Protein 4RXM (pdb70)

Nearest PDB structures (foldseek):
  4rxm-assembly2_B  TM=9.999E-01  e=2.065E-54  Mannheimia haemolytica PHL213
  4zjp-assembly1_A  TM=9.428E-01  e=3.359E-24  Actinobacillus succinogenes 130Z
  1drj-assembly1_A  TM=9.336E-01  e=5.977E-24  Escherichia coli
  2x7x-assembly1_B  TM=9.183E-01  e=2.147E-19  Bacteroides thetaiotaomicron VPI-5482
  5hqj-assembly1_A  TM=9.217E-01  e=4.048E-19  Paraburkholderia graminis C4D1M

CATH classification: 3.40.50.2300 (+1 more: 3.40.50.2300)

Sequence (579 aa):
SMKDELVVFSLPNLSSPFEVQLQKVAVETSKKLEIKLQVLDGQSSSTKQASDLENAITRGAKGIIISPNDVNAISGAVEEIIKEKIPAATLDRKVESSKPVPHFGANNYTGGQEVAKAVKAKYPNGAKIILLTGQPGSTSNIERTKGIRDELAAGGDKYKIVVDQTGNWLRSEGLRIIESVVLPTLKEKPEVIISANDDMALGAIEALRSQGLKAGDILVTGFDSTPEALARVKDGWLYLTADQRPSFAVSTALEQVVGNIRESKEVSGADYPPKIILKDNLQEAERFAEISKDELVVFSLPNLSSPFEVQLQKVAVETSSKKLEIKLQVLDGQSSSTKQASDLENAITRGAKGIIISPNDVNAISGAVEEIIKEKIPAATLDRKVESSKPVPHFGANNYTGGQEVAKAVKAKYPNGAKIILLTGQPGSTSNIERTKGIRDELAAGGDKYKIVVDQTGNWLRSEGLRIIESVLPTLKEKPEVIISANDDMALGAIEALRSQGLKAGDILVTGFDSTPEALARVKDGWLYLTADQRPSFAVSTALEQVVGNIRESKEVSGADYPPKIILKDNLQEAERFAEI

Secondary structure (DSSP, 8-state):
-----EEEEEES-SSSHHHHHHHHHHHHHHHHHT-EEEEEE-TT-HHHHHHHHHHHHHTT-SEEEE--SSTTTTHHHHHHHHHTT--EEEESS----SSPPPEEEE-HHHHHHHHHHHHHHHSTT-EEEEEEE--TT-HHHHHHHHHHHHHHHHH-TTEEEEEEEE-TT-HHHHHHHHHHHGGG-SS--SEEEESSHHHHHHHHHHHHHTT--TTSSEEE--S--HHHHHHHHTTS--BEEE--HHHHHHHHHHHHHHHHHH------EEEPPEEE-GGGGGGSTTGGG--/---EEEEEES-SSSHHHHHHHHHHHHHHHHHT-EEEEEE-TT-HHHHHHHHHHHHHTT-SEEEE--SSTTTTHHHHHHHHHTT--EEEESS----SSPPPEEEE-HHHHHHHHHHHHHHH-TT-EEEEEEE--TT-HHHHHHHHHHHHHHHTT-TTEEEEEEEE-TT-HHHHHHHHHHHGGG-SS--SEEEESSHHHHHHHHHHHHHTT--TTSSEEE--S--HHHHHHHHHSSSSBEEE--HHHHHHHHHHHHHHHHHH------EEEPPEEE-GGGGGGSTTGGG-

Solvent-accessible surface area: 22995 Å² total

Radius of gyration: 24.66 Å; Cα contacts (8 Å, |Δi|>4): 1308; chains: 2; bounding box: 60×71×42 Å

B-factor: mean 35.65, std 15.66, range [11.37, 159.19]

Foldseek 3Di:
DDAAAEEEEEDLACPFVLNVVLVVLQVVLCVVRRYHYDYHGNNLPLVSSLVVLVVCVVVPHQEYEYQHSFQASNVVSVVVCVVVVRHYEYELWFHDDPDGHFYFWEQLLLQLLVLLVVVCVVVVQAWEEAEEFAQVGTVSRVRNVNSVVVNLVVSPPSYHDPHYYYQNSALCSLLVVLLPCQVVDPDGTQEYEYAADSSQVSVLVNCVVVVDDQNPHEYEHEDLDLVSLVCLQVRNYFKYWHGPSSCRSSLQVVLSVCCSPPVHDDNYDYHHIHIDHNVPNVPHPCSVVRD/DAAEEEEEDLACPDPLSVVLVVLLVVLCVVVVYNYDYHGNNLPLVSSLVVLQVCVVVPHQEYEYQHSFQASNVVSVVVCVVVVRHYEYELWAHDDDPGHAYFWEQQLLQLLVLLVVVCVVPVQAWAEEEEFAQVGTVSRVNNVNSNVVNQVVSPCSYPDPHHYYQNSALCSLLVVLLVPQVPDPDHTQEYEYAADSSQNNVLVNCVVVPHDANSREYEHEDLDPVSLVCLQVRNYFKYWHTPSSVRSSLQVVQSSCCSPPVHDDNYDYHHIGIDHNVPNVVHPCSVVD

Structure (mmCIF, N/CA/C/O backbone):
data_4RXM
#
_entry.id   4RXM
#
_cell.length_a   84.784
_cell.length_b   120.175
_cell.length_c   137.741
_cell.angle_alpha   90.00
_cell.angle_beta   90.00
_cell.angle_gamma   90.00
#
_symmetry.space_group_name_H-M   'C 2 2 21'
#
loop_
_entity.id
_entity.type
_entity.pdbx_description
1 polymer 'Possible sugar ABC superfamily ATP binding cassette transporter, binding protein'
2 non-polymer 1,2,3,4,5,6-HEXAHYDROXY-CYCLOHEXANE
3 non-polymer beta-D-glucopyranose
4 non-polymer 'CHLORIDE ION'
5 non-polymer 'ASPARTIC ACID'
6 water water
#
loop_
_atom_site.group_PDB
_atom_site.id
_atom_site.type_symbol
_atom_site.label_atom_id
_atom_site.label_alt_id
_atom_site.label_comp_id
_atom_site.label_asym_id
_atom_site.label_entity_id
_atom_site.label_seq_id
_atom_site.pdbx_PDB_ins_code
_atom_site.Cartn_x
_atom_site.Cartn_y
_atom_site.Cartn_z
_atom_site.occupancy
_atom_site.B_iso_or_equiv
_atom_site.auth_seq_id
_atom_site.auth_comp_id
_atom_site.auth_asym_id
_atom_site.auth_atom_id
_atom_site.pdbx_PDB_model_num
ATOM 1 N N . SER A 1 1 ? 66.541 48.904 73.680 1.00 75.49 21 SER A N 1
ATOM 2 C CA . SER A 1 1 ? 67.331 50.101 73.235 1.00 66.51 21 SER A CA 1
ATOM 3 C C . SER A 1 1 ? 67.118 50.412 71.737 1.00 90.38 21 SER A C 1
ATOM 4 O O . SER A 1 1 ? 67.840 51.214 71.139 1.00 89.60 21 SER A O 1
ATOM 7 N N . MET A 1 2 ? 66.080 49.805 71.166 1.00 45.29 22 MET A N 1
ATOM 8 C CA . MET A 1 2 ? 65.833 49.778 69.736 1.00 39.44 22 MET A CA 1
ATOM 9 C C . MET A 1 2 ? 64.425 50.349 69.463 1.00 38.48 22 MET A C 1
ATOM 10 O O . MET A 1 2 ? 63.424 49.852 69.982 1.00 34.58 22 MET A O 1
ATOM 15 N N . LYS A 1 3 ? 64.359 51.386 68.643 1.00 29.87 23 LYS A N 1
ATOM 16 C CA . LYS A 1 3 ? 63.079 51.951 68.186 1.00 25.45 23 LYS A CA 1
ATOM 17 C C . LYS A 1 3 ? 63.257 52.701 66.874 1.00 27.09 23 LYS A C 1
ATOM 18 O O . LYS A 1 3 ? 64.394 52.920 66.410 1.00 26.50 23 LYS A O 1
ATOM 24 N N . ASP A 1 4 ? 62.133 53.095 66.292 1.00 25.68 24 ASP A N 1
ATOM 25 C CA . ASP A 1 4 ? 62.106 53.898 65.063 1.00 26.66 24 ASP A CA 1
ATOM 26 C C . ASP A 1 4 ? 62.636 53.167 63.811 1.00 27.42 24 ASP A C 1
ATOM 27 O O . ASP A 1 4 ? 62.876 53.796 62.769 1.00 27.84 24 ASP A O 1
ATOM 32 N N . GLU A 1 5 ? 62.739 51.837 63.872 1.00 24.87 25 GLU A N 1
ATOM 33 C CA . GLU A 1 5 ? 63.082 51.048 62.681 1.00 26.76 25 GLU A CA 1
ATOM 34 C C . GLU A 1 5 ? 62.028 51.230 61.593 1.00 25.49 25 GLU A C 1
ATOM 35 O O . GLU A 1 5 ? 60.814 51.329 61.876 1.00 25.25 25 GLU A O 1
ATOM 41 N N . LEU A 1 6 ? 62.484 51.327 60.338 1.00 25.30 26 LEU A N 1
ATOM 42 C CA . LEU A 1 6 ? 61.557 51.435 59.206 1.00 25.02 26 LEU A CA 1
ATOM 43 C C . LEU A 1 6 ? 60.970 50.112 58.740 1.00 22.39 26 LEU A C 1
ATOM 44 O O . LEU A 1 6 ? 61.686 49.165 58.394 1.00 27.61 26 LEU A O 1
ATOM 49 N N . VAL A 1 7 ? 59.641 50.054 58.744 1.00 22.16 27 VAL A N 1
ATOM 50 C CA . VAL A 1 7 ? 58.912 48.932 58.193 1.00 21.24 27 VAL A CA 1
ATOM 51 C C . VAL A 1 7 ? 58.016 49.471 57.104 1.00 23.85 27 VAL A C 1
ATOM 52 O O . VAL A 1 7 ? 57.402 50.530 57.273 1.00 25.78 27 VAL A O 1
ATOM 56 N N . VAL A 1 8 ? 57.966 48.755 55.981 1.00 22.89 28 VAL A N 1
ATOM 57 C CA . VAL A 1 8 ? 57.104 49.132 54.867 1.00 19.74 28 VAL A CA 1
ATOM 58 C C . VAL A 1 8 ? 55.947 48.126 54.817 1.00 19.84 28 VAL A C 1
ATOM 59 O O . VAL A 1 8 ? 56.172 46.947 54.967 1.00 23.70 28 VAL A O 1
ATOM 63 N N . PHE A 1 9 ? 54.736 48.636 54.602 1.00 19.91 29 PHE A N 1
ATOM 64 C CA . PHE A 1 9 ? 53.535 47.814 54.370 1.00 21.70 29 PHE A CA 1
ATOM 65 C C . PHE A 1 9 ? 53.021 48.217 52.985 1.00 22.72 29 PHE A C 1
ATOM 66 O O . PHE A 1 9 ? 52.524 49.330 52.800 1.00 23.60 29 PHE A O 1
ATOM 74 N N . SER A 1 10 ? 53.205 47.323 52.015 1.00 22.76 30 SER A N 1
ATOM 75 C CA . SER A 1 10 ? 52.817 47.557 50.623 1.00 19.45 30 SER A CA 1
ATOM 76 C C . SER A 1 10 ? 51.425 46.982 50.346 1.00 21.49 30 SER A C 1
ATOM 77 O O . SER A 1 10 ? 51.263 45.782 50.302 1.00 25.30 30 SER A O 1
ATOM 80 N N . LEU A 1 11 ? 50.445 47.862 50.160 1.00 21.29 31 LEU A N 1
ATOM 81 C CA . LEU A 1 11 ? 49.078 47.486 49.854 1.00 20.89 31 LEU A CA 1
ATOM 82 C C . LEU A 1 11 ? 48.809 47.664 48.360 1.00 21.48 31 LEU A C 1
ATOM 83 O O . LEU A 1 11 ? 49.431 48.508 47.699 1.00 22.22 31 LEU A O 1
ATOM 88 N N . PRO A 1 12 ? 47.856 46.893 47.814 1.00 20.56 32 PRO A N 1
ATOM 89 C CA . PRO A 1 12 ? 47.610 46.932 46.383 1.00 20.07 32 PRO A CA 1
ATOM 90 C C . PRO A 1 12 ? 46.794 48.157 45.976 1.00 19.97 32 PRO A C 1
ATOM 91 O O . PRO A 1 12 ? 46.837 48.588 44.820 1.00 24.85 32 PRO A O 1
ATOM 95 N N . ASN A 1 13 ? 46.050 48.691 46.934 1.00 20.14 33 ASN A N 1
ATOM 96 C CA . ASN A 1 13 ? 45.313 49.928 46.793 1.00 22.44 33 ASN A CA 1
ATOM 97 C C . ASN A 1 13 ? 44.947 50.447 48.182 1.00 24.13 33 ASN A C 1
ATOM 98 O O . ASN A 1 13 ? 45.108 49.731 49.156 1.00 22.66 33 ASN A O 1
ATOM 103 N N . LEU A 1 14 ? 44.425 51.675 48.243 1.00 24.63 34 LEU A N 1
ATOM 104 C CA . LEU A 1 14 ? 43.782 52.191 49.459 1.00 25.27 34 LEU A CA 1
ATOM 105 C C . LEU A 1 14 ? 42.430 52.797 49.098 1.00 30.05 34 LEU A C 1
ATOM 106 O O . LEU A 1 14 ? 42.049 53.847 49.597 1.00 31.28 34 LEU A O 1
ATOM 111 N N . SER A 1 15 ? 41.724 52.137 48.195 1.00 26.85 35 SER A N 1
ATOM 112 C CA . SER A 1 15 ? 40.401 52.577 47.765 1.00 22.55 35 SER A CA 1
ATOM 113 C C . SER A 1 15 ? 39.327 51.633 48.309 1.00 29.67 35 SER A C 1
ATOM 114 O O . SER A 1 15 ? 38.228 52.059 48.620 1.00 35.12 35 SER A O 1
ATOM 117 N N . SER A 1 16 ? 39.649 50.364 48.390 1.00 20.85 36 SER A N 1
ATOM 118 C CA . SER A 1 16 ? 38.666 49.343 48.889 1.00 22.60 36 SER A CA 1
ATOM 119 C C . SER A 1 16 ? 38.569 49.409 50.412 1.00 21.64 36 SER A C 1
ATOM 120 O O . SER A 1 16 ? 39.603 49.544 51.073 1.00 22.19 36 SER A O 1
ATOM 123 N N . PRO A 1 17 ? 37.354 49.239 50.991 1.00 23.89 37 PRO A N 1
ATOM 124 C CA . PRO A 1 17 ? 37.260 49.418 52.448 1.00 23.42 37 PRO A CA 1
ATOM 125 C C . PRO A 1 17 ? 38.141 48.457 53.281 1.00 20.93 37 PRO A C 1
ATOM 126 O O . PRO A 1 17 ? 38.648 48.866 54.338 1.00 21.77 37 PRO A O 1
ATOM 130 N N . PHE A 1 18 ? 38.357 47.229 52.824 1.00 22.80 38 PHE A N 1
ATOM 131 C CA . PHE A 1 18 ? 39.195 46.305 53.571 1.00 24.31 38 PHE A CA 1
ATOM 132 C C . PHE A 1 18 ? 40.656 46.814 53.656 1.00 22.94 38 PHE A C 1
ATOM 133 O O . PHE A 1 18 ? 41.265 46.818 54.750 1.00 21.18 38 PHE A O 1
ATOM 141 N N . GLU A 1 19 ? 41.208 47.216 52.518 1.00 19.63 39 GLU A N 1
ATOM 142 C CA . GLU A 1 19 ? 42.561 47.813 52.485 1.00 19.91 39 GLU A CA 1
ATOM 143 C C . GLU A 1 19 ? 42.649 49.018 53.382 1.00 21.31 39 GLU A C 1
ATOM 144 O O . GLU A 1 19 ? 43.658 49.211 54.084 1.00 21.40 39 GLU A O 1
ATOM 150 N N . VAL A 1 20 ? 41.607 49.853 53.399 1.00 20.89 40 VAL A N 1
ATOM 151 C CA . VAL A 1 20 ? 41.611 51.043 54.225 1.00 24.55 40 VAL A CA 1
ATOM 152 C C . VAL A 1 20 ? 41.714 50.646 55.703 1.00 22.62 40 VAL A C 1
ATOM 153 O O . VAL A 1 20 ? 42.466 51.242 56.478 1.00 21.17 40 VAL A O 1
ATOM 157 N N . GLN A 1 21 ? 41.017 49.586 56.101 1.00 20.85 41 GLN A N 1
ATOM 158 C CA . GLN A 1 21 ? 41.099 49.111 57.475 1.00 19.34 41 GLN A CA 1
ATOM 159 C C . GLN A 1 21 ? 42.462 48.532 57.785 1.00 19.39 41 GLN A C 1
ATOM 160 O O . GLN A 1 21 ? 42.976 48.711 58.900 1.00 24.11 41 GLN A O 1
ATOM 166 N N . LEU A 1 22 ? 43.081 47.860 56.820 1.00 17.41 42 LEU A N 1
ATOM 167 C CA . LEU A 1 22 ? 44.412 47.300 57.046 1.00 17.76 42 LEU A CA 1
ATOM 168 C C . LEU A 1 22 ? 45.397 48.457 57.337 1.00 20.52 42 LEU A C 1
ATOM 169 O O . LEU A 1 22 ? 46.259 48.359 58.226 1.00 19.72 42 LEU A O 1
ATOM 174 N N . GLN A 1 23 ? 45.248 49.533 56.596 1.00 18.72 43 GLN A N 1
ATOM 175 C CA . GLN A 1 23 ? 46.144 50.718 56.813 1.00 19.22 43 GLN A CA 1
ATOM 176 C C . GLN A 1 23 ? 45.935 51.288 58.209 1.00 19.81 43 GLN A C 1
ATOM 177 O O . GLN A 1 23 ? 46.903 51.653 58.899 1.00 22.62 43 GLN A O 1
ATOM 183 N N . LYS A 1 24 ? 44.672 51.410 58.632 1.00 22.25 44 LYS A N 1
ATOM 184 C CA . LYS A 1 24 ? 44.320 51.944 59.947 1.00 23.37 44 LYS A CA 1
ATOM 185 C C . LYS A 1 24 ? 45.001 51.135 61.060 1.00 22.86 44 LYS A C 1
ATOM 186 O O . LYS A 1 24 ? 45.670 51.692 61.931 1.00 21.79 44 LYS A O 1
ATOM 192 N N . VAL A 1 25 ? 44.859 49.824 61.004 1.00 20.24 45 VAL A N 1
ATOM 193 C CA . VAL A 1 25 ? 45.432 48.956 62.019 1.00 22.20 45 VAL A CA 1
ATOM 194 C C . VAL A 1 25 ? 46.956 49.046 61.992 1.00 23.63 45 VAL A C 1
ATOM 195 O O . VAL A 1 25 ? 47.590 49.081 63.038 1.00 21.22 45 VAL A O 1
ATOM 199 N N . ALA A 1 26 ? 47.531 49.164 60.803 1.00 19.94 46 ALA A N 1
ATOM 200 C CA . ALA A 1 26 ? 48.970 49.216 60.703 1.00 22.49 46 ALA A CA 1
ATOM 201 C C . ALA A 1 26 ? 49.515 50.474 61.321 1.00 19.71 46 ALA A C 1
ATOM 202 O O . ALA A 1 26 ? 50.523 50.432 62.049 1.00 19.35 46 ALA A O 1
ATOM 204 N N . VAL A 1 27 ? 48.857 51.610 61.078 1.00 20.38 47 VAL A N 1
ATOM 205 C CA . VAL A 1 27 ? 49.361 52.858 61.654 1.00 19.64 47 VAL A CA 1
ATOM 206 C C . VAL A 1 27 ? 49.283 52.805 63.190 1.00 19.10 47 VAL A C 1
ATOM 207 O O . VAL A 1 27 ? 50.228 53.203 63.877 1.00 20.02 47 VAL A O 1
ATOM 211 N N . GLU A 1 28 ? 48.166 52.296 63.700 1.00 19.15 48 GLU A N 1
ATOM 212 C CA . GLU A 1 28 ? 47.937 52.187 65.151 1.00 19.81 48 GLU A CA 1
ATOM 213 C C . GLU A 1 28 ? 49.003 51.322 65.798 1.00 19.54 48 GLU A C 1
ATOM 214 O O . GLU A 1 28 ? 49.602 51.707 66.843 1.00 21.42 48 GLU A O 1
ATOM 220 N N . THR A 1 29 ? 49.244 50.191 65.169 1.00 20.02 49 THR A N 1
ATOM 221 C CA . THR A 1 29 ? 50.227 49.219 65.649 1.00 20.90 49 THR A CA 1
ATOM 222 C C . THR A 1 29 ? 51.646 49.783 65.601 1.00 20.51 49 THR A C 1
ATOM 223 O O . THR A 1 29 ? 52.436 49.591 66.510 1.00 20.43 49 THR A O 1
ATOM 227 N N . SER A 1 30 ? 51.951 50.508 64.541 1.00 20.67 50 SER A N 1
ATOM 228 C CA . SER A 1 30 ? 53.267 51.142 64.407 1.00 23.61 50 SER A CA 1
ATOM 229 C C . SER A 1 30 ? 53.568 52.063 65.584 1.00 22.94 50 SER A C 1
ATOM 230 O O . SER A 1 30 ? 54.707 52.106 66.080 1.00 23.17 50 SER A O 1
ATOM 233 N N . LYS A 1 31 ? 52.568 52.827 66.051 1.00 21.15 51 LYS A N 1
ATOM 234 C CA . LYS A 1 31 ? 52.770 53.664 67.196 1.00 19.27 51 LYS A CA 1
ATOM 235 C C . LYS A 1 31 ? 53.017 52.846 68.473 1.00 19.37 51 LYS A C 1
ATOM 236 O O . LYS A 1 31 ? 53.853 53.217 69.287 1.00 23.49 51 LYS A O 1
ATOM 242 N N . LYS A 1 32 ? 52.262 51.758 68.641 1.00 19.69 52 LYS A N 1
ATOM 243 C CA . LYS A 1 32 ? 52.390 50.951 69.841 1.00 21.95 52 LYS A CA 1
ATOM 244 C C . LYS A 1 32 ? 53.749 50.279 69.939 1.00 20.69 52 LYS A C 1
ATOM 245 O O . LYS A 1 32 ? 54.248 50.120 71.055 1.00 24.03 52 LYS A O 1
ATOM 251 N N . LEU A 1 33 ? 54.324 49.911 68.784 1.00 21.88 53 LEU A N 1
ATOM 252 C CA . LEU A 1 33 ? 55.627 49.201 68.746 1.00 22.93 53 LEU A CA 1
ATOM 253 C C . LEU A 1 33 ? 56.796 50.165 68.608 1.00 25.26 53 LEU A C 1
ATOM 254 O O . LEU A 1 33 ? 57.946 49.753 68.667 1.00 23.93 53 LEU A O 1
ATOM 259 N N . GLU A 1 34 ? 56.489 51.443 68.412 1.00 20.45 54 GLU A N 1
ATOM 260 C CA . GLU A 1 34 ? 57.506 52.503 68.243 1.00 20.27 54 GLU A CA 1
ATOM 261 C C . GLU A 1 34 ? 58.440 52.201 67.076 1.00 25.01 54 GLU A C 1
ATOM 262 O O . GLU A 1 34 ? 59.667 52.200 67.211 1.00 25.65 54 GLU A O 1
ATOM 268 N N . ILE A 1 35 ? 57.818 51.942 65.930 1.00 22.17 55 ILE A N 1
ATOM 269 C CA . ILE A 1 35 ? 58.519 51.820 64.635 1.00 21.34 55 ILE A CA 1
ATOM 270 C C . ILE A 1 35 ? 58.117 52.974 63.722 1.00 23.97 55 ILE A C 1
ATOM 271 O O . ILE A 1 35 ? 57.099 53.623 63.941 1.00 22.90 55 ILE A O 1
ATOM 276 N N . LYS A 1 36 ? 58.913 53.205 62.685 1.00 23.10 56 LYS A N 1
ATOM 277 C CA . LYS A 1 36 ? 58.516 54.080 61.584 1.00 23.31 56 LYS A CA 1
ATOM 278 C C . LYS A 1 36 ? 57.856 53.217 60.546 1.00 23.20 56 LYS A C 1
ATOM 279 O O . LYS A 1 36 ? 58.262 52.079 60.296 1.00 25.19 56 LYS A O 1
ATOM 285 N N . LEU A 1 37 ? 56.778 53.735 59.973 1.00 21.11 57 LEU A N 1
ATOM 286 C CA . LEU A 1 37 ? 55.986 52.990 59.032 1.00 19.16 57 LEU A CA 1
ATOM 287 C C . LEU A 1 37 ? 55.772 53.796 57.786 1.00 22.73 57 LEU A C 1
ATOM 288 O O . LEU A 1 37 ? 55.431 54.979 57.866 1.00 21.67 57 LEU A O 1
ATOM 293 N N . GLN A 1 38 ? 55.950 53.150 56.638 1.00 20.54 58 GLN A N 1
ATOM 294 C CA . GLN A 1 38 ? 55.406 53.678 55.395 1.00 21.78 58 GLN A CA 1
ATOM 295 C C . GLN A 1 38 ? 54.379 52.710 54.810 1.00 18.77 58 GLN A C 1
ATOM 296 O O . GLN A 1 38 ? 54.729 51.586 54.477 1.00 21.26 58 GLN A O 1
ATOM 302 N N . VAL A 1 39 ? 53.151 53.177 54.613 1.00 19.73 59 VAL A N 1
ATOM 303 C CA . VAL A 1 39 ? 52.138 52.355 53.928 1.00 20.62 59 VAL A CA 1
ATOM 304 C C . VAL A 1 39 ? 52.080 52.812 52.461 1.00 21.83 59 VAL A C 1
ATOM 305 O O . VAL A 1 39 ? 51.614 53.932 52.162 1.00 23.89 59 VAL A O 1
ATOM 309 N N . LEU A 1 40 ? 52.595 51.956 51.577 1.00 22.55 60 LEU A N 1
ATOM 310 C CA . LEU A 1 40 ? 52.667 52.243 50.145 1.00 21.22 60 LEU A CA 1
ATOM 311 C C . LEU A 1 40 ? 51.392 51.787 49.458 1.00 24.91 60 LEU A C 1
ATOM 312 O O . LEU A 1 40 ? 50.782 50.766 49.852 1.00 24.00 60 LEU A O 1
ATOM 317 N N . ASP A 1 41 ? 50.937 52.569 48.484 1.00 20.39 61 ASP A N 1
ATOM 318 C CA . ASP A 1 41 ? 49.604 52.376 47.882 1.00 24.57 61 ASP A CA 1
ATOM 319 C C . ASP A 1 41 ? 49.817 52.100 46.393 1.00 25.37 61 ASP A C 1
ATOM 320 O O . ASP A 1 41 ? 50.207 52.976 45.627 1.00 26.06 61 ASP A O 1
ATOM 325 N N . GLY A 1 42 ? 49.576 50.849 45.995 1.00 21.61 62 GLY A N 1
ATOM 326 C CA . GLY A 1 42 ? 49.747 50.387 44.620 1.00 23.79 62 GLY A CA 1
ATOM 327 C C . GLY A 1 42 ? 48.759 50.950 43.628 1.00 23.76 62 GLY A C 1
ATOM 328 O O . GLY A 1 42 ? 48.903 50.733 42.425 1.00 27.74 62 GLY A O 1
ATOM 329 N N . GLN A 1 43 ? 47.726 51.637 44.110 1.00 22.12 63 GLN A N 1
ATOM 330 C CA . GLN A 1 43 ? 46.725 52.271 43.222 1.00 25.32 63 GLN A CA 1
ATOM 331 C C . GLN A 1 43 ? 46.106 51.302 42.219 1.00 26.94 63 GLN A C 1
ATOM 332 O O . GLN A 1 43 ? 45.769 51.677 41.083 1.00 28.31 63 GLN A O 1
ATOM 338 N N . SER A 1 44 ? 45.901 50.073 42.675 1.00 25.10 64 SER A N 1
ATOM 339 C CA . SER A 1 44 ? 45.380 48.979 41.836 1.00 25.94 64 SER A CA 1
ATOM 340 C C . SER A 1 44 ? 46.203 48.721 40.586 1.00 28.81 64 SER A C 1
ATOM 341 O O . SER A 1 44 ? 45.676 48.238 39.596 1.00 31.65 64 SER A O 1
ATOM 344 N N . SER A 1 45 ? 47.487 49.076 40.605 1.00 25.81 65 SER A N 1
ATOM 345 C CA . SER A 1 45 ? 48.378 48.870 39.464 1.00 29.34 65 SER A CA 1
ATOM 346 C C . SER A 1 45 ? 49.535 47.965 39.904 1.00 31.47 65 SER A C 1
ATOM 347 O O . SER A 1 45 ? 50.214 48.251 40.861 1.00 29.25 65 SER A O 1
ATOM 350 N N . SER A 1 46 ? 49.757 46.863 39.198 1.00 28.39 66 SER A N 1
ATOM 351 C CA . SER A 1 46 ? 50.912 45.999 39.481 1.00 31.34 66 SER A CA 1
ATOM 352 C C . SER A 1 46 ? 52.254 46.682 39.189 1.00 32.12 66 SER A C 1
ATOM 353 O O . SER A 1 46 ? 53.230 46.462 39.901 1.00 33.12 66 SER A O 1
ATOM 356 N N . THR A 1 47 ? 52.284 47.489 38.138 1.00 29.63 67 THR A N 1
ATOM 357 C CA . THR A 1 47 ? 53.451 48.294 37.806 1.00 31.43 67 THR A CA 1
ATOM 358 C C . THR A 1 47 ? 53.773 49.247 38.951 1.00 31.34 67 THR A C 1
ATOM 359 O O . THR A 1 47 ? 54.937 49.395 39.353 1.00 30.93 67 THR A O 1
ATOM 363 N N . LYS A 1 48 ? 52.762 49.930 39.476 1.00 30.96 68 LYS A N 1
ATOM 364 C CA . LYS A 1 48 ? 53.048 50.822 40.606 1.00 28.86 68 LYS A CA 1
ATOM 365 C C . LYS A 1 48 ? 53.525 50.045 41.825 1.00 23.79 68 LYS A C 1
ATOM 366 O O . LYS A 1 48 ? 54.479 50.440 42.485 1.00 27.12 68 LYS A O 1
ATOM 372 N N . GLN A 1 49 ? 52.851 48.945 42.162 1.00 24.13 69 GLN A N 1
ATOM 373 C CA . GLN A 1 49 ? 53.282 48.203 43.330 1.00 22.66 69 GLN A CA 1
ATOM 374 C C . GLN A 1 49 ? 54.713 47.653 43.207 1.00 24.56 69 GLN A C 1
ATOM 375 O O . GLN A 1 49 ? 55.491 47.661 44.180 1.00 27.18 69 GLN A O 1
ATOM 381 N N . ALA A 1 50 ? 55.078 47.197 42.022 1.00 27.57 70 ALA A N 1
ATOM 382 C CA . ALA A 1 50 ? 56.428 46.680 41.811 1.00 27.90 70 ALA A CA 1
ATOM 383 C C . ALA A 1 50 ? 57.428 47.806 42.069 1.00 29.24 70 ALA A C 1
ATOM 384 O O . ALA A 1 50 ? 58.477 47.595 42.665 1.00 29.26 70 ALA A O 1
ATOM 386 N N . SER A 1 51 ? 57.083 48.990 41.592 1.00 31.25 71 SER A N 1
ATOM 387 C CA . SER A 1 51 ? 57.924 50.168 41.812 1.00 28.03 71 SER A CA 1
ATOM 388 C C . SER A 1 51 ? 58.000 50.521 43.306 1.00 27.54 71 SER A C 1
ATOM 389 O O . SER A 1 51 ? 59.077 50.875 43.829 1.00 30.49 71 SER A O 1
ATOM 392 N N . ASP A 1 52 ? 56.849 50.463 43.970 1.00 26.18 72 ASP A N 1
ATOM 393 C CA . ASP A 1 52 ? 56.761 50.707 45.418 1.00 25.96 72 ASP A CA 1
ATOM 394 C C . ASP A 1 52 ? 57.711 49.765 46.158 1.00 27.64 72 ASP A C 1
ATOM 395 O O . ASP A 1 52 ? 58.407 50.173 47.084 1.00 27.16 72 ASP A O 1
ATOM 400 N N . LEU A 1 53 ? 57.747 48.500 45.739 1.00 30.51 73 LEU A N 1
ATOM 401 C CA . LEU A 1 53 ? 58.588 47.497 46.407 1.00 27.72 73 LEU A CA 1
ATOM 402 C C . LEU A 1 53 ? 60.081 47.699 46.163 1.00 33.17 73 LEU A C 1
ATOM 403 O O . LEU A 1 53 ? 60.913 47.453 47.050 1.00 30.55 73 LEU A O 1
ATOM 408 N N . GLU A 1 54 ? 60.413 48.185 44.977 1.00 30.31 74 GLU A N 1
ATOM 409 C CA . GLU A 1 54 ? 61.760 48.641 44.695 1.00 31.78 74 GLU A CA 1
ATOM 410 C C . GLU A 1 54 ? 62.152 49.834 45.571 1.00 31.51 74 GLU A C 1
ATOM 411 O O . GLU A 1 54 ? 63.252 49.886 46.101 1.00 32.27 74 GLU A O 1
ATOM 417 N N . ASN A 1 55 ? 61.235 50.783 45.742 1.00 30.32 75 ASN A N 1
ATOM 418 C CA . ASN A 1 55 ? 61.479 51.927 46.603 1.00 29.41 75 ASN A CA 1
ATOM 419 C C . ASN A 1 55 ? 61.673 51.498 48.060 1.00 28.74 75 ASN A C 1
ATOM 420 O O . ASN A 1 55 ? 62.436 52.089 48.780 1.00 29.20 75 ASN A O 1
ATOM 425 N N . ALA A 1 56 ? 60.956 50.460 48.488 1.00 26.30 76 ALA A N 1
ATOM 426 C CA . ALA A 1 56 ? 61.090 49.961 49.850 1.00 26.19 76 ALA A CA 1
ATOM 427 C C . ALA A 1 56 ? 62.522 49.533 50.135 1.00 26.26 76 ALA A C 1
ATOM 428 O O . ALA A 1 56 ? 63.071 49.827 51.203 1.00 30.84 76 ALA A O 1
ATOM 430 N N . ILE A 1 57 ? 63.171 48.918 49.146 1.00 28.97 77 ILE A N 1
ATOM 431 C CA . ILE A 1 57 ? 64.558 48.517 49.290 1.00 28.97 77 ILE A CA 1
ATOM 432 C C . ILE A 1 57 ? 65.467 49.760 49.331 1.00 26.67 77 ILE A C 1
ATOM 433 O O . ILE A 1 57 ? 66.297 49.916 50.227 1.00 32.77 77 ILE A O 1
ATOM 438 N N . THR A 1 58 ? 65.311 50.644 48.348 1.00 31.24 78 THR A N 1
ATOM 439 C CA . THR A 1 58 ? 66.102 51.901 48.278 1.00 33.74 78 THR A CA 1
ATOM 440 C C . THR A 1 58 ? 65.962 52.781 49.531 1.00 32.56 78 THR A C 1
ATOM 441 O O . THR A 1 58 ? 66.920 53.421 49.978 1.00 30.59 78 THR A O 1
ATOM 445 N N . ARG A 1 59 ? 64.761 52.806 50.087 1.00 25.94 79 ARG A N 1
ATOM 446 C CA . ARG A 1 59 ? 64.476 53.583 51.281 1.00 26.68 79 ARG A CA 1
ATOM 447 C C . ARG A 1 59 ? 64.978 52.951 52.580 1.00 29.77 79 ARG A C 1
ATOM 448 O O . ARG A 1 59 ? 64.838 53.524 53.656 1.00 30.28 79 ARG A O 1
ATOM 456 N N . GLY A 1 60 ? 65.586 51.773 52.480 1.00 33.19 80 GLY A N 1
ATOM 457 C CA . GLY A 1 60 ? 66.219 51.151 53.633 1.00 30.31 80 GLY A CA 1
ATOM 458 C C . GLY A 1 60 ? 65.248 50.453 54.583 1.00 28.92 80 GLY A C 1
ATOM 459 O O . GLY A 1 60 ? 65.493 50.381 55.788 1.00 31.17 80 GLY A O 1
ATOM 460 N N . ALA A 1 61 ? 64.142 49.943 54.064 1.00 28.01 81 ALA A N 1
ATOM 461 C CA . ALA A 1 61 ? 63.233 49.162 54.906 1.00 26.45 81 ALA A CA 1
ATOM 462 C C . ALA A 1 61 ? 63.942 48.017 55.647 1.00 28.53 81 ALA A C 1
ATOM 463 O O . ALA A 1 61 ? 64.724 47.265 55.056 1.00 28.16 81 ALA A O 1
ATOM 465 N N . LYS A 1 62 ? 63.669 47.893 56.944 1.00 25.45 82 LYS A N 1
ATOM 466 C CA . LYS A 1 62 ? 64.251 46.833 57.764 1.00 26.09 82 LYS A CA 1
ATOM 467 C C . LYS A 1 62 ? 63.328 45.605 57.768 1.00 26.30 82 LYS A C 1
ATOM 468 O O . LYS A 1 62 ? 63.734 44.505 58.158 1.00 29.61 82 LYS A O 1
ATOM 474 N N . GLY A 1 63 ? 62.104 45.817 57.335 1.00 23.88 83 GLY A N 1
ATOM 475 C CA . GLY A 1 63 ? 61.147 44.738 57.091 1.00 25.77 83 GLY A CA 1
ATOM 476 C C . GLY A 1 63 ? 60.083 45.204 56.135 1.00 24.01 83 GLY A C 1
ATOM 477 O O . GLY A 1 63 ? 59.746 46.394 56.095 1.00 24.02 83 GLY A O 1
ATOM 478 N N . ILE A 1 64 ? 59.544 44.265 55.351 1.00 26.94 84 ILE A N 1
ATOM 479 C CA . ILE A 1 64 ? 58.542 44.592 54.352 1.00 22.42 84 ILE A CA 1
ATOM 480 C C . ILE A 1 64 ? 57.408 43.547 54.412 1.00 21.72 84 ILE A C 1
ATOM 481 O O . ILE A 1 64 ? 57.661 42.342 54.327 1.00 27.26 84 ILE A O 1
ATOM 486 N N . ILE A 1 65 ? 56.184 44.041 54.542 1.00 21.49 85 ILE A N 1
ATOM 487 C CA . ILE A 1 65 ? 54.967 43.190 54.504 1.00 22.11 85 ILE A CA 1
ATOM 488 C C . ILE A 1 65 ? 54.218 43.578 53.244 1.00 26.07 85 ILE A C 1
ATOM 489 O O . ILE A 1 65 ? 54.001 44.770 53.000 1.00 24.69 85 ILE A O 1
ATOM 494 N N . ILE A 1 66 ? 53.882 42.581 52.418 1.00 25.07 86 ILE A N 1
ATOM 495 C CA . ILE A 1 66 ? 53.349 42.804 51.070 1.00 20.94 86 ILE A CA 1
ATOM 496 C C . ILE A 1 66 ? 51.958 42.149 50.937 1.00 22.89 86 ILE A C 1
ATOM 497 O O . ILE A 1 66 ? 51.795 41.014 51.323 1.00 24.88 86 ILE A O 1
ATOM 502 N N . SER A 1 67 ? 50.976 42.905 50.450 1.00 23.50 87 SER A N 1
ATOM 503 C CA . SER A 1 67 ? 49.696 42.348 49.971 1.00 22.50 87 SER A CA 1
ATOM 504 C C . SER A 1 67 ? 49.662 42.534 48.444 1.00 21.16 87 SER A C 1
ATOM 505 O O . SER A 1 67 ? 49.270 43.601 47.945 1.00 23.84 87 SER A O 1
ATOM 508 N N . PRO A 1 68 ? 50.089 41.499 47.700 1.00 24.65 88 PRO A N 1
ATOM 509 C CA . PRO A 1 68 ? 50.189 41.606 46.243 1.00 23.51 88 PRO A CA 1
ATOM 510 C C . PRO A 1 68 ? 48.909 41.887 45.459 1.00 24.29 88 PRO A C 1
ATOM 511 O O . PRO A 1 68 ? 47.888 41.181 45.622 1.00 25.40 88 PRO A O 1
ATOM 515 N N . ASN A 1 69 ? 49.014 42.852 44.541 1.00 23.02 89 ASN A N 1
ATOM 516 C CA . ASN A 1 69 ? 47.948 43.150 43.581 1.00 26.46 89 ASN A CA 1
ATOM 517 C C . ASN A 1 69 ? 47.590 41.961 42.712 1.00 28.96 89 ASN A C 1
ATOM 518 O O . ASN A 1 69 ? 46.454 41.846 42.244 1.00 26.74 89 ASN A O 1
ATOM 523 N N . ASP A 1 70 ? 48.567 41.090 42.462 1.00 27.60 90 ASP A N 1
ATOM 524 C CA . ASP A 1 70 ? 48.419 40.045 41.475 1.00 28.62 90 ASP A CA 1
ATOM 525 C C . ASP A 1 70 ? 49.285 38.872 41.866 1.00 29.26 90 ASP A C 1
ATOM 526 O O . ASP A 1 70 ? 50.397 39.039 42.359 1.00 30.87 90 ASP A O 1
ATOM 531 N N . VAL A 1 71 ? 48.754 37.686 41.642 1.00 30.51 91 VAL A N 1
ATOM 532 C CA . VAL A 1 71 ? 49.479 36.450 41.906 1.00 29.87 91 VAL A CA 1
ATOM 533 C C . VAL A 1 71 ? 50.825 36.300 41.193 1.00 35.20 91 VAL A C 1
ATOM 534 O O . VAL A 1 71 ? 51.731 35.675 41.752 1.00 36.44 91 VAL A O 1
ATOM 538 N N . ASN A 1 72 ? 50.962 36.835 39.964 1.00 30.48 92 ASN A N 1
ATOM 539 C CA . ASN A 1 72 ? 52.185 36.678 39.182 1.00 33.64 92 ASN A CA 1
ATOM 540 C C . ASN A 1 72 ? 52.961 37.968 38.916 1.00 32.93 92 ASN A C 1
ATOM 541 O O . ASN A 1 72 ? 54.191 37.943 38.873 1.00 34.07 92 ASN A O 1
ATOM 546 N N . ALA A 1 73 ? 52.253 39.079 38.731 1.00 31.29 93 ALA A N 1
ATOM 547 C CA . ALA A 1 73 ? 52.900 40.308 38.222 1.00 31.48 93 ALA A CA 1
ATOM 548 C C . ALA A 1 73 ? 53.858 40.941 39.218 1.00 38.41 93 ALA A C 1
ATOM 549 O O . ALA A 1 73 ? 54.736 41.685 38.819 1.00 38.41 93 ALA A O 1
ATOM 551 N N . ILE A 1 74 ? 53.696 40.621 40.500 1.00 34.14 94 ILE A N 1
ATOM 552 C CA . ILE A 1 74 ? 54.468 41.204 41.604 1.00 40.96 94 ILE A CA 1
ATOM 553 C C . ILE A 1 74 ? 55.636 40.290 42.008 1.00 44.81 94 ILE A C 1
ATOM 554 O O . ILE A 1 74 ? 56.495 40.669 42.810 1.00 40.66 94 ILE A O 1
ATOM 559 N N . SER A 1 75 ? 55.707 39.105 41.418 1.00 40.58 95 SER A N 1
ATOM 560 C CA . SER A 1 75 ? 56.670 38.098 41.878 1.00 34.92 95 SER A CA 1
ATOM 561 C C . SER A 1 75 ? 58.134 38.505 41.745 1.00 37.89 95 SER A C 1
ATOM 562 O O . SER A 1 75 ? 58.934 38.209 42.629 1.00 37.87 95 SER A O 1
ATOM 565 N N . GLY A 1 76 ? 58.483 39.183 40.653 1.00 37.49 96 GLY A N 1
ATOM 566 C CA . GLY A 1 76 ? 59.839 39.622 40.458 1.00 40.71 96 GLY A CA 1
ATOM 567 C C . GLY A 1 76 ? 60.272 40.576 41.553 1.00 39.01 96 GLY A C 1
ATOM 568 O O . GLY A 1 76 ? 61.380 40.469 42.083 1.00 41.82 96 GLY A O 1
ATOM 569 N N . ALA A 1 77 ? 59.403 41.525 41.891 1.00 38.68 97 ALA A N 1
ATOM 570 C CA . ALA A 1 77 ? 59.724 42.519 42.929 1.00 38.27 97 ALA A CA 1
ATOM 571 C C . ALA A 1 77 ? 59.877 41.844 44.291 1.00 35.53 97 ALA A C 1
ATOM 572 O O . ALA A 1 77 ? 60.729 42.203 45.079 1.00 35.58 97 ALA A O 1
ATOM 574 N N . VAL A 1 78 ? 59.040 40.848 44.567 1.00 34.25 98 VAL A N 1
ATOM 575 C CA . VAL A 1 78 ? 59.152 40.106 45.823 1.00 32.37 98 VAL A CA 1
ATOM 576 C C . VAL A 1 78 ? 60.464 39.329 45.865 1.00 34.07 98 VAL A C 1
ATOM 577 O O . VAL A 1 78 ? 61.120 39.239 46.908 1.00 40.66 98 VAL A O 1
ATOM 581 N N . GLU A 1 79 ? 60.875 38.810 44.714 1.00 37.68 99 GLU A N 1
ATOM 582 C CA . GLU A 1 79 ? 62.127 38.068 44.618 1.00 41.34 99 GLU A CA 1
ATOM 583 C C . GLU A 1 79 ? 63.323 38.960 44.901 1.00 38.29 99 GLU A C 1
ATOM 584 O O . GLU A 1 79 ? 64.283 38.511 45.519 1.00 41.60 99 GLU A O 1
ATOM 590 N N . GLU A 1 80 ? 63.277 40.218 44.462 1.00 41.59 100 GLU A N 1
ATOM 591 C CA . GLU A 1 80 ? 64.380 41.144 44.742 1.00 36.30 100 GLU A CA 1
ATOM 592 C C . GLU A 1 80 ? 64.495 41.358 46.255 1.00 45.44 100 GLU A C 1
ATOM 593 O O . GLU A 1 80 ? 65.609 41.408 46.796 1.00 42.49 100 GLU A O 1
ATOM 599 N N . ILE A 1 81 ? 63.349 41.540 46.924 1.00 36.64 101 ILE A N 1
ATOM 600 C CA . ILE A 1 81 ? 63.344 41.692 48.372 1.00 33.21 101 ILE A CA 1
ATOM 601 C C . ILE A 1 81 ? 64.012 40.505 49.082 1.00 35.92 101 ILE A C 1
ATOM 602 O O . ILE A 1 81 ? 64.821 40.686 49.997 1.00 40.01 101 ILE A O 1
ATOM 607 N N . ILE A 1 82 ? 63.670 39.301 48.645 1.00 36.65 102 ILE A N 1
ATOM 608 C CA . ILE A 1 82 ? 64.198 38.078 49.229 1.00 41.58 102 ILE A CA 1
ATOM 609 C C . ILE A 1 82 ? 65.701 37.987 49.031 1.00 48.25 102 ILE A C 1
ATOM 610 O O . ILE A 1 82 ? 66.433 37.621 49.951 1.00 47.07 102 ILE A O 1
ATOM 615 N N . LYS A 1 83 ? 66.159 38.338 47.833 1.00 46.99 103 LYS A N 1
ATOM 616 C CA . LYS A 1 83 ? 67.586 38.281 47.532 1.00 50.46 103 LYS A CA 1
ATOM 617 C C . LYS A 1 83 ? 68.372 39.287 48.361 1.00 48.55 103 LYS A C 1
ATOM 618 O O . LYS A 1 83 ? 69.522 39.040 48.698 1.00 48.27 103 LYS A O 1
ATOM 624 N N . GLU A 1 84 ? 67.758 40.417 48.693 1.00 47.02 104 GLU A N 1
ATOM 625 C CA . GLU A 1 84 ? 68.387 41.409 49.581 1.00 53.27 104 GLU A CA 1
ATOM 626 C C . GLU A 1 84 ? 68.335 41.013 51.063 1.00 43.96 104 GLU A C 1
ATOM 627 O O . GLU A 1 84 ? 68.883 41.725 51.898 1.00 42.69 104 GLU A O 1
ATOM 633 N N . LYS A 1 85 ? 67.654 39.907 51.386 1.00 48.83 105 LYS A N 1
ATOM 634 C CA . LYS A 1 85 ? 67.633 39.337 52.744 1.00 41.13 105 LYS A CA 1
ATOM 635 C C . LYS A 1 85 ? 66.934 40.240 53.742 1.00 39.74 105 LYS A C 1
ATOM 636 O O . LYS A 1 85 ? 67.256 40.257 54.931 1.00 42.38 105 LYS A O 1
ATOM 642 N N . ILE A 1 86 ? 65.968 40.997 53.240 1.00 37.89 106 ILE A N 1
ATOM 643 C CA . ILE A 1 86 ? 65.171 41.861 54.071 1.00 32.17 106 ILE A CA 1
ATOM 644 C C . ILE A 1 86 ? 64.000 41.016 54.601 1.00 33.28 106 ILE A C 1
ATOM 645 O O . ILE A 1 86 ? 63.265 40.430 53.811 1.00 32.46 106 ILE A O 1
ATOM 650 N N . PRO A 1 87 ? 63.836 40.953 55.932 1.00 32.83 107 PRO A N 1
ATOM 651 C CA . PRO A 1 87 ? 62.721 40.213 56.527 1.00 31.72 107 PRO A CA 1
ATOM 652 C C . PRO A 1 87 ? 61.424 40.567 55.843 1.00 31.55 107 PRO A C 1
ATOM 653 O O . PRO A 1 87 ? 61.100 41.743 55.714 1.00 31.68 107 PRO A O 1
ATOM 657 N N . ALA A 1 88 ? 60.669 39.564 55.412 1.00 28.85 108 ALA A N 1
ATOM 658 C CA . ALA A 1 88 ? 59.470 39.869 54.635 1.00 27.98 108 ALA A CA 1
ATOM 659 C C . ALA A 1 88 ? 58.372 38.845 54.851 1.00 31.26 108 ALA A C 1
ATOM 660 O O . ALA A 1 88 ? 58.645 37.703 55.213 1.00 31.14 108 ALA A O 1
ATOM 662 N N . ALA A 1 89 ? 57.152 39.277 54.576 1.00 26.56 109 ALA A N 1
ATOM 663 C CA . ALA A 1 89 ? 55.962 38.440 54.729 1.00 25.74 109 ALA A CA 1
ATOM 664 C C . ALA A 1 89 ? 54.903 38.939 53.821 1.00 29.37 109 ALA A C 1
ATOM 665 O O . ALA A 1 89 ? 54.953 40.088 53.388 1.00 25.89 109 ALA A O 1
ATOM 667 N N . THR A 1 90 ? 53.916 38.091 53.555 1.00 25.97 110 THR A N 1
ATOM 668 C CA . THR A 1 90 ? 52.738 38.532 52.875 1.00 25.50 110 THR A CA 1
ATOM 669 C C . THR A 1 90 ? 51.577 38.604 53.858 1.00 20.27 110 THR A C 1
ATOM 670 O O . THR A 1 90 ? 51.617 37.979 54.911 1.00 26.00 110 THR A O 1
ATOM 674 N N . LEU A 1 91 ? 50.562 39.378 53.492 1.00 26.68 111 LEU A N 1
ATOM 675 C CA . LEU A 1 91 ? 49.397 39.592 54.321 1.00 24.95 111 LEU A CA 1
ATOM 676 C C . LEU A 1 91 ? 48.179 39.743 53.409 1.00 27.05 111 LEU A C 1
ATOM 677 O O . LEU A 1 91 ? 48.231 40.425 52.392 1.00 23.74 111 LEU A O 1
ATOM 682 N N . ASP A 1 92 ? 47.107 39.023 53.733 1.00 23.94 112 ASP A N 1
ATOM 683 C CA . ASP A 1 92 ? 45.877 39.009 52.921 1.00 23.74 112 ASP A CA 1
ATOM 684 C C . ASP A 1 92 ? 46.113 38.281 51.602 1.00 27.61 112 ASP A C 1
ATOM 685 O O . ASP A 1 92 ? 45.774 37.114 51.481 1.00 23.02 112 ASP A O 1
ATOM 690 N N . ARG A 1 93 ? 46.712 38.959 50.631 1.00 22.62 113 ARG A N 1
ATOM 691 C CA . ARG A 1 93 ? 47.078 38.382 49.369 1.00 23.42 113 ARG A CA 1
ATOM 692 C C . ARG A 1 93 ? 48.449 37.721 49.453 1.00 23.74 113 ARG A C 1
ATOM 693 O O . ARG A 1 93 ? 49.171 37.876 50.445 1.00 26.54 113 ARG A O 1
ATOM 701 N N . LYS A 1 94 ? 48.811 37.044 48.377 1.00 25.06 114 LYS A N 1
ATOM 702 C CA . LYS A 1 94 ? 50.058 36.266 48.270 1.00 23.93 114 LYS A CA 1
ATOM 703 C C . LYS A 1 94 ? 50.607 36.390 46.855 1.00 24.95 114 LYS A C 1
ATOM 704 O O . LYS A 1 94 ? 49.905 36.860 45.954 1.00 26.72 114 LYS A O 1
ATOM 710 N N . VAL A 1 95 ? 51.823 35.875 46.624 1.00 27.53 115 VAL A N 1
ATOM 711 C CA . VAL A 1 95 ? 52.281 35.629 45.269 1.00 30.10 115 VAL A CA 1
ATOM 712 C C . VAL A 1 95 ? 52.502 34.142 45.101 1.00 41.27 115 VAL A C 1
ATOM 713 O O . VAL A 1 95 ? 52.802 33.448 46.063 1.00 41.09 115 VAL A O 1
ATOM 717 N N . GLU A 1 96 ? 52.378 33.665 43.868 1.00 41.92 116 GLU A N 1
ATOM 718 C CA . GLU A 1 96 ? 52.663 32.271 43.557 1.00 49.80 116 GLU A CA 1
ATOM 719 C C . GLU A 1 96 ? 54.166 32.111 43.657 1.00 49.27 116 GLU A C 1
ATOM 720 O O . GLU A 1 96 ? 54.914 32.861 43.021 1.00 52.02 116 GLU A O 1
ATOM 726 N N . SER A 1 97 ? 54.607 31.160 44.476 1.00 45.71 117 SER A N 1
ATOM 727 C CA . SER A 1 97 ? 56.033 30.827 44.546 1.00 56.46 117 SER A CA 1
ATOM 728 C C . SER A 1 97 ? 56.240 29.411 45.061 1.00 51.60 117 SER A C 1
ATOM 729 O O . SER A 1 97 ? 55.357 28.841 45.705 1.00 48.37 117 SER A O 1
ATOM 732 N N . SER A 1 98 ? 57.401 28.845 44.748 1.00 55.38 118 SER A N 1
ATOM 733 C CA . SER A 1 98 ? 57.768 27.514 45.219 1.00 63.90 118 SER A CA 1
ATOM 734 C C . SER A 1 98 ? 58.437 27.579 46.597 1.00 68.72 118 SER A C 1
ATOM 735 O O . SER A 1 98 ? 58.631 26.548 47.236 1.00 62.12 118 SER A O 1
ATOM 738 N N . LYS A 1 99 ? 58.806 28.781 47.041 1.00 64.18 119 LYS A N 1
ATOM 739 C CA . LYS A 1 99 ? 59.376 28.970 48.379 1.00 49.68 119 LYS A CA 1
ATOM 740 C C . LYS A 1 99 ? 58.790 30.255 48.997 1.00 43.23 119 LYS A C 1
ATOM 741 O O . LYS A 1 99 ? 59.462 31.274 49.128 1.00 44.84 119 LYS A O 1
ATOM 747 N N . PRO A 1 100 ? 57.495 30.212 49.335 1.00 48.32 120 PRO A N 1
ATOM 748 C CA . PRO A 1 100 ? 56.832 31.443 49.778 1.00 51.71 120 PRO A CA 1
ATOM 749 C C . PRO A 1 100 ? 57.435 32.042 51.056 1.00 42.15 120 PRO A C 1
ATOM 750 O O . PRO A 1 100 ? 58.016 31.333 51.871 1.00 42.40 120 PRO A O 1
ATOM 754 N N . VAL A 1 101 ? 57.309 33.351 51.204 1.00 36.62 121 VAL A N 1
ATOM 755 C CA . VAL A 1 101 ? 57.600 33.984 52.485 1.00 36.54 121 VAL A CA 1
ATOM 756 C C . VAL A 1 101 ? 56.446 33.685 53.428 1.00 30.38 121 VAL A C 1
ATOM 757 O O . VAL A 1 101 ? 55.388 33.216 52.980 1.00 34.00 121 VAL A O 1
ATOM 761 N N . PRO A 1 102 ? 56.644 33.903 54.740 1.00 31.13 122 PRO A N 1
ATOM 762 C CA . PRO A 1 102 ? 55.540 33.657 55.680 1.00 28.88 122 PRO A CA 1
ATOM 763 C C . PRO A 1 102 ? 54.334 34.494 55.361 1.00 29.93 122 PRO A C 1
ATOM 764 O O . PRO A 1 102 ? 54.473 35.607 54.869 1.00 27.96 122 PRO A O 1
ATOM 768 N N . HIS A 1 103 ? 53.152 33.947 55.631 1.00 26.26 123 HIS A N 1
ATOM 769 C CA . HIS A 1 103 ? 51.913 34.614 55.334 1.00 28.10 123 HIS A CA 1
ATOM 770 C C . HIS A 1 103 ? 51.071 34.853 56.595 1.00 27.41 123 HIS A C 1
ATOM 771 O O . HIS A 1 103 ? 51.034 34.000 57.480 1.00 28.23 123 HIS A O 1
ATOM 778 N N . PHE A 1 104 ? 50.387 35.997 56.627 1.00 24.26 124 PHE A N 1
ATOM 779 C CA . PHE A 1 104 ? 49.486 36.381 57.718 1.00 24.96 124 PHE A CA 1
ATOM 780 C C . PHE A 1 104 ? 48.101 36.632 57.178 1.00 25.38 124 PHE A C 1
ATOM 781 O O . PHE A 1 104 ? 47.893 37.509 56.349 1.00 24.60 124 PHE A O 1
ATOM 789 N N . GLY A 1 105 ? 47.136 35.839 57.625 1.00 25.70 125 GLY A N 1
ATOM 790 C CA . GLY A 1 105 ? 45.752 36.122 57.281 1.00 20.41 125 GLY A CA 1
ATOM 791 C C . GLY A 1 105 ? 44.910 34.862 57.347 1.00 20.15 125 GLY A C 1
ATOM 792 O O . GLY A 1 105 ? 45.420 33.766 57.578 1.00 24.38 125 GLY A O 1
ATOM 793 N N . ALA A 1 106 ? 43.627 35.066 57.173 1.00 22.42 126 ALA A N 1
ATOM 794 C CA . ALA A 1 106 ? 42.658 33.979 57.164 1.00 22.53 126 ALA A CA 1
ATOM 795 C C . ALA A 1 106 ? 42.873 33.057 56.001 1.00 26.34 126 ALA A C 1
ATOM 796 O O . ALA A 1 106 ? 43.332 33.458 54.909 1.00 27.16 126 ALA A O 1
ATOM 798 N N . ASN A 1 107 ? 42.508 31.793 56.237 1.00 24.62 127 ASN A N 1
ATOM 799 C CA . ASN A 1 107 ? 42.488 30.799 55.207 1.00 27.66 127 ASN A CA 1
ATOM 800 C C . ASN A 1 107 ? 41.269 31.044 54.331 1.00 30.00 127 ASN A C 1
ATOM 801 O O . ASN A 1 107 ? 40.148 30.728 54.713 1.00 25.89 127 ASN A O 1
ATOM 806 N N . ASN A 1 108 ? 41.511 31.596 53.150 1.00 27.56 128 ASN A N 1
ATOM 807 C CA . ASN A 1 108 ? 40.439 31.957 52.238 1.00 22.16 128 ASN A CA 1
ATOM 808 C C . ASN A 1 108 ? 39.725 30.761 51.657 1.00 25.28 128 ASN A C 1
ATOM 809 O O . ASN A 1 108 ? 38.533 30.826 51.427 1.00 24.12 128 ASN A O 1
ATOM 814 N N . TYR A 1 109 ? 40.465 29.693 51.394 1.00 23.63 129 TYR A N 1
ATOM 815 C CA . TYR A 1 109 ? 39.845 28.485 50.846 1.00 27.28 129 TYR A CA 1
ATOM 816 C C . TYR A 1 109 ? 38.842 27.919 51.858 1.00 26.71 129 TYR A C 1
ATOM 817 O O . TYR A 1 109 ? 37.698 27.607 51.503 1.00 27.76 129 TYR A O 1
ATOM 826 N N . THR A 1 110 ? 39.272 27.773 53.106 1.00 27.28 130 THR A N 1
ATOM 827 C CA . THR A 1 110 ? 38.377 27.332 54.188 1.00 30.36 130 THR A CA 1
ATOM 828 C C . THR A 1 110 ? 37.198 28.308 54.350 1.00 31.70 130 THR A C 1
ATOM 829 O O . THR A 1 110 ? 36.052 27.893 54.519 1.00 30.22 130 THR A O 1
ATOM 833 N N . GLY A 1 111 ? 37.482 29.601 54.310 1.00 25.32 131 GLY A N 1
ATOM 834 C CA . GLY A 1 111 ? 36.430 30.615 54.397 1.00 30.53 131 GLY A CA 1
ATOM 835 C C . GLY A 1 111 ? 35.359 30.455 53.322 1.00 27.06 131 GLY A C 1
ATOM 836 O O . GLY A 1 111 ? 34.165 30.522 53.603 1.00 25.97 131 GLY A O 1
ATOM 837 N N . GLY A 1 112 ? 35.804 30.225 52.093 1.00 23.32 132 GLY A N 1
ATOM 838 C CA . GLY A 1 112 ? 34.913 30.000 50.963 1.00 25.18 132 GLY A CA 1
ATOM 839 C C . GLY A 1 112 ? 34.066 28.764 51.208 1.00 25.41 132 GLY A C 1
ATOM 840 O O . GLY A 1 112 ? 32.852 28.784 50.998 1.00 24.85 132 GLY A O 1
ATOM 841 N N . GLN A 1 113 ? 34.702 27.681 51.650 1.00 25.50 133 GLN A N 1
ATOM 842 C CA . GLN A 1 113 ? 33.944 26.478 52.017 1.00 30.64 133 GLN A CA 1
ATOM 843 C C . GLN A 1 113 ? 32.878 26.774 53.065 1.00 26.34 133 GLN A C 1
ATOM 844 O O . GLN A 1 113 ? 31.742 26.288 52.943 1.00 29.29 133 GLN A O 1
A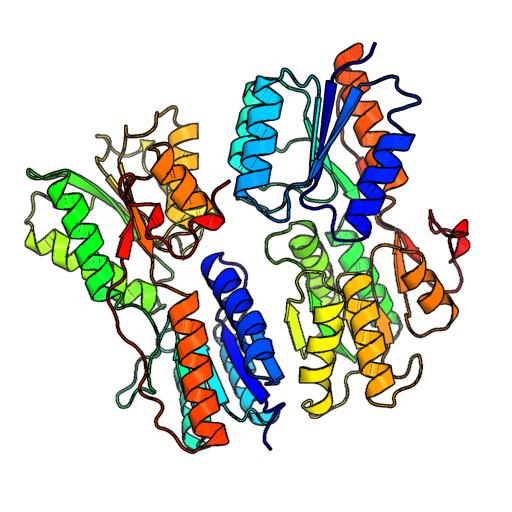TOM 850 N N . GLU A 1 114 ? 33.254 27.520 54.098 1.00 27.03 134 GLU A N 1
ATOM 851 C CA . GLU A 1 114 ? 32.347 27.820 55.213 1.00 30.15 134 GLU A CA 1
ATOM 852 C C . GLU A 1 114 ? 31.125 28.639 54.764 1.00 24.76 134 GLU A C 1
ATOM 853 O O . GLU A 1 114 ? 30.005 28.362 55.209 1.00 28.10 134 GLU A O 1
ATOM 859 N N . VAL A 1 115 ? 31.342 29.586 53.860 1.00 25.16 135 VAL A N 1
ATOM 860 C CA . VAL A 1 115 ? 30.256 30.404 53.288 1.00 22.47 135 VAL A CA 1
ATOM 861 C C . VAL A 1 115 ? 29.318 29.479 52.497 1.00 25.01 135 VAL A C 1
ATOM 862 O O . VAL A 1 115 ? 28.115 29.520 52.689 1.00 24.67 135 VAL A O 1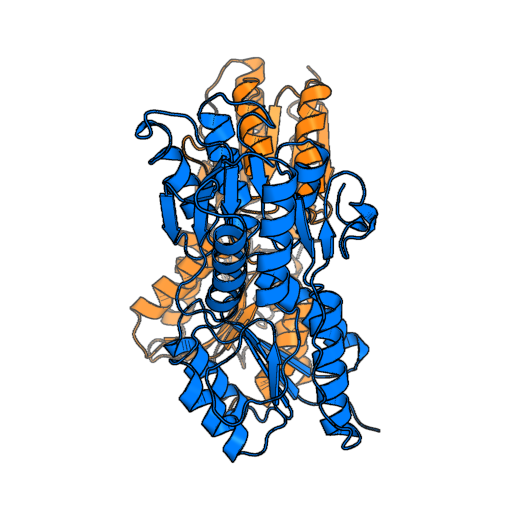
ATOM 866 N N . ALA A 1 116 ? 29.892 28.642 51.632 1.00 25.65 136 ALA A N 1
ATOM 867 C CA . ALA A 1 116 ? 29.092 27.699 50.867 1.00 27.35 136 ALA A CA 1
ATOM 868 C C . ALA A 1 116 ? 28.283 26.768 51.777 1.00 29.40 136 ALA A C 1
ATOM 869 O O . ALA A 1 116 ? 27.113 26.487 51.484 1.00 28.54 136 ALA A O 1
ATOM 871 N N . LYS A 1 117 ? 28.886 26.282 52.866 1.00 25.84 137 LYS A N 1
ATOM 872 C CA . LYS A 1 117 ? 28.183 25.367 53.773 1.00 28.14 137 LYS A CA 1
ATOM 873 C C . LYS A 1 117 ? 26.967 26.043 54.394 1.00 27.30 137 LYS A C 1
ATOM 874 O O . LYS A 1 117 ? 25.912 25.422 54.598 1.00 29.79 137 LYS A O 1
ATOM 880 N N . ALA A 1 118 ? 27.120 27.313 54.716 1.00 27.04 138 ALA A N 1
ATOM 881 C CA . ALA A 1 118 ? 26.020 28.056 55.341 1.00 27.82 138 ALA A CA 1
ATOM 882 C C . ALA A 1 118 ? 24.898 28.264 54.330 1.00 27.59 138 ALA A C 1
ATOM 883 O O . ALA A 1 118 ? 23.713 28.176 54.684 1.00 29.31 138 ALA A O 1
ATOM 885 N N . VAL A 1 119 ? 25.267 28.528 53.081 1.00 24.93 139 VAL A N 1
ATOM 886 C CA . VAL A 1 119 ? 24.251 28.667 52.022 1.00 27.01 139 VAL A CA 1
ATOM 887 C C . VAL A 1 119 ? 23.508 27.356 51.811 1.00 29.52 139 VAL A C 1
ATOM 888 O O . VAL A 1 119 ? 22.287 27.337 51.738 1.00 27.33 139 VAL A O 1
ATOM 892 N N . LYS A 1 120 ? 24.256 26.266 51.712 1.00 24.90 140 LYS A N 1
ATOM 893 C CA . LYS A 1 120 ? 23.647 24.951 51.518 1.00 26.42 140 LYS A CA 1
ATOM 894 C C . LYS A 1 120 ? 22.730 24.583 52.660 1.00 30.14 140 LYS A C 1
ATOM 895 O O . LYS A 1 120 ? 21.684 23.994 52.428 1.00 29.45 140 LYS A O 1
ATOM 901 N N . ALA A 1 121 ? 23.119 24.925 53.893 1.00 28.23 141 ALA A N 1
ATOM 902 C CA . ALA A 1 121 ? 22.294 24.647 55.049 1.00 34.22 141 ALA A CA 1
ATOM 903 C C . ALA A 1 121 ? 20.990 25.439 55.012 1.00 27.99 141 ALA A C 1
ATOM 904 O O . ALA A 1 121 ? 19.958 24.939 55.485 1.00 30.54 141 ALA A O 1
ATOM 906 N N . LYS A 1 122 ? 21.038 26.649 54.460 1.00 27.59 142 LYS A N 1
ATOM 907 C CA . LYS A 1 122 ? 19.821 27.471 54.269 1.00 28.29 142 LYS A CA 1
ATOM 908 C C . LYS A 1 122 ? 18.913 26.968 53.150 1.00 30.71 142 LYS A C 1
ATOM 909 O O . LYS A 1 122 ? 17.716 27.230 53.176 1.00 32.30 142 LYS A O 1
ATOM 915 N N . TYR A 1 123 ? 19.502 26.292 52.167 1.00 28.68 143 TYR A N 1
ATOM 916 C CA . TYR A 1 123 ? 18.783 25.760 51.005 1.00 32.53 143 TYR A CA 1
ATOM 917 C C . TYR A 1 123 ? 19.164 24.284 50.839 1.00 30.25 143 TYR A C 1
ATOM 918 O O . TYR A 1 123 ? 19.879 23.896 49.903 1.00 30.05 143 TYR A O 1
ATOM 927 N N . PRO A 1 124 ? 18.699 23.448 51.756 1.00 28.69 144 PRO A N 1
ATOM 928 C CA . PRO A 1 124 ? 19.158 22.051 51.754 1.00 31.61 144 PRO A CA 1
ATOM 929 C C . PRO A 1 124 ? 18.723 21.197 50.564 1.00 32.31 144 PRO A C 1
ATOM 930 O O . PRO A 1 124 ? 19.293 20.125 50.359 1.00 34.29 144 PRO A O 1
ATOM 934 N N . ASN A 1 125 ? 17.738 21.652 49.788 1.00 31.20 145 ASN A N 1
ATOM 935 C CA . ASN A 1 125 ? 17.305 20.896 48.613 1.00 29.08 145 ASN A CA 1
ATOM 936 C C . ASN A 1 125 ? 17.736 21.547 47.315 1.00 32.67 145 ASN A C 1
ATOM 937 O O . ASN A 1 125 ? 17.248 21.178 46.257 1.00 35.32 145 ASN A O 1
ATOM 942 N N . GLY A 1 126 ? 18.668 22.502 47.408 1.00 30.17 146 GLY A N 1
ATOM 943 C CA . GLY A 1 126 ? 19.226 23.170 46.241 1.00 30.78 146 GLY A CA 1
ATOM 944 C C . GLY A 1 126 ? 18.858 24.629 46.111 1.00 35.39 146 GLY A C 1
ATOM 945 O O . GLY A 1 126 ? 17.954 25.123 46.792 1.00 28.70 146 GLY A O 1
ATOM 946 N N . ALA A 1 127 ? 19.590 25.324 45.236 1.00 30.56 147 ALA A N 1
ATOM 947 C CA . ALA A 1 127 ? 19.366 26.734 44.990 1.00 31.02 147 ALA A CA 1
ATOM 948 C C . ALA A 1 127 ? 19.984 27.150 43.679 1.00 30.34 147 ALA A C 1
ATOM 949 O O . ALA A 1 127 ? 21.020 26.619 43.270 1.00 32.59 147 ALA A O 1
ATOM 951 N N . LYS A 1 128 ? 19.375 28.166 43.080 1.00 32.61 148 LYS A N 1
ATOM 952 C CA . LYS A 1 128 ? 19.987 28.872 41.961 1.00 29.70 148 LYS A CA 1
ATOM 953 C C . LYS A 1 128 ? 20.735 30.063 42.534 1.00 31.32 148 LYS A C 1
ATOM 954 O O . LYS A 1 128 ? 20.179 30.864 43.291 1.00 29.68 148 LYS A O 1
ATOM 960 N N . ILE A 1 129 ? 21.995 30.159 42.149 1.00 31.24 149 ILE A N 1
ATOM 961 C CA . ILE A 1 129 ? 22.953 31.078 42.764 1.00 29.06 149 ILE A CA 1
ATOM 962 C C . ILE A 1 129 ? 23.599 32.050 41.775 1.00 33.21 149 ILE A C 1
ATOM 963 O O . ILE A 1 129 ? 24.078 31.635 40.728 1.00 30.82 149 ILE A O 1
ATOM 968 N N . ILE A 1 130 ? 23.644 33.330 42.136 1.00 28.25 150 ILE A N 1
ATOM 969 C CA . ILE A 1 130 ? 24.504 34.282 41.437 1.00 31.55 150 ILE A CA 1
ATOM 970 C C . ILE A 1 130 ? 25.799 34.423 42.223 1.00 28.74 150 ILE A C 1
ATOM 971 O O . ILE A 1 130 ? 25.768 34.664 43.426 1.00 26.82 150 ILE A O 1
ATOM 976 N N . LEU A 1 131 ? 26.933 34.274 41.549 1.00 30.17 151 LEU A N 1
ATOM 977 C CA . LEU A 1 131 ? 28.241 34.363 42.192 1.00 27.73 151 LEU A CA 1
ATOM 978 C C . LEU A 1 131 ? 28.939 35.606 41.656 1.00 22.99 151 LEU A C 1
ATOM 979 O O . LEU A 1 131 ? 29.112 35.734 40.445 1.00 25.35 151 LEU A O 1
ATOM 984 N N . LEU A 1 132 ? 29.302 36.524 42.554 1.00 25.12 152 LEU A N 1
ATOM 985 C CA . LEU A 1 132 ? 30.059 37.709 42.191 1.00 25.72 152 LEU A CA 1
ATOM 986 C C . LEU A 1 132 ? 31.463 37.487 42.725 1.00 24.17 152 LEU A C 1
ATOM 987 O O . LEU A 1 132 ? 31.652 37.291 43.938 1.00 24.10 152 LEU A O 1
ATOM 992 N N . THR A 1 133 ? 32.452 37.504 41.832 1.00 29.41 153 THR A N 1
ATOM 993 C CA . THR A 1 133 ? 33.822 37.196 42.228 1.00 26.24 153 THR A CA 1
ATOM 994 C C . THR A 1 133 ? 34.730 38.429 42.250 1.00 30.02 153 THR A C 1
ATOM 995 O O . THR A 1 133 ? 34.378 39.508 41.783 1.00 27.97 153 THR A O 1
ATOM 999 N N . GLY A 1 134 ? 35.894 38.258 42.851 1.00 26.31 154 GLY A N 1
ATOM 1000 C CA . GLY A 1 134 ? 36.823 39.375 43.066 1.00 30.86 154 GLY A CA 1
ATOM 1001 C C . GLY A 1 134 ? 37.768 39.632 41.914 1.00 27.28 154 GLY A C 1
ATOM 1002 O O . GLY A 1 134 ? 37.623 39.047 40.844 1.00 30.16 154 GLY A O 1
ATOM 1003 N N . GLN A 1 135 ? 38.748 40.527 42.137 1.00 26.02 155 GLN A N 1
ATOM 1004 C CA . GLN A 1 135 ? 39.811 40.790 41.166 1.00 28.79 155 GLN A CA 1
ATOM 1005 C C . GLN A 1 135 ? 40.461 39.453 40.776 1.00 26.46 155 GLN A C 1
ATOM 1006 O O . GLN A 1 135 ? 40.999 38.767 41.640 1.00 28.30 155 GLN A O 1
ATOM 1012 N N . PRO A 1 136 ? 40.373 39.063 39.486 1.00 28.71 156 PRO A N 1
ATOM 1013 C CA . PRO A 1 136 ? 40.680 37.685 39.101 1.00 32.68 156 PRO A CA 1
ATOM 1014 C C . PRO A 1 136 ? 42.044 37.183 39.529 1.00 32.29 156 PRO A C 1
ATOM 1015 O O . PRO A 1 136 ? 42.178 36.039 39.947 1.00 28.81 156 PRO A O 1
ATOM 1019 N N . GLY A 1 137 ? 43.052 38.026 39.411 1.00 28.75 157 GLY A N 1
ATOM 1020 C CA . GLY A 1 137 ? 44.425 37.632 39.721 1.00 31.16 157 GLY A CA 1
ATOM 1021 C C . GLY A 1 137 ? 44.842 37.783 41.173 1.00 30.73 157 GLY A C 1
ATOM 1022 O O . GLY A 1 137 ? 45.976 37.479 41.513 1.00 30.93 157 GLY A O 1
ATOM 1023 N N . SER A 1 138 ? 43.938 38.253 42.035 1.00 25.09 158 SER A N 1
ATOM 1024 C CA . SER A 1 138 ? 44.235 38.336 43.459 1.00 23.05 158 SER A CA 1
ATOM 1025 C C . SER A 1 138 ? 44.086 36.961 44.102 1.00 25.97 158 SER A C 1
ATOM 1026 O O . SER A 1 138 ? 43.112 36.223 43.836 1.00 25.25 158 SER A O 1
ATOM 1029 N N . THR A 1 139 ? 45.079 36.558 44.890 1.00 27.42 159 THR A N 1
ATOM 1030 C CA . THR A 1 139 ? 45.001 35.229 45.506 1.00 25.45 159 THR A CA 1
ATOM 1031 C C . THR A 1 139 ? 43.842 35.135 46.482 1.00 22.59 159 THR A C 1
ATOM 1032 O O . THR A 1 139 ? 43.247 34.051 46.619 1.00 25.55 159 THR A O 1
ATOM 1036 N N . SER A 1 140 ? 43.473 36.241 47.112 1.00 23.90 160 SER A N 1
ATOM 1037 C CA . SER A 1 140 ? 42.342 36.236 48.014 1.00 24.36 160 SER A CA 1
ATOM 1038 C C . SER A 1 140 ? 41.083 35.833 47.217 1.00 25.07 160 SER A C 1
ATOM 1039 O O . SER A 1 140 ? 40.276 35.024 47.693 1.00 26.65 160 SER A O 1
ATOM 1042 N N . ASN A 1 141 ? 40.935 36.340 45.995 1.00 24.24 161 ASN A N 1
ATOM 1043 C CA . ASN A 1 141 ? 39.817 35.915 45.151 1.00 28.14 161 ASN A CA 1
ATOM 1044 C C . ASN A 1 141 ? 39.939 34.458 44.732 1.00 28.88 161 ASN A C 1
ATOM 1045 O O . ASN A 1 141 ? 38.977 33.666 44.842 1.00 29.10 161 ASN A O 1
ATOM 1050 N N . ILE A 1 142 ? 41.118 34.103 44.227 1.00 25.83 162 ILE A N 1
ATOM 1051 C CA . ILE A 1 142 ? 41.349 32.777 43.658 1.00 28.76 162 ILE A CA 1
ATOM 1052 C C . ILE A 1 142 ? 40.991 31.691 44.668 1.00 27.27 162 ILE A C 1
ATOM 1053 O O . ILE A 1 142 ? 40.199 30.781 44.363 1.00 29.36 162 ILE A O 1
ATOM 1058 N N . GLU A 1 143 ? 41.561 31.812 45.873 1.00 28.00 163 GLU A N 1
ATOM 1059 C CA . GLU A 1 143 ? 41.350 30.804 46.925 1.00 25.27 163 GLU A CA 1
ATOM 1060 C C . GLU A 1 143 ? 39.947 30.790 47.477 1.00 26.34 163 GLU A C 1
ATOM 1061 O O . GLU A 1 143 ? 39.357 29.710 47.684 1.00 26.53 163 GLU A O 1
ATOM 1067 N N . ARG A 1 144 ? 39.398 31.972 47.725 1.00 24.32 164 ARG A N 1
ATOM 1068 C CA . ARG A 1 144 ? 38.078 32.070 48.344 1.00 25.65 164 ARG A CA 1
ATOM 1069 C C . ARG A 1 144 ? 37.017 31.512 47.385 1.00 22.00 164 ARG A C 1
ATOM 1070 O O . ARG A 1 144 ? 36.115 30.737 47.807 1.00 24.83 164 ARG A O 1
ATOM 1078 N N . THR A 1 145 ? 37.095 31.909 46.128 1.00 23.94 165 THR A N 1
ATOM 1079 C CA . THR A 1 145 ? 36.109 31.421 45.147 1.00 29.59 165 THR A CA 1
ATOM 1080 C C . THR A 1 145 ? 36.284 29.932 44.841 1.00 30.22 165 THR A C 1
ATOM 1081 O O . THR A 1 145 ? 35.288 29.237 44.599 1.00 27.82 165 THR A O 1
ATOM 1085 N N . LYS A 1 146 ? 37.517 29.423 44.883 1.00 25.60 166 LYS A N 1
ATOM 1086 C CA . LYS A 1 146 ? 37.737 27.999 44.738 1.00 29.38 166 LYS A CA 1
ATOM 1087 C C . LYS A 1 146 ? 37.057 27.222 45.886 1.00 30.48 166 LYS A C 1
ATOM 1088 O O . LYS A 1 146 ? 36.382 26.196 45.647 1.00 28.72 166 LYS A O 1
ATOM 1094 N N . GLY A 1 147 ? 37.214 27.707 47.115 1.00 27.64 167 GLY A N 1
ATOM 1095 C CA . GLY A 1 147 ? 36.480 27.139 48.255 1.00 28.62 167 GLY A CA 1
ATOM 1096 C C . GLY A 1 147 ? 34.962 27.133 48.054 1.00 27.59 167 GLY A C 1
ATOM 1097 O O . GLY A 1 147 ? 34.288 26.127 48.325 1.00 27.67 167 GLY A O 1
ATOM 1098 N N . ILE A 1 148 ? 34.417 28.264 47.609 1.00 27.11 168 ILE A N 1
ATOM 1099 C CA . ILE A 1 148 ? 32.977 28.357 47.358 1.00 28.81 168 ILE A CA 1
ATOM 1100 C C . ILE A 1 148 ? 32.543 27.353 46.302 1.00 31.34 168 ILE A C 1
ATOM 1101 O O . ILE A 1 148 ? 31.583 26.584 46.510 1.00 26.36 168 ILE A O 1
ATOM 1106 N N . ARG A 1 149 ? 33.222 27.361 45.168 1.00 29.38 169 ARG A N 1
ATOM 1107 C CA . ARG A 1 149 ? 32.869 26.452 44.061 1.00 31.61 169 ARG A CA 1
ATOM 1108 C C . ARG A 1 149 ? 33.004 24.985 44.423 1.00 33.21 169 ARG A C 1
ATOM 1109 O O . ARG A 1 149 ? 32.113 24.181 44.114 1.00 30.27 169 ARG A O 1
ATOM 1117 N N . ASP A 1 150 ? 34.111 24.628 45.071 1.00 28.24 170 ASP A N 1
ATOM 1118 C CA . ASP A 1 150 ? 34.354 23.230 45.437 1.00 32.77 170 ASP A CA 1
ATOM 1119 C C . ASP A 1 150 ? 33.267 22.712 46.404 1.00 28.40 170 ASP A C 1
ATOM 1120 O O . ASP A 1 150 ? 32.760 21.610 46.263 1.00 30.70 170 ASP A O 1
ATOM 1125 N N . GLU A 1 151 ? 32.934 23.530 47.387 1.00 30.22 171 GLU A N 1
ATOM 1126 C CA . GLU A 1 151 ? 31.961 23.143 48.401 1.00 31.05 171 GLU A CA 1
ATOM 1127 C C . GLU A 1 151 ? 30.542 23.092 47.832 1.00 30.51 171 GLU A C 1
ATOM 1128 O O . GLU A 1 151 ? 29.766 22.195 48.197 1.00 31.65 171 GLU A O 1
ATOM 1134 N N . LEU A 1 152 ? 30.197 24.011 46.928 1.00 31.68 172 LEU A N 1
ATOM 1135 C CA . LEU A 1 152 ? 28.907 23.898 46.216 1.00 31.38 172 LEU A CA 1
ATOM 1136 C C . LEU A 1 152 ? 28.858 22.644 45.363 1.00 32.61 172 LEU A C 1
ATOM 1137 O O . LEU A 1 152 ? 27.860 21.903 45.391 1.00 33.00 172 LEU A O 1
ATOM 1142 N N . ALA A 1 153 ? 29.940 22.378 44.640 1.00 33.89 173 ALA A N 1
ATOM 1143 C CA . ALA A 1 153 ? 30.042 21.166 43.840 1.00 40.45 173 ALA A CA 1
ATOM 1144 C C . ALA A 1 153 ? 29.850 19.905 44.680 1.00 35.19 173 ALA A C 1
ATOM 1145 O O . ALA A 1 153 ? 29.169 18.965 44.232 1.00 35.29 173 ALA A O 1
ATOM 1147 N N . ALA A 1 154 ? 30.429 19.882 45.885 1.00 32.05 174 ALA A N 1
ATOM 1148 C CA . ALA A 1 154 ? 30.303 18.724 46.795 1.00 36.08 174 ALA A CA 1
ATOM 1149 C C . ALA A 1 154 ? 28.860 18.519 47.244 1.00 35.61 174 ALA A C 1
ATOM 1150 O O . ALA A 1 154 ? 28.445 17.398 47.523 1.00 36.81 174 ALA A O 1
ATOM 1152 N N . GLY A 1 155 ? 28.093 19.602 47.286 1.00 38.37 175 GLY A N 1
ATOM 1153 C CA . GLY A 1 155 ? 26.652 19.517 47.548 1.00 40.73 175 GLY A CA 1
ATOM 1154 C C . GLY A 1 155 ? 25.833 18.887 46.436 1.00 40.63 175 GLY A C 1
ATOM 1155 O O . GLY A 1 155 ? 24.700 18.453 46.666 1.00 41.14 175 GLY A O 1
ATOM 1156 N N . GLY A 1 156 ? 26.397 18.836 45.231 1.00 39.94 176 GLY A N 1
ATOM 1157 C CA . GLY A 1 156 ? 25.740 18.253 44.070 1.00 39.78 176 GLY A CA 1
ATOM 1158 C C . GLY A 1 156 ? 25.130 19.282 43.140 1.00 39.17 176 GLY A C 1
ATOM 1159 O O . GLY A 1 156 ? 25.135 20.507 43.425 1.00 36.91 176 GLY A O 1
ATOM 1160 N N . ASP A 1 157 ? 24.597 18.769 42.028 1.00 38.83 177 ASP A N 1
ATOM 1161 C CA . ASP A 1 157 ? 23.993 19.578 40.970 1.00 45.78 177 ASP A CA 1
ATOM 1162 C C . ASP A 1 157 ? 22.786 20.387 41.423 1.00 43.83 177 ASP A C 1
ATOM 1163 O O . ASP A 1 157 ? 22.389 21.312 40.735 1.00 37.88 177 ASP A O 1
ATOM 1168 N N . LYS A 1 158 ? 22.187 20.052 42.565 1.00 37.06 178 LYS A N 1
ATOM 1169 C CA . LYS A 1 158 ? 21.087 20.862 43.080 1.00 35.63 178 LYS A CA 1
ATOM 1170 C C . LYS A 1 158 ? 21.490 22.297 43.398 1.00 32.20 178 LYS A C 1
ATOM 1171 O O . LYS A 1 158 ? 20.625 23.176 43.479 1.00 33.17 178 LYS A O 1
ATOM 1177 N N . TYR A 1 159 ? 22.787 22.545 43.597 1.00 30.63 179 TYR A N 1
ATOM 1178 C CA . TYR A 1 159 ? 23.313 23.916 43.648 1.00 33.37 179 TYR A CA 1
ATOM 1179 C C . TYR A 1 159 ? 23.784 24.310 42.243 1.00 36.17 179 TYR A C 1
ATOM 1180 O O . TYR A 1 159 ? 24.721 23.722 41.723 1.00 36.29 179 TYR A O 1
ATOM 1189 N N . LYS A 1 160 ? 23.069 25.249 41.621 1.00 30.66 180 LYS A N 1
ATOM 1190 C CA . LYS A 1 160 ? 23.379 25.701 40.256 1.00 35.28 180 LYS A CA 1
ATOM 1191 C C . LYS A 1 160 ? 23.776 27.183 40.228 1.00 32.66 180 LYS A C 1
ATOM 1192 O O . LYS A 1 160 ? 22.987 28.063 40.594 1.00 33.47 180 LYS A O 1
ATOM 1198 N N . ILE A 1 161 ? 25.007 27.450 39.804 1.00 32.04 181 ILE A N 1
ATOM 1199 C CA . ILE A 1 161 ? 25.482 28.830 39.619 1.00 29.42 181 ILE A CA 1
ATOM 1200 C C . ILE A 1 161 ? 24.995 29.279 38.246 1.00 33.14 181 ILE A C 1
ATOM 1201 O O . ILE A 1 161 ? 25.451 28.773 37.213 1.00 32.32 181 ILE A O 1
ATOM 1206 N N . VAL A 1 162 ? 24.012 30.177 38.239 1.00 29.87 182 VAL A N 1
ATOM 1207 C CA . VAL A 1 162 ? 23.362 30.609 37.000 1.00 30.33 182 VAL A CA 1
ATOM 1208 C C . VAL A 1 162 ? 23.990 31.900 36.443 1.00 35.43 182 VAL A C 1
ATOM 1209 O O . VAL A 1 162 ? 23.818 32.225 35.264 1.00 33.43 182 VAL A O 1
ATOM 1213 N N . VAL A 1 163 ? 24.657 32.641 37.316 1.00 31.06 183 VAL A N 1
ATOM 1214 C CA . VAL A 1 163 ? 25.490 33.802 36.913 1.00 32.21 183 VAL A CA 1
ATOM 1215 C C . VAL A 1 163 ? 26.816 33.731 37.630 1.00 28.38 183 VAL A C 1
ATOM 1216 O O . VAL A 1 163 ? 26.876 33.523 38.845 1.00 29.78 183 VAL A O 1
ATOM 1220 N N . ASP A 1 164 ? 27.895 33.979 36.902 1.00 32.26 184 ASP A N 1
ATOM 1221 C CA . ASP A 1 164 ? 29.210 33.838 37.486 1.00 26.79 184 ASP A CA 1
ATOM 1222 C C . ASP A 1 164 ? 30.076 34.930 36.863 1.00 27.95 184 ASP A C 1
ATOM 1223 O O . ASP A 1 164 ? 30.550 34.773 35.736 1.00 32.41 184 ASP A O 1
ATOM 1228 N N . GLN A 1 165 ? 30.199 36.051 37.552 1.00 30.88 185 GLN A N 1
ATOM 1229 C CA . GLN A 1 165 ? 30.813 37.236 36.943 1.00 27.37 185 GLN A CA 1
ATOM 1230 C C . GLN A 1 165 ? 31.749 37.903 37.920 1.00 33.27 185 GLN A C 1
ATOM 1231 O O . GLN A 1 165 ? 31.474 37.952 39.125 1.00 30.15 185 GLN A O 1
ATOM 1237 N N . THR A 1 166 ? 32.853 38.462 37.415 1.00 27.03 186 THR A N 1
ATOM 1238 C CA . THR A 1 166 ? 33.691 39.275 38.316 1.00 29.71 186 THR A CA 1
ATOM 1239 C C . THR A 1 166 ? 33.198 40.703 38.444 1.00 29.77 186 THR A C 1
ATOM 1240 O O . THR A 1 166 ? 32.789 41.323 37.455 1.00 30.45 186 THR A O 1
ATOM 1244 N N . GLY A 1 167 ? 33.267 41.212 39.680 1.00 30.39 187 GLY A N 1
ATOM 1245 C CA . GLY A 1 167 ? 33.033 42.606 39.962 1.00 29.63 187 GLY A CA 1
ATOM 1246 C C . GLY A 1 167 ? 34.277 43.316 40.446 1.00 28.44 187 GLY A C 1
ATOM 1247 O O . GLY A 1 167 ? 34.190 44.447 40.885 1.00 30.42 187 GLY A O 1
ATOM 1248 N N . ASN A 1 168 ? 35.430 42.644 40.386 1.00 24.71 188 ASN A N 1
ATOM 1249 C CA . ASN A 1 168 ? 36.711 43.231 40.766 1.00 28.59 188 ASN A CA 1
ATOM 1250 C C . ASN A 1 168 ? 36.768 43.818 42.174 1.00 26.33 188 ASN A C 1
ATOM 1251 O O . ASN A 1 168 ? 37.533 44.756 42.447 1.00 25.33 188 ASN A O 1
ATOM 1256 N N . TRP A 1 169 ? 35.955 43.228 43.056 1.00 25.22 189 TRP A N 1
ATOM 1257 C CA . TRP A 1 169 ? 35.771 43.630 44.449 1.00 23.25 189 TRP A CA 1
ATOM 1258 C C . TRP A 1 169 ? 34.976 44.910 44.674 1.00 26.11 189 TRP A C 1
ATOM 1259 O O . TRP A 1 169 ? 34.817 45.322 45.823 1.00 25.64 189 TRP A O 1
ATOM 1270 N N . LEU A 1 170 ? 34.481 45.515 43.601 1.00 24.80 190 LEU A N 1
ATOM 1271 C CA . LEU A 1 170 ? 33.948 46.876 43.631 1.00 29.82 190 LEU A CA 1
ATOM 1272 C C . LEU A 1 170 ? 32.444 46.908 43.874 1.00 28.95 190 LEU A C 1
ATOM 1273 O O . LEU A 1 170 ? 31.660 46.284 43.151 1.00 27.27 190 LEU A O 1
ATOM 1278 N N . ARG A 1 171 ? 32.049 47.706 44.855 1.00 27.22 191 ARG A N 1
ATOM 1279 C CA . ARG A 1 171 ? 30.646 47.985 45.105 1.00 28.25 191 ARG A CA 1
ATOM 1280 C C . ARG A 1 171 ? 29.887 48.390 43.850 1.00 29.97 191 ARG A C 1
ATOM 1281 O O . ARG A 1 171 ? 28.801 47.858 43.567 1.00 25.82 191 ARG A O 1
ATOM 1289 N N . SER A 1 172 ? 30.447 49.333 43.090 1.00 31.47 192 SER A N 1
ATOM 1290 C CA . SER A 1 172 ? 29.786 49.793 41.868 1.00 31.17 192 SER A CA 1
ATOM 1291 C C . SER A 1 172 ? 29.484 48.656 40.872 1.00 29.78 192 SER A C 1
ATOM 1292 O O . SER A 1 172 ? 28.489 48.698 40.150 1.00 31.80 192 SER A O 1
ATOM 1295 N N . GLU A 1 173 ? 30.335 47.634 40.849 1.00 29.13 193 GLU A N 1
ATOM 1296 C CA . GLU A 1 173 ? 30.166 46.497 39.955 1.00 31.26 193 GLU A CA 1
ATOM 1297 C C . GLU A 1 173 ? 29.106 45.523 40.476 1.00 31.25 193 GLU A C 1
ATOM 1298 O O . GLU A 1 173 ? 28.347 44.968 39.705 1.00 32.94 193 GLU A O 1
ATOM 1304 N N . GLY A 1 174 ? 29.027 45.349 41.787 1.00 28.10 194 GLY A N 1
ATOM 1305 C CA . GLY A 1 174 ? 27.973 44.521 42.348 1.00 26.14 194 GLY A CA 1
ATOM 1306 C C . GLY A 1 174 ? 26.620 45.105 42.002 1.00 29.65 194 GLY A C 1
ATOM 1307 O O . GLY A 1 174 ? 25.675 44.393 41.656 1.00 28.71 194 GLY A O 1
ATOM 1308 N N . LEU A 1 175 ? 26.520 46.420 42.104 1.00 31.17 195 LEU A N 1
ATOM 1309 C CA . LEU A 1 175 ? 25.289 47.122 41.754 1.00 36.34 195 LEU A CA 1
ATOM 1310 C C . LEU A 1 175 ? 24.957 46.946 40.268 1.00 31.07 195 LEU A C 1
ATOM 1311 O O . LEU A 1 175 ? 23.840 46.566 39.905 1.00 32.16 195 LEU A O 1
ATOM 1316 N N . ARG A 1 176 ? 25.934 47.209 39.411 1.00 31.38 196 ARG A N 1
ATOM 1317 C CA . ARG A 1 176 ? 25.706 47.164 37.981 1.00 33.85 196 ARG A CA 1
ATOM 1318 C C . ARG A 1 176 ? 25.326 45.762 37.513 1.00 34.11 196 ARG A C 1
ATOM 1319 O O . ARG A 1 176 ? 24.352 45.580 36.769 1.00 36.75 196 ARG A O 1
ATOM 1327 N N . ILE A 1 177 ? 26.081 44.763 37.969 1.00 32.29 197 ILE A N 1
ATOM 1328 C CA . ILE A 1 177 ? 25.829 43.400 37.546 1.00 33.71 197 ILE A CA 1
ATOM 1329 C C . ILE A 1 177 ? 24.449 42.939 37.983 1.00 35.81 197 ILE A C 1
ATOM 1330 O O . ILE A 1 177 ? 23.682 42.395 37.185 1.00 32.83 197 ILE A O 1
ATOM 1335 N N . ILE A 1 178 ? 24.109 43.151 39.244 1.00 31.94 198 ILE A N 1
ATOM 1336 C CA . ILE A 1 178 ? 22.807 42.675 39.704 1.00 29.47 198 ILE A CA 1
ATOM 1337 C C . ILE A 1 178 ? 21.675 43.424 38.986 1.00 35.00 198 ILE A C 1
ATOM 1338 O O . ILE A 1 178 ? 20.705 42.793 38.537 1.00 36.40 198 ILE A O 1
ATOM 1343 N N . GLU A 1 179 ? 21.798 44.744 38.815 1.00 30.89 199 GLU A N 1
ATOM 1344 C CA . GLU A 1 179 ? 20.717 45.509 38.121 1.00 35.63 199 GLU A CA 1
ATOM 1345 C C . GLU A 1 179 ? 20.540 45.069 36.683 1.00 35.50 199 GLU A C 1
ATOM 1346 O O . GLU A 1 179 ? 19.443 45.119 36.145 1.00 39.94 199 GLU A O 1
ATOM 1352 N N . SER A 1 180 ? 21.638 44.625 36.081 1.00 40.15 200 SER A N 1
ATOM 1353 C CA . SER A 1 180 ? 21.659 44.185 34.699 1.00 37.32 200 SER A CA 1
ATOM 1354 C C . SER A 1 180 ? 21.118 42.767 34.492 1.00 35.79 200 SER A C 1
ATOM 1355 O O . SER A 1 180 ? 20.355 42.522 33.555 1.00 42.05 200 SER A O 1
ATOM 1358 N N . VAL A 1 181 ? 21.484 41.833 35.358 1.00 35.88 201 VAL A N 1
ATOM 1359 C CA A VAL A 1 181 ? 21.194 40.418 35.115 0.50 37.81 201 VAL A CA 1
ATOM 1360 C CA B VAL A 1 181 ? 21.188 40.422 35.104 0.50 40.24 201 VAL A CA 1
ATOM 1361 C C . VAL A 1 181 ? 19.848 39.954 35.685 1.00 42.37 201 VAL A C 1
ATOM 1362 O O . VAL A 1 181 ? 19.214 39.069 35.123 1.00 42.75 201 VAL A O 1
ATOM 1369 N N . LEU A 1 182 ? 19.412 40.539 36.800 1.00 46.89 202 LEU A N 1
ATOM 1370 C CA . LEU A 1 182 ? 18.136 40.108 37.421 1.00 43.64 202 LEU A CA 1
ATOM 1371 C C . LEU A 1 182 ? 16.932 40.132 36.481 1.00 40.40 202 LEU A C 1
ATOM 1372 O O . LEU A 1 182 ? 16.175 39.168 36.431 1.00 44.92 202 LEU A O 1
ATOM 1377 N N . PRO A 1 183 ? 16.756 41.222 35.722 1.00 43.46 203 PRO A N 1
ATOM 1378 C CA . PRO A 1 183 ? 15.665 41.229 34.752 1.00 50.07 203 PRO A CA 1
ATOM 1379 C C . PRO A 1 183 ? 15.764 40.148 33.659 1.00 52.91 203 PRO A C 1
ATOM 1380 O O . PRO A 1 183 ? 14.743 39.749 33.117 1.00 52.64 203 PRO A O 1
ATOM 1384 N N . THR A 1 184 ? 16.970 39.672 33.349 1.00 46.96 204 THR A N 1
ATOM 1385 C CA . THR A 1 184 ? 17.158 38.709 32.258 1.00 55.12 204 THR A CA 1
ATOM 1386 C C . THR A 1 184 ? 16.933 37.253 32.657 1.00 58.27 204 THR A C 1
ATOM 1387 O O . THR A 1 184 ? 16.857 36.402 31.783 1.00 51.52 204 THR A O 1
ATOM 1391 N N . LEU A 1 185 ? 16.855 36.960 33.956 1.00 48.90 205 LEU A N 1
ATOM 1392 C CA . LEU A 1 185 ? 16.644 35.591 34.432 1.00 50.92 205 LEU A CA 1
ATOM 1393 C C . LEU A 1 185 ? 15.153 35.267 34.426 1.00 47.07 205 LEU A C 1
ATOM 1394 O O . LEU A 1 185 ? 14.346 36.040 34.949 1.00 58.74 205 LEU A O 1
ATOM 1399 N N . LYS A 1 186 ? 14.775 34.137 33.843 1.00 59.02 206 LYS A N 1
ATOM 1400 C CA . LYS A 1 186 ? 13.356 33.784 33.809 1.00 71.53 206 LYS A CA 1
ATOM 1401 C C . LYS A 1 186 ? 12.843 33.426 35.202 1.00 67.28 206 LYS A C 1
ATOM 1402 O O . LYS A 1 186 ? 11.660 33.603 35.493 1.00 60.02 206 LYS A O 1
ATOM 1408 N N . GLU A 1 187 ? 13.726 32.962 36.082 1.00 57.25 207 GLU A N 1
ATOM 1409 C CA . GLU A 1 187 ? 13.335 32.777 37.480 1.00 57.73 207 GLU A CA 1
ATOM 1410 C C . GLU A 1 187 ? 14.311 33.483 38.419 1.00 53.95 207 GLU A C 1
ATOM 1411 O O . GLU A 1 187 ? 15.516 33.478 38.205 1.00 51.58 207 GLU A O 1
ATOM 1417 N N . LYS A 1 188 ? 13.729 34.128 39.425 1.00 45.66 208 LYS A N 1
ATOM 1418 C CA . LYS A 1 188 ? 14.431 34.776 40.512 1.00 58.55 208 LYS A CA 1
ATOM 1419 C C . LYS A 1 188 ? 15.396 33.771 41.147 1.00 48.51 208 LYS A C 1
ATOM 1420 O O . LYS A 1 188 ? 14.984 32.675 41.518 1.00 41.77 208 LYS A O 1
ATOM 1426 N N . PRO A 1 189 ? 16.684 34.129 41.259 1.00 39.93 209 PRO A N 1
ATOM 1427 C CA . PRO A 1 189 ? 17.646 33.279 41.948 1.00 32.05 209 PRO A CA 1
ATOM 1428 C C . PRO A 1 189 ? 17.332 33.294 43.420 1.00 33.29 209 PRO A C 1
ATOM 1429 O O . PRO A 1 189 ? 16.664 34.213 43.912 1.00 37.42 209 PRO A O 1
ATOM 1433 N N . GLU A 1 190 ? 17.789 32.273 44.123 1.00 33.51 210 GLU A N 1
ATOM 1434 C CA . GLU A 1 190 ? 17.587 32.201 45.559 1.00 31.94 210 GLU A CA 1
ATOM 1435 C C . GLU A 1 190 ? 18.619 33.016 46.296 1.00 27.69 210 GLU A C 1
ATOM 1436 O O . GLU A 1 190 ? 18.305 33.589 47.351 1.00 29.50 210 GLU A O 1
ATOM 1442 N N . VAL A 1 191 ? 19.844 33.018 45.766 1.00 28.87 211 VAL A N 1
ATOM 1443 C CA . VAL A 1 191 ? 21.007 33.486 46.505 1.00 27.96 211 VAL A CA 1
ATOM 1444 C C . VAL A 1 191 ? 21.963 34.258 45.608 1.00 28.19 211 VAL A C 1
ATOM 1445 O O . VAL A 1 191 ? 22.182 33.893 44.457 1.00 30.45 211 VAL A O 1
ATOM 1449 N N . ILE A 1 192 ? 22.537 35.314 46.167 1.00 25.85 212 ILE A N 1
ATOM 1450 C CA . ILE A 1 192 ? 23.691 36.012 45.585 1.00 28.76 212 ILE A CA 1
ATOM 1451 C C . ILE A 1 192 ? 24.829 35.823 46.578 1.00 23.85 212 ILE A C 1
ATOM 1452 O O . ILE A 1 192 ? 24.772 36.316 47.708 1.00 24.61 212 ILE A O 1
ATOM 1457 N N . ILE A 1 193 ? 25.831 35.048 46.170 1.00 23.33 213 ILE A N 1
ATOM 1458 C CA . ILE A 1 193 ? 27.024 34.864 46.954 1.00 21.03 213 ILE A CA 1
ATOM 1459 C C . ILE A 1 193 ? 28.030 35.870 46.418 1.00 19.56 213 ILE A C 1
ATOM 1460 O O . ILE A 1 193 ? 28.413 35.790 45.242 1.00 22.90 213 ILE A O 1
ATOM 1465 N N . SER A 1 194 ? 28.397 36.829 47.243 1.00 23.72 214 SER A N 1
ATOM 1466 C CA . SER A 1 194 ? 29.440 37.800 46.851 1.00 25.84 214 SER A CA 1
ATOM 1467 C C . SER A 1 194 ? 30.736 37.449 47.539 1.00 21.67 214 SER A C 1
ATOM 1468 O O . SER A 1 194 ? 30.752 37.210 48.743 1.00 22.85 214 SER A O 1
ATOM 1471 N N . ALA A 1 195 ? 31.832 37.483 46.791 1.00 24.55 215 ALA A N 1
ATOM 1472 C CA . ALA A 1 195 ? 33.141 37.194 47.378 1.00 29.90 215 ALA A CA 1
ATOM 1473 C C . ALA A 1 195 ? 33.586 38.241 48.414 1.00 23.37 215 ALA A C 1
ATOM 1474 O O . ALA A 1 195 ? 34.452 37.942 49.205 1.00 22.36 215 ALA A O 1
ATOM 1476 N N . ASN A 1 196 ? 32.945 39.413 48.469 1.00 20.38 216 ASN A N 1
ATOM 1477 C CA . ASN A 1 196 ? 33.178 40.327 49.558 1.00 19.26 216 ASN A CA 1
ATOM 1478 C C . ASN A 1 196 ? 31.966 41.171 49.927 1.00 24.80 216 ASN A C 1
ATOM 1479 O O . ASN A 1 196 ? 30.939 41.168 49.241 1.00 23.84 216 ASN A O 1
ATOM 1484 N N . ASP A 1 197 ? 32.111 41.910 51.015 1.00 20.71 217 ASP A N 1
ATOM 1485 C CA . ASP A 1 197 ? 31.066 42.851 51.466 1.00 19.70 217 ASP A CA 1
ATOM 1486 C C . ASP A 1 197 ? 30.770 43.926 50.446 1.00 20.99 217 ASP A C 1
ATOM 1487 O O . ASP A 1 197 ? 29.640 44.313 50.268 1.00 23.63 217 ASP A O 1
ATOM 1492 N N . ASP A 1 198 ? 31.800 44.533 49.853 1.00 25.57 218 ASP A N 1
ATOM 1493 C CA . ASP A 1 198 ? 31.579 45.682 48.992 1.00 23.03 218 ASP A CA 1
ATOM 1494 C C . ASP A 1 198 ? 30.624 45.362 47.837 1.00 24.14 218 ASP A C 1
ATOM 1495 O O . ASP A 1 198 ? 29.641 46.082 47.605 1.00 23.75 218 ASP A O 1
ATOM 1500 N N . MET A 1 199 ? 30.876 44.259 47.152 1.00 23.11 219 MET A N 1
ATOM 1501 C CA . MET A 1 199 ? 29.998 43.842 46.056 1.00 26.66 219 MET A CA 1
ATOM 1502 C C . MET A 1 199 ? 28.618 43.433 46.580 1.00 25.17 219 MET A C 1
ATOM 1503 O O . MET A 1 199 ? 27.613 43.620 45.887 1.00 25.70 219 MET A O 1
ATOM 1508 N N . ALA A 1 200 ? 28.565 42.860 47.787 1.00 26.26 220 ALA A N 1
ATOM 1509 C CA . ALA A 1 200 ? 27.278 42.454 48.371 1.00 24.93 220 ALA A CA 1
ATOM 1510 C C . ALA A 1 200 ? 26.452 43.717 48.712 1.00 27.37 220 ALA A C 1
ATOM 1511 O O . ALA A 1 200 ? 25.253 43.727 48.584 1.00 25.41 220 ALA A O 1
ATOM 1513 N N . LEU A 1 201 ? 27.115 44.799 49.128 1.00 23.36 221 LEU A N 1
ATOM 1514 C CA . LEU A 1 201 ? 26.394 46.014 49.495 1.00 23.60 221 LEU A CA 1
ATOM 1515 C C . LEU A 1 201 ? 25.849 46.717 48.254 1.00 26.22 221 LEU A C 1
ATOM 1516 O O . LEU A 1 201 ? 24.772 47.334 48.280 1.00 27.18 221 LEU A O 1
ATOM 1521 N N . GLY A 1 202 ? 26.593 46.627 47.156 1.00 24.80 222 GLY A N 1
ATOM 1522 C CA . GLY A 1 202 ? 26.133 47.099 45.880 1.00 24.49 222 GLY A CA 1
ATOM 1523 C C . GLY A 1 202 ? 24.987 46.235 45.397 1.00 29.18 222 GLY A C 1
ATOM 1524 O O . GLY A 1 202 ? 24.018 46.740 44.872 1.00 32.10 222 GLY A O 1
ATOM 1525 N N . ALA A 1 203 ? 25.084 44.924 45.607 1.00 26.72 223 ALA A N 1
ATOM 1526 C CA . ALA A 1 203 ? 23.958 44.035 45.233 1.00 27.85 223 ALA A CA 1
ATOM 1527 C C . ALA A 1 203 ? 22.685 44.407 46.000 1.00 28.80 223 ALA A C 1
ATOM 1528 O O . ALA A 1 203 ? 21.579 44.395 45.455 1.00 29.44 223 ALA A O 1
ATOM 1530 N N . ILE A 1 204 ? 22.846 44.730 47.274 1.00 26.63 224 ILE A N 1
ATOM 1531 C CA . ILE A 1 204 ? 21.700 45.085 48.121 1.00 28.55 224 ILE A CA 1
ATOM 1532 C C . ILE A 1 204 ? 21.025 46.361 47.626 1.00 29.23 224 ILE A C 1
ATOM 1533 O O . ILE A 1 204 ? 19.788 46.446 47.571 1.00 30.75 224 ILE A O 1
ATOM 1538 N N . GLU A 1 205 ? 21.824 47.345 47.228 1.00 27.62 225 GLU A N 1
ATOM 1539 C CA . GLU A 1 205 ? 21.283 48.579 46.643 1.00 32.25 225 GLU A CA 1
ATOM 1540 C C . GLU A 1 205 ? 20.497 48.270 45.357 1.00 32.72 225 GLU A C 1
ATOM 1541 O O . GLU A 1 205 ? 19.400 48.808 45.126 1.00 35.27 225 GLU A O 1
ATOM 1547 N N . ALA A 1 206 ? 21.031 47.364 44.541 1.00 29.49 226 ALA A N 1
ATOM 1548 C CA . ALA A 1 206 ? 20.352 46.932 43.327 1.00 30.40 226 ALA A CA 1
ATOM 1549 C C . ALA A 1 206 ? 18.985 46.294 43.649 1.00 32.39 226 ALA A C 1
ATOM 1550 O O . ALA A 1 206 ? 17.961 46.626 43.047 1.00 33.81 226 ALA A O 1
ATOM 1552 N N . LEU A 1 207 ? 18.971 45.408 44.638 1.00 32.45 227 LEU A N 1
ATOM 1553 C CA . LEU A 1 207 ? 17.733 44.722 45.020 1.00 29.48 227 LEU A CA 1
ATOM 1554 C C . LEU A 1 207 ? 16.704 45.731 45.525 1.00 32.66 227 LEU A C 1
ATOM 1555 O O . LEU A 1 207 ? 15.540 45.673 45.169 1.00 35.59 227 LEU A O 1
ATOM 1560 N N . ARG A 1 208 ? 17.165 46.655 46.363 1.00 34.88 228 ARG A N 1
ATOM 1561 C CA . ARG A 1 208 ? 16.312 47.724 46.898 1.00 38.58 228 ARG A CA 1
ATOM 1562 C C . ARG A 1 208 ? 15.692 48.556 45.763 1.00 44.94 228 ARG A C 1
ATOM 1563 O O . ARG A 1 208 ? 14.492 48.863 45.794 1.00 47.95 228 ARG A O 1
ATOM 1571 N N . SER A 1 209 ? 16.490 48.880 44.742 1.00 39.85 229 SER A N 1
ATOM 1572 C CA . SER A 1 209 ? 15.994 49.651 43.590 1.00 48.08 229 SER A CA 1
ATOM 1573 C C . SER A 1 209 ? 15.040 48.845 42.701 1.00 50.95 229 SER A C 1
ATOM 1574 O O . SER A 1 209 ? 14.199 49.435 42.021 1.00 54.78 229 SER A O 1
ATOM 1577 N N . GLN A 1 210 ? 15.156 47.512 42.710 1.00 45.67 230 GLN A N 1
ATOM 1578 C CA . GLN A 1 210 ? 14.248 46.655 41.927 1.00 51.16 230 GLN A CA 1
ATOM 1579 C C . GLN A 1 210 ? 12.937 46.436 42.676 1.00 46.46 230 GLN A C 1
ATOM 1580 O O . GLN A 1 210 ? 12.093 45.689 42.207 1.00 47.05 230 GLN A O 1
ATOM 1586 N N . GLY A 1 211 ? 12.784 47.040 43.856 1.00 43.99 231 GLY A N 1
ATOM 1587 C CA . GLY A 1 211 ? 11.528 46.946 44.622 1.00 55.26 231 GLY A CA 1
ATOM 1588 C C . GLY A 1 211 ? 11.427 45.777 45.593 1.00 40.78 231 GLY A C 1
ATOM 1589 O O . GLY A 1 211 ? 10.349 45.485 46.117 1.00 46.03 231 GLY A O 1
ATOM 1590 N N . LEU A 1 212 ? 12.544 45.110 45.854 1.00 37.45 232 LEU A N 1
ATOM 1591 C CA . LEU A 1 212 ? 12.555 43.941 46.722 1.00 41.68 232 LEU A CA 1
ATOM 1592 C C . LEU A 1 212 ? 12.723 44.339 48.186 1.00 43.66 232 LEU A C 1
ATOM 1593 O O . LEU A 1 212 ? 13.158 45.451 48.498 1.00 45.77 232 LEU A O 1
ATOM 1598 N N . LYS A 1 213 ? 12.331 43.421 49.066 1.00 44.33 233 LYS A N 1
ATOM 1599 C CA . LYS A 1 213 ? 12.449 43.569 50.515 1.00 40.03 233 LYS A CA 1
ATOM 1600 C C . LYS A 1 213 ? 13.588 42.698 51.020 1.00 33.85 233 LYS A C 1
ATOM 1601 O O . LYS A 1 213 ? 14.001 41.744 50.360 1.00 38.75 233 LYS A O 1
ATOM 1607 N N . ALA A 1 214 ? 14.107 43.028 52.199 1.00 35.90 234 ALA A N 1
ATOM 1608 C CA . ALA A 1 214 ? 15.142 42.213 52.828 1.00 36.61 234 ALA A CA 1
ATOM 1609 C C . ALA A 1 214 ? 14.770 40.729 52.866 1.00 32.04 234 ALA A C 1
ATOM 1610 O O . ALA A 1 214 ? 13.650 40.376 53.240 1.00 35.86 234 ALA A O 1
ATOM 1612 N N . GLY A 1 215 ? 15.693 39.847 52.475 1.00 31.88 235 GLY A N 1
ATOM 1613 C CA . GLY A 1 215 ? 15.396 38.400 52.497 1.00 36.79 235 GLY A CA 1
ATOM 1614 C C . GLY A 1 215 ? 14.693 37.800 51.283 1.00 38.16 235 GLY A C 1
ATOM 1615 O O . GLY A 1 215 ? 14.594 36.577 51.192 1.00 39.68 235 GLY A O 1
ATOM 1616 N N . ASP A 1 216 ? 14.193 38.620 50.353 1.00 38.99 236 ASP A N 1
ATOM 1617 C CA . ASP A 1 216 ? 13.559 38.083 49.124 1.00 38.70 236 ASP A CA 1
ATOM 1618 C C . ASP A 1 216 ? 14.575 37.287 48.287 1.00 39.06 236 ASP A C 1
ATOM 1619 O O . ASP A 1 216 ? 14.241 36.238 47.738 1.00 34.46 236 ASP A O 1
ATOM 1624 N N . ILE A 1 217 ? 15.802 37.811 48.190 1.00 30.86 237 ILE A N 1
ATOM 1625 C CA . ILE A 1 217 ? 16.940 37.076 47.649 1.00 29.27 237 ILE A CA 1
ATOM 1626 C C . ILE A 1 217 ? 18.003 37.126 48.728 1.00 41.35 237 ILE A C 1
ATOM 1627 O O . ILE A 1 217 ? 18.343 38.204 49.216 1.00 34.90 237 ILE A O 1
ATOM 1632 N N . LEU A 1 218 ? 18.511 35.962 49.114 1.00 29.25 238 LEU A N 1
ATOM 1633 C CA . LEU A 1 218 ? 19.559 35.894 50.139 1.00 33.15 238 LEU A CA 1
ATOM 1634 C C . LEU A 1 218 ? 20.862 36.466 49.564 1.00 28.99 238 LEU A C 1
ATOM 1635 O O . LEU A 1 218 ? 21.169 36.280 48.383 1.00 29.82 238 LEU A O 1
ATOM 1640 N N . VAL A 1 219 ? 21.625 37.166 50.394 1.00 24.84 239 VAL A N 1
ATOM 1641 C CA . VAL A 1 219 ? 22.918 37.757 49.961 1.00 25.05 239 VAL A CA 1
ATOM 1642 C C . VAL A 1 219 ? 23.970 37.398 51.013 1.00 24.41 239 VAL A C 1
ATOM 1643 O O . VAL A 1 219 ? 23.682 37.431 52.210 1.00 25.22 239 VAL A O 1
ATOM 1647 N N . THR A 1 220 ? 25.140 36.951 50.566 1.00 23.88 240 THR A N 1
ATOM 1648 C CA . THR A 1 220 ? 26.266 36.663 51.478 1.00 23.11 240 THR A CA 1
ATOM 1649 C C . THR A 1 220 ? 27.432 37.567 51.123 1.00 20.26 240 THR A C 1
ATOM 1650 O O . THR A 1 220 ? 27.632 37.909 49.933 1.00 23.11 240 THR A O 1
ATOM 1654 N N . GLY A 1 221 ? 28.210 37.920 52.133 1.00 22.37 241 GLY A N 1
ATOM 1655 C CA . GLY A 1 221 ? 29.418 38.734 51.925 1.00 23.25 241 GLY A CA 1
ATOM 1656 C C . GLY A 1 221 ? 30.649 38.163 52.607 1.00 23.06 241 GLY A C 1
ATOM 1657 O O . GLY A 1 221 ? 30.710 36.988 52.896 1.00 23.10 241 GLY A O 1
ATOM 1658 N N . PHE A 1 222 ? 31.663 39.015 52.811 1.00 22.38 242 PHE A N 1
ATOM 1659 C CA . PHE A 1 222 ? 32.932 38.615 53.405 1.00 21.19 242 PHE A CA 1
ATOM 1660 C C . PHE A 1 222 ? 33.735 39.909 53.705 1.00 21.60 242 PHE A C 1
ATOM 1661 O O . PHE A 1 222 ? 33.878 40.762 52.827 1.00 22.23 242 PHE A O 1
ATOM 1669 N N . ASP A 1 223 ? 34.206 40.033 54.952 1.00 22.34 243 ASP A N 1
ATOM 1670 C CA . ASP A 1 223 ? 35.056 41.144 55.462 1.00 25.75 243 ASP A CA 1
ATOM 1671 C C . ASP A 1 223 ? 34.579 41.724 56.796 1.00 27.99 243 ASP A C 1
ATOM 1672 O O . ASP A 1 223 ? 35.347 42.359 57.496 1.00 24.23 243 ASP A O 1
ATOM 1677 N N . SER A 1 224 ? 33.311 41.535 57.140 1.00 20.70 244 SER A N 1
ATOM 1678 C CA . SER A 1 224 ? 32.797 41.988 58.427 1.00 22.83 244 SER A CA 1
ATOM 1679 C C . SER A 1 224 ? 32.984 43.496 58.668 1.00 26.88 244 SER A C 1
ATOM 1680 O O . SER A 1 224 ? 33.315 43.929 59.778 1.00 22.88 244 SER A O 1
ATOM 1683 N N . THR A 1 225 ? 32.736 44.295 57.624 1.00 21.41 245 THR A N 1
ATOM 1684 C CA . THR A 1 225 ? 32.777 45.737 57.749 1.00 23.52 245 THR A CA 1
ATOM 1685 C C . THR A 1 225 ? 31.538 46.180 58.496 1.00 27.33 245 THR A C 1
ATOM 1686 O O . THR A 1 225 ? 30.520 45.472 58.466 1.00 25.21 245 THR A O 1
ATOM 1690 N N . PRO A 1 226 ? 31.593 47.347 59.162 1.00 21.02 246 PRO A N 1
ATOM 1691 C CA . PRO A 1 226 ? 30.469 47.856 59.936 1.00 24.49 246 PRO A CA 1
ATOM 1692 C C . PRO A 1 226 ? 29.174 48.003 59.128 1.00 22.37 246 PRO A C 1
ATOM 1693 O O . PRO A 1 226 ? 28.113 47.597 59.620 1.00 23.31 246 PRO A O 1
ATOM 1697 N N . GLU A 1 227 ? 29.268 48.526 57.903 1.00 25.78 247 GLU A N 1
ATOM 1698 C CA . GLU A 1 227 ? 28.078 48.644 57.057 1.00 26.06 247 GLU A CA 1
ATOM 1699 C C . GLU A 1 227 ? 27.481 47.268 56.771 1.00 27.55 247 GLU A C 1
ATOM 1700 O O . GLU A 1 227 ? 26.267 47.088 56.844 1.00 26.52 247 GLU A O 1
ATOM 1706 N N . ALA A 1 228 ? 28.338 46.294 56.474 1.00 22.46 248 ALA A N 1
ATOM 1707 C CA . ALA A 1 228 ? 27.836 44.930 56.255 1.00 21.03 248 ALA A CA 1
ATOM 1708 C C . ALA A 1 228 ? 27.184 44.344 57.501 1.00 23.77 248 ALA A C 1
ATOM 1709 O O . ALA A 1 228 ? 26.113 43.709 57.420 1.00 24.35 248 ALA A O 1
ATOM 1711 N N . LEU A 1 229 ? 27.783 44.568 58.660 1.00 22.51 249 LEU A N 1
ATOM 1712 C CA . LEU A 1 229 ? 27.220 44.083 59.915 1.00 28.49 249 LEU A CA 1
ATOM 1713 C C . LEU A 1 229 ? 25.853 44.736 60.158 1.00 26.18 249 LEU A C 1
ATOM 1714 O O . LEU A 1 229 ? 24.899 44.087 60.609 1.00 27.17 249 LEU A O 1
ATOM 1719 N N . ALA A 1 230 ? 25.724 46.011 59.804 1.00 23.89 250 ALA A N 1
ATOM 1720 C CA . ALA A 1 230 ? 24.430 46.684 59.940 1.00 26.07 250 ALA A CA 1
ATOM 1721 C C . ALA A 1 230 ? 23.375 46.009 59.041 1.00 30.55 250 ALA A C 1
ATOM 1722 O O . ALA A 1 230 ? 22.224 45.870 59.437 1.00 28.99 250 ALA A O 1
ATOM 1724 N N . ARG A 1 231 ? 23.797 45.539 57.864 1.00 27.04 251 ARG A N 1
ATOM 1725 C CA . ARG A 1 231 ? 22.869 44.874 56.944 1.00 26.73 251 ARG A CA 1
ATOM 1726 C C . ARG A 1 231 ? 22.581 43.436 57.371 1.00 29.05 251 ARG A C 1
ATOM 1727 O O . ARG A 1 231 ? 21.522 42.902 57.051 1.00 29.82 251 ARG A O 1
ATOM 1735 N N . VAL A 1 232 ? 23.516 42.798 58.081 1.00 27.74 252 VAL A N 1
ATOM 1736 C CA . VAL A 1 232 ? 23.193 41.514 58.712 1.00 29.90 252 VAL A CA 1
ATOM 1737 C C . VAL A 1 232 ? 22.155 41.732 59.796 1.00 25.54 252 VAL A C 1
ATOM 1738 O O . VAL A 1 232 ? 21.176 40.985 59.880 1.00 28.90 252 VAL A O 1
ATOM 1742 N N . LYS A 1 233 ? 22.344 42.768 60.616 1.00 28.47 253 LYS A N 1
ATOM 1743 C CA . LYS A 1 233 ? 21.430 43.042 61.696 1.00 28.01 253 LYS A CA 1
ATOM 1744 C C . LYS A 1 233 ? 20.024 43.338 61.208 1.00 32.42 253 LYS A C 1
ATOM 1745 O O . LYS A 1 233 ? 19.051 42.854 61.791 1.00 34.28 253 LYS A O 1
ATOM 1751 N N . ASP A 1 234 ? 19.883 44.085 60.115 1.00 29.74 254 ASP A N 1
ATOM 1752 C CA . ASP A 1 234 ? 18.520 44.395 59.621 1.00 32.96 254 ASP A CA 1
ATOM 1753 C C . ASP A 1 234 ? 17.992 43.397 58.598 1.00 32.14 254 ASP A C 1
ATOM 1754 O O . ASP A 1 234 ? 16.882 43.564 58.086 1.00 34.73 254 ASP A O 1
ATOM 1759 N N . GLY A 1 235 ? 18.752 42.348 58.319 1.00 30.15 255 GLY A N 1
ATOM 1760 C CA . GLY A 1 235 ? 18.249 41.231 57.522 1.00 33.83 255 GLY A CA 1
ATOM 1761 C C . GLY A 1 235 ? 18.488 41.310 56.019 1.00 34.66 255 GLY A C 1
ATOM 1762 O O . GLY A 1 235 ? 18.159 40.388 55.300 1.00 30.06 255 GLY A O 1
ATOM 1763 N N . TRP A 1 236 ? 19.060 42.399 55.517 1.00 27.06 256 TRP A N 1
ATOM 1764 C CA . TRP A 1 236 ? 19.349 42.486 54.096 1.00 25.11 256 TRP A CA 1
ATOM 1765 C C . TRP A 1 236 ? 20.456 41.515 53.674 1.00 25.24 256 TRP A C 1
ATOM 1766 O O . TRP A 1 236 ? 20.447 41.029 52.548 1.00 26.92 256 TRP A O 1
ATOM 1777 N N . LEU A 1 237 ? 21.421 41.287 54.564 1.00 24.81 257 LEU A N 1
ATOM 1778 C CA . LEU A 1 237 ? 22.586 40.441 54.322 1.00 26.91 257 LEU A CA 1
ATOM 1779 C C . LEU A 1 237 ? 22.524 39.268 55.279 1.00 30.51 257 LEU A C 1
ATOM 1780 O O . LEU A 1 237 ? 22.313 39.451 56.479 1.00 28.58 257 LEU A O 1
ATOM 1785 N N . TYR A 1 238 ? 22.679 38.063 54.751 1.00 27.54 258 TYR A N 1
ATOM 1786 C CA . TYR A 1 238 ? 22.482 36.848 55.554 1.00 28.66 258 TYR A CA 1
ATOM 1787 C C . TYR A 1 238 ? 23.707 36.531 56.416 1.00 26.37 258 TYR A C 1
ATOM 1788 O O . TYR A 1 238 ? 23.584 36.139 57.588 1.00 24.30 258 TYR A O 1
ATOM 1797 N N . LEU A 1 239 ? 24.884 36.725 55.834 1.00 24.29 259 LEU A N 1
ATOM 1798 C CA . LEU A 1 239 ? 26.128 36.527 56.544 1.00 21.26 259 LEU A CA 1
ATOM 1799 C C . LEU A 1 239 ? 27.221 37.389 55.963 1.00 20.29 259 LEU A C 1
ATOM 1800 O O . LEU A 1 239 ? 27.176 37.778 54.784 1.00 23.18 259 LEU A O 1
ATOM 1805 N N . THR A 1 240 ? 28.205 37.643 56.802 1.00 22.61 260 THR A N 1
ATOM 1806 C CA . THR A 1 240 ? 29.521 38.080 56.350 1.00 22.40 260 THR A CA 1
ATOM 1807 C C . THR A 1 240 ? 30.531 37.166 57.051 1.00 27.53 260 THR A C 1
ATOM 1808 O O . THR A 1 240 ? 30.143 36.192 57.707 1.00 26.11 260 THR A O 1
ATOM 1812 N N . ALA A 1 241 ? 31.821 37.457 56.900 1.00 24.88 261 ALA A N 1
ATOM 1813 C CA . ALA A 1 241 ? 32.861 36.645 57.528 1.00 21.22 261 ALA A CA 1
ATOM 1814 C C . ALA A 1 241 ? 33.954 37.553 58.005 1.00 24.21 261 ALA A C 1
ATOM 1815 O O . ALA A 1 241 ? 34.346 38.432 57.260 1.00 22.19 261 ALA A O 1
ATOM 1817 N N . ASP A 1 242 ? 34.480 37.302 59.195 1.00 23.39 262 ASP A N 1
ATOM 1818 C CA . ASP A 1 242 ? 35.535 38.166 59.752 1.00 20.58 262 ASP A CA 1
ATOM 1819 C C . ASP A 1 242 ? 36.871 37.473 59.526 1.00 21.19 262 ASP A C 1
ATOM 1820 O O . ASP A 1 242 ? 37.153 36.415 60.118 1.00 24.01 262 ASP A O 1
ATOM 1825 N N . GLN A 1 243 ? 37.692 38.060 58.658 1.00 24.53 263 GLN A N 1
ATOM 1826 C CA . GLN A 1 243 ? 39.047 37.546 58.455 1.00 20.81 263 GLN A CA 1
ATOM 1827 C C . GLN A 1 243 ? 40.081 38.267 59.354 1.00 22.93 263 GLN A C 1
ATOM 1828 O O . GLN A 1 243 ? 41.279 38.071 59.180 1.00 25.68 263 GLN A O 1
ATOM 1834 N N . ARG A 1 244 ? 39.595 39.023 60.341 1.00 23.08 264 ARG A N 1
ATOM 1835 C CA . ARG A 1 244 ? 40.366 39.431 61.520 1.00 23.91 264 ARG A CA 1
ATOM 1836 C C . ARG A 1 244 ? 41.599 40.270 61.101 1.00 23.40 264 ARG A C 1
ATOM 1837 O O . ARG A 1 244 ? 42.759 39.941 61.428 1.00 22.65 264 ARG A O 1
ATOM 1845 N N . PRO A 1 245 ? 41.344 41.349 60.382 1.00 22.42 265 PRO A N 1
ATOM 1846 C CA . PRO A 1 245 ? 42.475 42.203 59.951 1.00 18.82 265 PRO A CA 1
ATOM 1847 C C . PRO A 1 245 ? 43.250 42.820 61.105 1.00 25.33 265 PRO A C 1
ATOM 1848 O O . PRO A 1 245 ? 44.458 42.995 60.980 1.00 22.56 265 PRO A O 1
ATOM 1852 N N . SER A 1 246 ? 42.597 43.166 62.218 1.00 21.77 266 SER A N 1
ATOM 1853 C CA . SER A 1 246 ? 43.358 43.686 63.335 1.00 23.37 266 SER A CA 1
ATOM 1854 C C . SER A 1 246 ? 44.366 42.639 63.843 1.00 28.43 266 SER A C 1
ATOM 1855 O O . SER A 1 246 ? 45.543 42.937 64.056 1.00 24.16 266 SER A O 1
ATOM 1858 N N . PHE A 1 247 ? 43.909 41.406 64.008 1.00 23.34 267 PHE A N 1
ATOM 1859 C CA . PHE A 1 247 ? 44.812 40.303 64.394 1.00 21.29 267 PHE A CA 1
ATOM 1860 C C . PHE A 1 247 ? 45.914 40.065 63.363 1.00 22.94 267 PHE A C 1
ATOM 1861 O O . PHE A 1 247 ? 47.080 39.911 63.733 1.00 25.92 267 PHE A O 1
ATOM 1869 N N . ALA A 1 248 ? 45.560 40.059 62.083 1.00 20.76 268 ALA A N 1
ATOM 1870 C CA . ALA A 1 248 ? 46.533 39.736 61.027 1.00 20.42 268 ALA A CA 1
ATOM 1871 C C . ALA A 1 248 ? 47.647 40.800 60.978 1.00 21.02 268 ALA A C 1
ATOM 1872 O O . ALA A 1 248 ? 48.840 40.484 60.959 1.00 22.09 268 ALA A O 1
ATOM 1874 N N . VAL A 1 249 ? 47.216 42.044 60.964 1.00 20.50 269 VAL A N 1
ATOM 1875 C CA . VAL A 1 249 ? 48.171 43.162 60.869 1.00 21.18 269 VAL A CA 1
ATOM 1876 C C . VAL A 1 249 ? 49.022 43.275 62.136 1.00 23.64 269 VAL A C 1
ATOM 1877 O O . VAL A 1 249 ? 50.250 43.430 62.064 1.00 23.23 269 VAL A O 1
ATOM 1881 N N . SER A 1 250 ? 48.395 43.179 63.306 1.00 22.11 270 SER A N 1
ATOM 1882 C CA . SER A 1 250 ? 49.145 43.347 64.536 1.00 25.02 270 SER A CA 1
ATOM 1883 C C . SER A 1 250 ? 50.148 42.219 64.679 1.00 24.95 270 SER A C 1
ATOM 1884 O O . SER A 1 250 ? 51.294 42.438 65.089 1.00 23.96 270 SER A O 1
ATOM 1887 N N . THR A 1 251 ? 49.727 41.008 64.312 1.00 21.80 271 THR A N 1
ATOM 1888 C CA . THR A 1 251 ? 50.607 39.840 64.434 1.00 23.36 271 THR A CA 1
ATOM 1889 C C . THR A 1 251 ? 51.767 39.887 63.420 1.00 21.69 271 THR A C 1
ATOM 1890 O O . THR A 1 251 ? 52.891 39.536 63.750 1.00 26.95 271 THR A O 1
ATOM 1894 N N . ALA A 1 252 ? 51.473 40.342 62.216 1.00 23.00 272 ALA A N 1
ATOM 1895 C CA . ALA A 1 252 ? 52.473 40.450 61.161 1.00 23.26 272 ALA A CA 1
ATOM 1896 C C . ALA A 1 252 ? 53.534 41.463 61.595 1.00 23.36 272 ALA A C 1
ATOM 1897 O O . ALA A 1 252 ? 54.726 41.184 61.567 1.00 23.69 272 ALA A O 1
ATOM 1899 N N . LEU A 1 253 ? 53.088 42.614 62.062 1.00 22.03 273 LEU A N 1
ATOM 1900 C CA . LEU A 1 253 ? 54.051 43.642 62.532 1.00 20.81 273 LEU A CA 1
ATOM 1901 C C . LEU A 1 253 ? 54.823 43.207 63.770 1.00 26.62 273 LEU A C 1
ATOM 1902 O O . LEU A 1 253 ? 56.052 43.427 63.867 1.00 27.89 273 LEU A O 1
ATOM 1907 N N . GLU A 1 254 ? 54.137 42.568 64.720 1.00 23.86 274 GLU A N 1
ATOM 1908 C CA . GLU A 1 254 ? 54.831 42.089 65.912 1.00 25.16 274 GLU A CA 1
ATOM 1909 C C . GLU A 1 254 ? 55.927 41.085 65.571 1.00 25.12 274 GLU A C 1
ATOM 1910 O O . GLU A 1 254 ? 57.025 41.185 66.097 1.00 25.37 274 GLU A O 1
ATOM 1916 N N . GLN A 1 255 ? 55.627 40.131 64.690 1.00 25.62 275 GLN A N 1
ATOM 1917 C CA . GLN A 1 255 ? 56.611 39.121 64.310 1.00 24.54 275 GLN A CA 1
ATOM 1918 C C . GLN A 1 255 ? 57.756 39.708 63.470 1.00 25.22 275 GLN A C 1
ATOM 1919 O O . GLN A 1 255 ? 58.907 39.342 63.667 1.00 26.60 275 GLN A O 1
ATOM 1925 N N . VAL A 1 256 ? 57.444 40.574 62.506 1.00 24.94 276 VAL A N 1
ATOM 1926 C CA . VAL A 1 256 ? 58.509 41.178 61.679 1.00 24.63 276 VAL A CA 1
ATOM 1927 C C . VAL A 1 256 ? 59.412 42.049 62.550 1.00 26.22 276 VAL A C 1
ATOM 1928 O O . VAL A 1 256 ? 60.644 41.955 62.501 1.00 24.68 276 VAL A O 1
ATOM 1932 N N . VAL A 1 257 ? 58.808 42.883 63.389 1.00 23.35 277 VAL A N 1
ATOM 1933 C CA . VAL A 1 257 ? 59.593 43.705 64.310 1.00 24.63 277 VAL A CA 1
ATOM 1934 C C . VAL A 1 257 ? 60.382 42.857 65.313 1.00 24.92 277 VAL A C 1
ATOM 1935 O O . VAL A 1 257 ? 61.503 43.178 65.666 1.00 26.41 277 VAL A O 1
ATOM 1939 N N . GLY A 1 258 ? 59.801 41.743 65.743 1.00 24.54 278 GLY A N 1
ATOM 1940 C CA . GLY A 1 258 ? 60.491 40.813 66.607 1.00 27.10 278 GLY A CA 1
ATOM 1941 C C . GLY A 1 258 ? 61.708 40.198 65.935 1.00 27.78 278 GLY A C 1
ATOM 1942 O O . GLY A 1 258 ? 62.702 39.926 66.589 1.00 31.98 278 GLY A O 1
ATOM 1943 N N . ASN A 1 259 ? 61.622 39.974 64.624 1.00 28.62 279 ASN A N 1
ATOM 1944 C CA . ASN A 1 259 ? 62.779 39.450 63.885 1.00 29.74 279 ASN A CA 1
ATOM 1945 C C . ASN A 1 259 ? 63.861 40.541 63.788 1.00 28.03 279 ASN A C 1
ATOM 1946 O O . ASN A 1 259 ? 65.042 40.296 63.994 1.00 30.96 279 ASN A O 1
ATOM 1951 N N . ILE A 1 260 ? 63.438 41.767 63.479 1.00 26.77 280 ILE A N 1
ATOM 1952 C CA . ILE A 1 260 ? 64.375 42.920 63.424 1.00 26.37 280 ILE A CA 1
ATOM 1953 C C . ILE A 1 260 ? 65.110 43.138 64.747 1.00 32.31 280 ILE A C 1
ATOM 1954 O O . ILE A 1 260 ? 66.339 43.297 64.791 1.00 31.60 280 ILE A O 1
ATOM 1959 N N . ARG A 1 261 ? 64.369 43.115 65.839 1.00 28.94 281 ARG A N 1
ATOM 1960 C CA . ARG A 1 261 ? 64.917 43.487 67.140 1.00 31.36 281 ARG A CA 1
ATOM 1961 C C . ARG A 1 261 ? 65.627 42.369 67.887 1.00 31.02 281 ARG A C 1
ATOM 1962 O O . ARG A 1 261 ? 66.563 42.630 68.627 1.00 34.89 281 ARG A O 1
ATOM 1970 N N . GLU A 1 262 ? 65.133 41.140 67.738 1.00 32.18 282 GLU A N 1
ATOM 1971 C CA . GLU A 1 262 ? 65.590 40.009 68.548 1.00 37.37 282 GLU A CA 1
ATOM 1972 C C . GLU A 1 262 ? 65.894 38.715 67.778 1.00 37.63 282 GLU A C 1
ATOM 1973 O O . GLU A 1 262 ? 66.203 37.697 68.400 1.00 39.98 282 GLU A O 1
ATOM 1979 N N . SER A 1 263 ? 65.844 38.776 66.450 1.00 35.42 283 SER A N 1
ATOM 1980 C CA . SER A 1 263 ? 66.041 37.627 65.566 1.00 41.64 283 SER A CA 1
ATOM 1981 C C . SER A 1 263 ? 65.042 36.495 65.788 1.00 41.95 283 SER A C 1
ATOM 1982 O O . SER A 1 263 ? 65.354 35.346 65.510 1.00 39.57 283 SER A O 1
ATOM 1985 N N . LYS A 1 264 ? 63.846 36.820 66.260 1.00 36.07 284 LYS A N 1
ATOM 1986 C CA . LYS A 1 264 ? 62.792 35.827 66.474 1.00 37.25 284 LYS A CA 1
ATOM 1987 C C . LYS A 1 264 ? 62.242 35.399 65.121 1.00 40.28 284 LYS A C 1
ATOM 1988 O O . LYS A 1 264 ? 62.222 36.182 64.169 1.00 34.10 284 LYS A O 1
ATOM 1994 N N . GLU A 1 265 ? 61.743 34.176 65.042 1.00 46.23 285 GLU A N 1
ATOM 1995 C CA . GLU A 1 265 ? 61.240 33.655 63.781 1.00 51.64 285 GLU A CA 1
ATOM 1996 C C . GLU A 1 265 ? 59.980 34.388 63.344 1.00 45.27 285 GLU A C 1
ATOM 1997 O O . GLU A 1 265 ? 59.125 34.744 64.166 1.00 43.86 285 GLU A O 1
ATOM 2003 N N . VAL A 1 266 ? 59.881 34.634 62.042 1.00 34.73 286 VAL A N 1
ATOM 2004 C CA . VAL A 1 266 ? 58.635 35.060 61.438 1.00 37.02 286 VAL A CA 1
ATOM 2005 C C . VAL A 1 266 ? 57.893 33.780 61.029 1.00 37.37 286 VAL A C 1
ATOM 2006 O O . VAL A 1 266 ? 58.294 33.088 60.098 1.00 40.08 286 VAL A O 1
ATOM 2010 N N . SER A 1 267 ? 56.842 33.467 61.778 1.00 35.89 287 SER A N 1
ATOM 2011 C CA . SER A 1 267 ? 56.096 32.209 61.674 1.00 35.89 287 SER A CA 1
ATOM 2012 C C . SER A 1 267 ? 54.881 32.308 60.771 1.00 35.99 287 SER A C 1
ATOM 2013 O O . SER A 1 267 ? 54.376 31.297 60.283 1.00 41.34 287 SER A O 1
ATOM 2016 N N . GLY A 1 268 ? 54.363 33.510 60.591 1.00 30.88 288 GLY A N 1
ATOM 2017 C CA . GLY A 1 268 ? 53.104 33.676 59.881 1.00 31.03 288 GLY A CA 1
ATOM 2018 C C . GLY A 1 268 ? 51.929 33.405 60.804 1.00 35.43 288 GLY A C 1
ATOM 2019 O O . GLY A 1 268 ? 52.108 33.164 61.990 1.00 30.76 288 GLY A O 1
ATOM 2020 N N . ALA A 1 269 ? 50.726 33.526 60.262 1.00 30.68 289 ALA A N 1
ATOM 2021 C CA . ALA A 1 269 ? 49.508 33.219 60.998 1.00 30.21 289 ALA A CA 1
ATOM 2022 C C . ALA A 1 269 ? 48.437 32.760 60.018 1.00 28.69 289 ALA A C 1
ATOM 2023 O O . ALA A 1 269 ? 48.122 33.466 59.050 1.00 27.73 289 ALA A O 1
ATOM 2025 N N . ASP A 1 270 ? 47.882 31.587 60.296 1.00 28.00 290 ASP A N 1
ATOM 2026 C CA . ASP A 1 270 ? 46.828 30.978 59.478 1.00 28.09 290 ASP A CA 1
ATOM 2027 C C . ASP A 1 270 ? 45.690 30.598 60.411 1.00 31.00 290 ASP A C 1
ATOM 2028 O O . ASP A 1 270 ? 45.931 30.037 61.471 1.00 33.18 290 ASP A O 1
ATOM 2033 N N . TYR A 1 271 ? 44.464 30.936 60.031 1.00 32.96 291 TYR A N 1
ATOM 2034 C CA . TYR A 1 271 ? 43.314 30.669 60.886 1.00 35.13 291 TYR A CA 1
ATOM 2035 C C . TYR A 1 271 ? 42.062 30.734 60.042 1.00 30.32 291 TYR A C 1
ATOM 2036 O O . TYR A 1 271 ? 42.054 31.357 58.985 1.00 27.78 291 TYR A O 1
ATOM 2045 N N . PRO A 1 272 ? 40.987 30.110 60.510 1.00 30.57 292 PRO A N 1
ATOM 2046 C CA . PRO A 1 272 ? 39.779 30.211 59.725 1.00 27.36 292 PRO A CA 1
ATOM 2047 C C . PRO A 1 272 ? 39.060 31.538 59.964 1.00 25.02 292 PRO A C 1
ATOM 2048 O O . PRO A 1 272 ? 39.020 32.015 61.086 1.00 28.77 292 PRO A O 1
ATOM 2052 N N . PRO A 1 273 ? 38.446 32.108 58.923 1.00 21.60 293 PRO A N 1
ATOM 2053 C CA . PRO A 1 273 ? 37.620 33.275 59.205 1.00 25.43 293 PRO A CA 1
ATOM 2054 C C . PRO A 1 273 ? 36.359 32.879 59.955 1.00 27.56 293 PRO A C 1
ATOM 2055 O O . PRO A 1 273 ? 35.949 31.726 59.890 1.00 29.14 293 PRO A O 1
ATOM 2059 N N . LYS A 1 274 ? 35.785 33.814 60.699 1.00 27.91 294 LYS A N 1
ATOM 2060 C CA . LYS A 1 274 ? 34.632 33.539 61.517 1.00 27.76 294 LYS A CA 1
ATOM 2061 C C . LYS A 1 274 ? 33.391 33.993 60.764 1.00 30.58 294 LYS A C 1
ATOM 2062 O O . LYS A 1 274 ? 33.263 35.151 60.419 1.00 23.11 294 LYS A O 1
ATOM 2068 N N . ILE A 1 275 ? 32.456 33.078 60.540 1.00 26.70 295 ILE A N 1
ATOM 2069 C CA . ILE A 1 275 ? 31.218 33.419 59.872 1.00 24.72 295 ILE A CA 1
ATOM 2070 C C . ILE A 1 275 ? 30.357 34.194 60.861 1.00 26.13 295 ILE A C 1
ATOM 2071 O O . ILE A 1 275 ? 30.163 33.769 62.011 1.00 26.09 295 ILE A O 1
ATOM 2076 N N . ILE A 1 276 ? 29.808 35.304 60.404 1.00 24.27 296 ILE A N 1
ATOM 2077 C CA . ILE A 1 276 ? 29.012 36.197 61.246 1.00 24.37 296 ILE A CA 1
ATOM 2078 C C . ILE A 1 276 ? 27.610 36.280 60.688 1.00 22.94 296 ILE A C 1
ATOM 2079 O O . ILE A 1 276 ? 27.426 36.689 59.535 1.00 24.53 296 ILE A O 1
ATOM 2084 N N . LEU A 1 277 ? 26.639 35.775 61.471 1.00 25.88 297 LEU A N 1
ATOM 2085 C CA . LEU A 1 277 ? 25.225 35.893 61.167 1.00 23.74 297 LEU A CA 1
ATOM 2086 C C . LEU A 1 277 ? 24.573 36.805 62.195 1.00 26.07 297 LEU A C 1
ATOM 2087 O O . LEU A 1 277 ? 25.225 37.299 63.111 1.00 27.91 297 LEU A O 1
ATOM 2092 N N . LYS A 1 278 ? 23.271 37.015 62.044 1.00 27.52 298 LYS A N 1
ATOM 2093 C CA . LYS A 1 278 ? 22.521 37.900 62.919 1.00 27.12 298 LYS A CA 1
ATOM 2094 C C . LYS A 1 278 ? 22.683 37.545 64.398 1.00 35.54 298 LYS A C 1
ATOM 2095 O O . LYS A 1 278 ? 22.783 38.440 65.224 1.00 33.73 298 LYS A O 1
ATOM 2101 N N . ASP A 1 279 ? 22.698 36.247 64.726 1.00 30.79 299 ASP A N 1
ATOM 2102 C CA . ASP A 1 279 ? 22.786 35.797 66.122 1.00 37.19 299 ASP A CA 1
ATOM 2103 C C . ASP A 1 279 ? 24.163 35.924 66.777 1.00 36.41 299 ASP A C 1
ATOM 2104 O O . ASP A 1 279 ? 24.253 35.747 67.992 1.00 35.38 299 ASP A O 1
ATOM 2109 N N . ASN A 1 280 ? 25.221 36.202 66.010 1.00 33.76 300 ASN A N 1
ATOM 2110 C CA . ASN A 1 280 ? 26.567 36.355 66.604 1.00 27.00 300 ASN A CA 1
ATOM 2111 C C . ASN A 1 280 ? 27.361 37.567 66.148 1.00 31.33 300 ASN A C 1
ATOM 2112 O O . ASN A 1 280 ? 28.578 37.494 66.050 1.00 27.75 300 ASN A O 1
ATOM 2117 N N . LEU A 1 281 ? 26.679 38.688 65.933 1.00 29.07 301 LEU A N 1
ATOM 2118 C CA . LEU A 1 281 ? 27.335 39.934 65.506 1.00 29.45 301 LEU A CA 1
ATOM 2119 C C . LEU A 1 281 ? 28.405 40.368 66.488 1.00 29.55 301 LEU A C 1
ATOM 2120 O O . LEU A 1 281 ? 29.429 40.958 66.093 1.00 29.45 301 LEU A O 1
ATOM 2125 N N . GLN A 1 282 ? 28.163 40.108 67.772 1.00 30.74 302 GLN A N 1
ATOM 2126 C CA . GLN A 1 282 ? 29.099 40.552 68.795 1.00 31.81 302 GLN A CA 1
ATOM 2127 C C . GLN A 1 282 ? 30.429 39.816 68.777 1.00 30.49 302 GLN A C 1
ATOM 2128 O O . GLN A 1 282 ? 31.355 40.225 69.471 1.00 34.33 302 GLN A O 1
ATOM 2134 N N . GLU A 1 283 ? 30.548 38.769 67.969 1.00 29.41 303 GLU A N 1
ATOM 2135 C CA . GLU A 1 283 ? 31.853 38.113 67.747 1.00 29.67 303 GLU A CA 1
ATOM 2136 C C . GLU A 1 283 ? 32.728 38.782 66.698 1.00 31.96 303 GLU A C 1
ATOM 2137 O O . GLU A 1 283 ? 33.880 38.434 66.576 1.00 30.60 303 GLU A O 1
ATOM 2143 N N . ALA A 1 284 ? 32.195 39.738 65.944 1.00 26.21 304 ALA A N 1
ATOM 2144 C CA . ALA A 1 284 ? 32.987 40.447 64.952 1.00 25.37 304 ALA A CA 1
ATOM 2145 C C . ALA A 1 284 ? 34.006 41.389 65.626 1.00 25.12 304 ALA A C 1
ATOM 2146 O O . ALA A 1 284 ? 33.667 42.050 66.609 1.00 26.81 304 ALA A O 1
ATOM 2148 N N . GLU A 1 285 ? 35.226 41.448 65.093 1.00 25.77 305 GLU A N 1
ATOM 2149 C CA . GLU A 1 285 ? 36.263 42.386 65.589 1.00 25.25 305 GLU A CA 1
ATOM 2150 C C . GLU A 1 285 ? 35.746 43.800 65.753 1.00 27.61 305 GLU A C 1
ATOM 2151 O O . GLU A 1 285 ? 36.127 44.518 66.682 1.00 26.82 305 GLU A O 1
ATOM 2157 N N . ARG A 1 286 ? 34.926 44.224 64.804 1.00 25.33 306 ARG A N 1
ATOM 2158 C CA . ARG A 1 286 ? 34.501 45.616 64.743 1.00 27.92 306 ARG A CA 1
ATOM 2159 C C . ARG A 1 286 ? 33.077 45.835 65.186 1.00 30.89 306 ARG A C 1
ATOM 2160 O O . ARG A 1 286 ? 32.459 46.830 64.799 1.00 27.86 306 ARG A O 1
ATOM 2168 N N . PHE A 1 287 ? 32.560 44.957 66.054 1.00 28.49 307 PHE A N 1
ATOM 2169 C CA . PHE A 1 287 ? 31.192 45.091 66.544 1.00 27.37 307 PHE A CA 1
ATOM 2170 C C . PHE A 1 287 ? 30.924 46.428 67.227 1.00 31.40 307 PHE A C 1
ATOM 2171 O O . PHE A 1 287 ? 29.826 46.985 67.088 1.00 32.26 307 PHE A O 1
ATOM 2179 N N . ALA A 1 288 ? 31.921 46.937 67.954 1.00 28.63 308 ALA A N 1
ATOM 2180 C CA . ALA A 1 288 ? 31.813 48.220 68.643 1.00 34.07 308 ALA A CA 1
ATOM 2181 C C . ALA A 1 288 ? 31.585 49.404 67.703 1.00 39.46 308 ALA A C 1
ATOM 2182 O O . ALA A 1 288 ? 31.103 50.452 68.141 1.00 39.45 308 ALA A O 1
ATOM 2184 N N . GLU A 1 289 ? 31.923 49.238 66.424 1.00 30.80 309 GLU A N 1
ATOM 2185 C CA . GLU A 1 289 ? 31.699 50.287 65.425 1.00 34.52 309 GLU A CA 1
ATOM 2186 C C . GLU A 1 289 ? 30.262 50.360 64.895 1.00 46.93 309 GLU A C 1
ATOM 2187 O O . GLU A 1 289 ? 29.893 51.337 64.251 1.00 41.80 309 GLU A O 1
ATOM 2193 N N . ILE A 1 290 ? 29.438 49.348 65.164 1.00 33.20 310 ILE A N 1
ATOM 2194 C CA . ILE A 1 290 ? 28.064 49.388 64.696 1.00 34.43 310 ILE A CA 1
ATOM 2195 C C . ILE A 1 290 ? 27.293 50.316 65.618 1.00 52.09 310 ILE A C 1
ATOM 2196 O O . ILE A 1 290 ? 27.044 49.995 66.783 1.00 50.82 310 ILE A O 1
ATOM 2201 N N . SER A 1 291 ? 26.947 51.490 65.104 1.00 73.68 311 SER A N 1
ATOM 2202 C CA . SER A 1 291 ? 26.096 52.424 65.833 1.00 76.46 311 SER A CA 1
ATOM 2203 C C . SER A 1 291 ? 24.782 51.735 66.249 1.00 64.72 311 SER A C 1
ATOM 2204 O O . SER A 1 291 ? 24.226 52.001 67.321 1.00 63.45 311 SER A O 1
ATOM 2207 N N . LYS B 1 3 ? 10.061 80.787 61.647 1.00 80.47 23 LYS B N 1
ATOM 2208 C CA . LYS B 1 3 ? 9.030 79.732 61.874 1.00 82.54 23 LYS B CA 1
ATOM 2209 C C . LYS B 1 3 ? 9.556 78.447 62.559 1.00 60.81 23 LYS B C 1
ATOM 2210 O O . LYS B 1 3 ? 8.791 77.503 62.728 1.00 60.88 23 LYS B O 1
ATOM 2212 N N . ASP B 1 4 ? 10.841 78.415 62.947 1.00 60.63 24 ASP B N 1
ATOM 2213 C CA . ASP B 1 4 ? 11.418 77.363 63.830 1.00 70.72 24 ASP B CA 1
ATOM 2214 C C . ASP B 1 4 ? 11.377 75.949 63.247 1.00 60.95 24 ASP B C 1
ATOM 2215 O O . ASP B 1 4 ? 11.215 74.975 63.984 1.00 58.80 24 ASP B O 1
ATOM 2220 N N . GLU B 1 5 ? 11.532 75.840 61.931 1.00 53.50 25 GLU B N 1
ATOM 2221 C CA . GLU B 1 5 ? 11.492 74.547 61.266 1.00 50.94 25 GLU B CA 1
ATOM 2222 C C . GLU B 1 5 ? 12.764 73.794 61.634 1.00 45.99 25 GLU B C 1
ATOM 2223 O O . GLU B 1 5 ? 13.842 74.389 61.714 1.00 43.97 25 GLU B O 1
ATOM 2229 N N . LEU B 1 6 ? 12.635 72.495 61.886 1.00 42.12 26 LEU B N 1
ATOM 2230 C CA . LEU B 1 6 ? 13.796 71.657 62.171 1.00 48.12 26 LEU B CA 1
ATOM 2231 C C . LEU B 1 6 ? 14.607 71.427 60.899 1.00 42.29 26 LEU B C 1
ATOM 2232 O O . LEU B 1 6 ? 14.112 70.849 59.934 1.00 39.42 26 LEU B O 1
ATOM 2237 N N . VAL B 1 7 ? 15.854 71.887 60.900 1.00 36.96 27 VAL B N 1
ATOM 2238 C CA . VAL B 1 7 ? 16.754 71.674 59.782 1.00 35.97 27 VAL B CA 1
ATOM 2239 C C . VAL B 1 7 ? 17.998 71.000 60.316 1.00 36.33 27 VAL B C 1
ATOM 2240 O O . VAL B 1 7 ? 18.615 71.483 61.276 1.00 38.79 27 VAL B O 1
ATOM 2244 N N . VAL B 1 8 ? 18.366 69.885 59.694 1.00 34.05 28 VAL B N 1
ATOM 2245 C CA . VAL B 1 8 ? 19.472 69.061 60.159 1.00 35.03 28 VAL B CA 1
ATOM 2246 C C . VAL B 1 8 ? 20.673 69.199 59.226 1.00 32.34 28 VAL B C 1
ATOM 2247 O O . VAL B 1 8 ? 20.533 69.153 57.991 1.00 36.23 28 VAL B O 1
ATOM 2251 N N . PHE B 1 9 ? 21.842 69.399 59.834 1.00 31.60 29 PHE B N 1
ATOM 2252 C CA . PHE B 1 9 ? 23.104 69.519 59.142 1.00 27.29 29 PHE B CA 1
ATOM 2253 C C . PHE B 1 9 ? 23.970 68.404 59.689 1.00 28.06 29 PHE B C 1
ATOM 2254 O O . PHE B 1 9 ? 24.420 68.453 60.839 1.00 29.20 29 PHE B O 1
ATOM 2262 N N . SER B 1 10 ? 24.162 67.378 58.880 1.00 26.58 30 SER B N 1
ATOM 2263 C CA . SER B 1 10 ? 24.949 66.218 59.277 1.00 25.75 30 SER B CA 1
ATOM 2264 C C . SER B 1 10 ? 26.378 66.302 58.776 1.00 24.60 30 SER B C 1
ATOM 2265 O O . SER B 1 10 ? 26.644 66.239 57.578 1.00 27.92 30 SER B O 1
ATOM 2268 N N . LEU B 1 11 ? 27.304 66.442 59.726 1.00 26.64 31 LEU B N 1
ATOM 2269 C CA . LEU B 1 11 ? 28.730 66.489 59.449 1.00 22.93 31 LEU B CA 1
ATOM 2270 C C . LEU B 1 11 ? 29.375 65.168 59.772 1.00 22.93 31 LEU B C 1
ATOM 2271 O O . LEU B 1 11 ? 28.902 64.455 60.657 1.00 25.20 31 LEU B O 1
ATOM 2276 N N . PRO B 1 12 ? 30.457 64.835 59.058 1.00 22.88 32 PRO B N 1
ATOM 2277 C CA . PRO B 1 12 ? 31.017 63.497 59.239 1.00 21.95 32 PRO B CA 1
ATOM 2278 C C . PRO B 1 12 ? 31.790 63.387 60.553 1.00 28.34 32 PRO B C 1
ATOM 2279 O O . PRO B 1 12 ? 31.988 62.281 61.055 1.00 23.71 32 PRO B O 1
ATOM 2283 N N . ASN B 1 13 ? 32.219 64.540 61.076 1.00 23.01 33 ASN B N 1
ATOM 2284 C CA . ASN B 1 13 ? 32.879 64.639 62.374 1.00 21.43 33 ASN B CA 1
ATOM 2285 C C . ASN B 1 13 ? 32.882 66.103 62.817 1.00 25.84 33 ASN B C 1
ATOM 2286 O O . ASN B 1 13 ? 32.510 66.997 62.036 1.00 22.80 33 ASN B O 1
ATOM 2291 N N . LEU B 1 14 ? 33.261 66.329 64.073 1.00 23.28 34 LEU B N 1
ATOM 2292 C CA . LEU B 1 14 ? 33.549 67.694 64.554 1.00 26.71 34 LEU B CA 1
ATOM 2293 C C . LEU B 1 14 ? 34.942 67.727 65.159 1.00 26.31 34 LEU B C 1
ATOM 2294 O O . LEU B 1 14 ? 35.171 68.428 66.165 1.00 26.04 34 LEU B O 1
ATOM 2299 N N . SER B 1 15 ? 35.836 66.927 64.585 1.00 25.95 35 SER B N 1
ATOM 2300 C CA . SER B 1 15 ? 37.209 66.837 65.065 1.00 24.02 35 SER B CA 1
ATOM 2301 C C . SER B 1 15 ? 38.172 67.602 64.176 1.00 25.39 35 SER B C 1
ATOM 2302 O O . SER B 1 15 ? 39.128 68.179 64.677 1.00 33.27 35 SER B O 1
ATOM 2305 N N . SER B 1 16 ? 37.949 67.610 62.872 1.00 23.89 36 SER B N 1
ATOM 2306 C CA . SER B 1 16 ? 38.802 68.380 61.954 1.00 22.96 36 SER B CA 1
ATOM 2307 C C . SER B 1 16 ? 38.404 69.854 61.957 1.00 23.13 36 SER B C 1
ATOM 2308 O O . SER B 1 16 ? 37.238 70.209 62.082 1.00 22.39 36 SER B O 1
ATOM 2311 N N . PRO B 1 17 ? 39.382 70.754 61.791 1.00 23.00 37 PRO B N 1
ATOM 2312 C CA . PRO B 1 17 ? 39.064 72.181 61.851 1.00 24.02 37 PRO B CA 1
ATOM 2313 C C . PRO B 1 17 ? 38.047 72.680 60.830 1.00 22.78 37 PRO B C 1
ATOM 2314 O O . PRO B 1 17 ? 37.211 73.543 61.161 1.00 25.11 37 PRO B O 1
ATOM 2318 N N . PHE B 1 18 ? 38.087 72.161 59.601 1.00 23.27 38 PHE B N 1
ATOM 2319 C CA . PHE B 1 18 ? 37.179 72.650 58.594 1.00 23.57 38 PHE B CA 1
ATOM 2320 C C . PHE B 1 18 ? 35.742 72.323 58.987 1.00 21.89 38 PHE B C 1
ATOM 2321 O O . PHE B 1 18 ? 34.856 73.215 58.911 1.00 23.59 38 PHE B O 1
ATOM 2329 N N . GLU B 1 19 ? 35.524 71.091 59.455 1.00 23.25 39 GLU B N 1
ATOM 2330 C CA . GLU B 1 19 ? 34.196 70.689 59.964 1.00 22.48 39 GLU B CA 1
ATOM 2331 C C . GLU B 1 19 ? 33.716 71.584 61.114 1.00 23.39 39 GLU B C 1
ATOM 2332 O O . GLU B 1 19 ? 32.547 72.014 61.173 1.00 23.48 39 GLU B O 1
ATOM 2338 N N . VAL B 1 20 ? 34.627 71.866 62.038 1.00 22.73 40 VAL B N 1
ATOM 2339 C CA . VAL B 1 20 ? 34.300 72.730 63.153 1.00 23.40 40 VAL B CA 1
ATOM 2340 C C . VAL B 1 20 ? 33.862 74.104 62.635 1.00 21.82 40 VAL B C 1
ATOM 2341 O O . VAL B 1 20 ? 32.905 74.676 63.141 1.00 24.24 40 VAL B O 1
ATOM 2345 N N . GLN B 1 21 ? 34.574 74.642 61.637 1.00 24.46 41 GLN B N 1
ATOM 2346 C CA . GLN B 1 21 ? 34.181 75.899 61.013 1.00 26.15 41 GLN B CA 1
ATOM 2347 C C . GLN B 1 21 ? 32.808 75.831 60.310 1.00 25.50 41 GLN B C 1
ATOM 2348 O O . GLN B 1 21 ? 32.004 76.760 60.413 1.00 27.92 41 GLN B O 1
ATOM 2354 N N . LEU B 1 22 ? 32.546 74.734 59.608 1.00 23.89 42 LEU B N 1
ATOM 2355 C CA . LEU B 1 22 ? 31.241 74.511 58.978 1.00 25.23 42 LEU B CA 1
ATOM 2356 C C . LEU B 1 22 ? 30.113 74.605 60.003 1.00 27.29 42 LEU B C 1
ATOM 2357 O O . LEU B 1 22 ? 29.120 75.320 59.778 1.00 26.82 42 LEU B O 1
ATOM 2362 N N . GLN B 1 23 ? 30.265 73.919 61.130 1.00 24.77 43 GLN B N 1
ATOM 2363 C CA . GLN B 1 23 ? 29.276 74.028 62.189 1.00 28.74 43 GLN B CA 1
ATOM 2364 C C . GLN B 1 23 ? 29.055 75.475 62.645 1.00 28.96 43 GLN B C 1
ATOM 2365 O O . GLN B 1 23 ? 27.922 75.937 62.773 1.00 28.05 43 GLN B O 1
ATOM 2371 N N . LYS B 1 24 ? 30.164 76.183 62.901 1.00 26.30 44 LYS B N 1
ATOM 2372 C CA . LYS B 1 24 ? 30.099 77.543 63.422 1.00 27.95 44 LYS B CA 1
ATOM 2373 C C . LYS B 1 24 ? 29.350 78.470 62.497 1.00 26.43 44 LYS B C 1
ATOM 2374 O O . LYS B 1 24 ? 28.438 79.196 62.918 1.00 31.39 44 LYS B O 1
ATOM 2380 N N . VAL B 1 25 ? 29.706 78.457 61.219 1.00 30.19 45 VAL B N 1
ATOM 2381 C CA . VAL B 1 25 ? 29.035 79.332 60.263 1.00 29.13 45 VAL B CA 1
ATOM 2382 C C . VAL B 1 25 ? 27.558 78.952 60.058 1.00 35.31 45 VAL B C 1
ATOM 2383 O O . VAL B 1 25 ? 26.712 79.822 59.923 1.00 34.06 45 VAL B O 1
ATOM 2387 N N . ALA B 1 26 ? 27.247 77.661 60.103 1.00 32.34 46 ALA B N 1
ATOM 2388 C CA . ALA B 1 26 ? 25.864 77.216 60.002 1.00 32.84 46 ALA B CA 1
ATOM 2389 C C . ALA B 1 26 ? 25.030 77.806 61.123 1.00 30.11 46 ALA B C 1
ATOM 2390 O O . ALA B 1 26 ? 23.916 78.287 60.906 1.00 33.27 46 ALA B O 1
ATOM 2392 N N . VAL B 1 27 ? 25.570 77.780 62.333 1.00 31.03 47 VAL B N 1
ATOM 2393 C CA . VAL B 1 27 ? 24.861 78.337 63.484 1.00 37.24 47 VAL B CA 1
ATOM 2394 C C . VAL B 1 27 ? 24.622 79.850 63.323 1.00 35.43 47 VAL B C 1
ATOM 2395 O O . VAL B 1 27 ? 23.513 80.359 63.587 1.00 38.17 47 VAL B O 1
ATOM 2399 N N . GLU B 1 28 ? 25.659 80.563 62.897 1.00 36.85 48 GLU B N 1
ATOM 2400 C CA . GLU B 1 28 ? 25.547 82.006 62.626 1.00 40.17 48 GLU B CA 1
ATOM 2401 C C . GLU B 1 28 ? 24.426 82.322 61.621 1.00 42.65 48 GLU B C 1
ATOM 2402 O O . GLU B 1 28 ? 23.620 83.211 61.854 1.00 43.49 48 GLU B O 1
ATOM 2408 N N . THR B 1 29 ? 24.379 81.570 60.524 1.00 45.85 49 THR B N 1
ATOM 2409 C CA . THR B 1 29 ? 23.365 81.742 59.477 1.00 45.22 49 THR B CA 1
ATOM 2410 C C . THR B 1 29 ? 21.952 81.428 59.938 1.00 42.67 49 THR B C 1
ATOM 2411 O O . THR B 1 29 ? 21.006 82.124 59.572 1.00 44.69 49 THR B O 1
ATOM 2415 N N . SER B 1 30 ? 21.803 80.362 60.717 1.00 41.66 50 SER B N 1
ATOM 2416 C CA A SER B 1 30 ? 20.497 79.878 61.162 0.50 50.76 50 SER B CA 1
ATOM 2417 C CA B SER B 1 30 ? 20.479 79.906 61.098 0.50 48.06 50 SER B CA 1
ATOM 2418 C C . SER B 1 30 ? 19.749 80.917 61.991 1.00 45.92 50 SER B C 1
ATOM 2419 O O . SER B 1 30 ? 18.514 80.915 62.051 1.00 48.51 50 SER B O 1
ATOM 2424 N N . LYS B 1 31 ? 20.508 81.792 62.655 1.00 46.96 51 LYS B N 1
ATOM 2425 C CA . LYS B 1 31 ? 19.927 82.847 63.493 1.00 49.46 51 LYS B CA 1
ATOM 2426 C C . LYS B 1 31 ? 19.062 83.795 62.665 1.00 47.19 51 LYS B C 1
ATOM 2427 O O . LYS B 1 31 ? 17.925 84.057 63.023 1.00 47.46 51 LYS B O 1
ATOM 2433 N N . LYS B 1 32 ? 19.616 84.254 61.545 1.00 52.88 52 LYS B N 1
ATOM 2434 C CA . LYS B 1 32 ? 18.952 85.189 60.642 1.00 67.08 52 LYS B CA 1
ATOM 2435 C C . LYS B 1 32 ? 17.717 84.556 60.009 1.00 54.13 52 LYS B C 1
ATOM 2436 O O . LYS B 1 32 ? 16.687 85.216 59.863 1.00 53.51 52 LYS B O 1
ATOM 2442 N N . LEU B 1 33 ? 17.837 83.275 59.647 1.00 45.00 53 LEU B N 1
ATOM 2443 C CA . LEU B 1 33 ? 16.756 82.535 58.982 1.00 44.47 53 LEU B CA 1
ATOM 2444 C C . LEU B 1 33 ? 15.637 82.081 59.918 1.00 47.69 53 LEU B C 1
ATOM 2445 O O . LEU B 1 33 ? 14.580 81.657 59.440 1.00 47.92 53 LEU B O 1
ATOM 2450 N N . GLU B 1 34 ? 15.873 82.153 61.233 1.00 46.11 54 GLU B N 1
ATOM 2451 C CA . GLU B 1 34 ? 14.888 81.761 62.248 1.00 47.56 54 GLU B CA 1
ATOM 2452 C C . GLU B 1 34 ? 14.432 80.311 62.041 1.00 46.68 54 GLU B C 1
ATOM 2453 O O . GLU B 1 34 ? 13.242 80.024 61.890 1.00 54.86 54 GLU B O 1
ATOM 2459 N N . ILE B 1 35 ? 15.410 79.410 62.024 1.00 48.38 55 ILE B N 1
ATOM 2460 C CA . ILE B 1 35 ? 15.165 77.970 61.939 1.00 53.53 55 ILE B CA 1
ATOM 2461 C C . ILE B 1 35 ? 15.737 77.280 63.162 1.00 49.88 55 ILE B C 1
ATOM 2462 O O . ILE B 1 35 ? 16.595 77.837 63.846 1.00 50.70 55 ILE B O 1
ATOM 2467 N N . LYS B 1 36 ? 15.248 76.070 63.430 1.00 46.57 56 LYS B N 1
ATOM 2468 C CA . LYS B 1 36 ? 15.792 75.226 64.488 1.00 41.25 56 LYS B CA 1
ATOM 2469 C C . LYS B 1 36 ? 16.859 74.322 63.880 1.00 38.05 56 LYS B C 1
ATOM 2470 O O . LYS B 1 36 ? 16.567 73.222 63.414 1.00 39.53 56 LYS B O 1
ATOM 2476 N N . LEU B 1 37 ? 18.097 74.804 63.883 1.00 40.19 57 LEU B N 1
ATOM 2477 C CA . LEU B 1 37 ? 19.203 74.070 63.301 1.00 36.34 57 LEU B CA 1
ATOM 2478 C C . LEU B 1 37 ? 19.711 73.019 64.282 1.00 38.41 57 LEU B C 1
ATOM 2479 O O . LEU B 1 37 ? 20.007 73.336 65.433 1.00 39.27 57 LEU B O 1
ATOM 2484 N N . GLN B 1 38 ? 19.842 71.781 63.813 1.00 36.90 58 GLN B N 1
ATOM 2485 C CA . GLN B 1 38 ? 20.462 70.716 64.602 1.00 33.80 58 GLN B CA 1
ATOM 2486 C C . GLN B 1 38 ? 21.676 70.242 63.834 1.00 31.84 58 GLN B C 1
ATOM 2487 O O . GLN B 1 38 ? 21.540 69.799 62.704 1.00 36.97 58 GLN B O 1
ATOM 2493 N N . VAL B 1 39 ? 22.860 70.373 64.422 1.00 31.39 59 VAL B N 1
ATOM 2494 C CA . VAL B 1 39 ? 24.067 69.857 63.797 1.00 30.81 59 VAL B CA 1
ATOM 2495 C C . VAL B 1 39 ? 24.385 68.506 64.413 1.00 39.66 59 VAL B C 1
ATOM 2496 O O . VAL B 1 39 ? 24.450 68.376 65.637 1.00 39.64 59 VAL B O 1
ATOM 2500 N N . LEU B 1 40 ? 24.590 67.504 63.560 1.00 36.70 60 LEU B N 1
ATOM 2501 C CA . LEU B 1 40 ? 24.863 66.144 64.013 1.00 32.13 60 LEU B CA 1
ATOM 2502 C C . LEU B 1 40 ? 26.296 65.768 63.689 1.00 34.03 60 LEU B C 1
ATOM 2503 O O . LEU B 1 40 ? 26.770 65.962 62.578 1.00 35.49 60 LEU B O 1
ATOM 2508 N N . ASP B 1 41 ? 26.966 65.227 64.692 1.00 29.83 61 ASP B N 1
ATOM 2509 C CA . ASP B 1 41 ? 28.353 64.849 64.618 1.00 26.10 61 ASP B CA 1
ATOM 2510 C C . ASP B 1 41 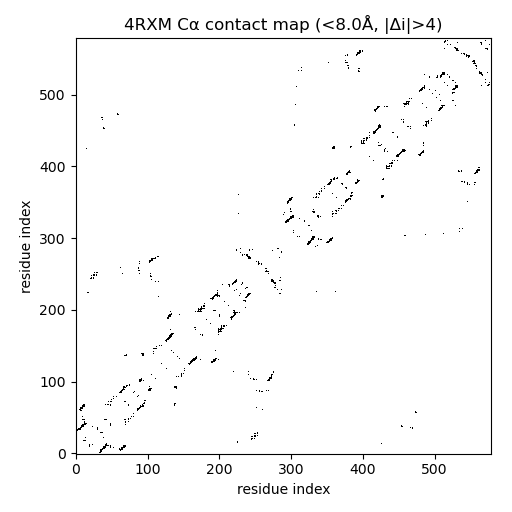? 28.401 63.340 64.344 1.00 28.31 61 ASP B C 1
ATOM 2511 O O . ASP B 1 41 ? 28.022 62.524 65.208 1.00 28.00 61 ASP B O 1
ATOM 2516 N N . GLY B 1 42 ? 28.815 62.989 63.133 1.00 28.92 62 GLY B N 1
ATOM 2517 C CA . GLY B 1 42 ? 28.944 61.605 62.714 1.00 28.83 62 GLY B CA 1
ATOM 2518 C C . GLY B 1 42 ? 30.073 60.827 63.362 1.00 27.27 62 GLY B C 1
ATOM 2519 O O . GLY B 1 42 ? 30.189 59.634 63.129 1.00 27.15 62 GLY B O 1
ATOM 2520 N N . GLN B 1 43 ? 30.944 61.494 64.127 1.00 25.79 63 GLN B N 1
ATOM 2521 C CA . GLN B 1 43 ? 32.027 60.807 64.852 1.00 29.16 63 GLN B CA 1
ATOM 2522 C C . GLN B 1 43 ? 32.961 59.967 63.950 1.00 26.18 63 GLN B C 1
ATOM 2523 O O . GLN B 1 43 ? 33.537 58.950 64.375 1.00 27.88 63 GLN B O 1
ATOM 2529 N N . SER B 1 44 ? 33.122 60.387 62.708 1.00 23.53 64 SER B N 1
ATOM 2530 C CA . SER B 1 44 ? 33.914 59.651 61.707 1.00 25.31 64 SER B CA 1
ATOM 2531 C C . SER B 1 44 ? 33.441 58.206 61.529 1.00 23.64 64 SER B C 1
ATOM 2532 O O . SER B 1 44 ? 34.233 57.327 61.182 1.00 25.91 64 SER B O 1
ATOM 2535 N N . SER B 1 45 ? 32.170 57.972 61.768 1.00 25.14 65 SER B N 1
ATOM 2536 C CA . SER B 1 45 ? 31.577 56.654 61.628 1.00 26.97 65 SER B CA 1
ATOM 2537 C C . SER B 1 45 ? 30.483 56.699 60.567 1.00 28.71 65 SER B C 1
ATOM 2538 O O . SER B 1 45 ? 29.500 57.437 60.714 1.00 26.52 65 SER B O 1
ATOM 2541 N N . SER B 1 46 ? 30.631 55.909 59.507 1.00 23.96 66 SER B N 1
ATOM 2542 C CA . SER B 1 46 ? 29.566 55.869 58.459 1.00 27.20 66 SER B CA 1
ATOM 2543 C C . SER B 1 46 ? 28.279 55.253 58.958 1.00 28.72 66 SER B C 1
ATOM 2544 O O . SER B 1 46 ? 27.176 55.720 58.620 1.00 28.74 66 SER B O 1
ATOM 2547 N N . THR B 1 47 ? 28.373 54.219 59.792 1.00 27.16 67 THR B N 1
ATOM 2548 C CA . THR B 1 47 ? 27.148 53.635 60.355 1.00 30.12 67 THR B CA 1
ATOM 2549 C C . THR B 1 47 ? 26.446 54.625 61.287 1.00 32.27 67 THR B C 1
ATOM 2550 O O . THR B 1 47 ? 25.230 54.701 61.263 1.00 30.17 67 THR B O 1
ATOM 2554 N N . LYS B 1 48 ? 27.210 55.436 62.039 1.00 30.54 68 LYS B N 1
ATOM 2555 C CA . LYS B 1 48 ? 26.569 56.456 62.878 1.00 30.63 68 LYS B CA 1
ATOM 2556 C C . LYS B 1 48 ? 25.883 57.532 62.023 1.00 24.13 68 LYS B C 1
ATOM 2557 O O . LYS B 1 48 ? 24.727 57.877 62.285 1.00 28.10 68 LYS B O 1
ATOM 2563 N N . GLN B 1 49 ? 26.592 58.078 61.042 1.00 24.78 69 GLN B N 1
ATOM 2564 C CA . GLN B 1 49 ? 25.980 59.111 60.220 1.00 26.02 69 GLN B CA 1
ATOM 2565 C C . GLN B 1 49 ? 24.716 58.588 59.538 1.00 28.24 69 GLN B C 1
ATOM 2566 O O . GLN B 1 49 ? 23.706 59.293 59.477 1.00 29.08 69 GLN B O 1
ATOM 2572 N N . ALA B 1 50 ? 24.769 57.355 59.036 1.00 24.95 70 ALA B N 1
ATOM 2573 C CA . ALA B 1 50 ? 23.583 56.736 58.423 1.00 29.02 70 ALA B CA 1
ATOM 2574 C C . ALA B 1 50 ? 22.433 56.714 59.418 1.00 34.78 70 ALA B C 1
ATOM 2575 O O . ALA B 1 50 ? 21.303 57.057 59.088 1.00 35.49 70 ALA B O 1
ATOM 2577 N N . SER B 1 51 ? 22.720 56.311 60.651 1.00 31.52 71 SER B N 1
ATOM 2578 C CA . SER B 1 51 ? 21.677 56.244 61.668 1.00 35.66 71 SER B CA 1
ATOM 2579 C C . SER B 1 51 ? 21.187 57.628 62.082 1.00 32.12 71 SER B C 1
ATOM 2580 O O . SER B 1 51 ? 19.994 57.795 62.334 1.00 36.34 71 SER B O 1
ATOM 2583 N N . ASP B 1 52 ? 22.114 58.593 62.161 1.00 35.18 72 ASP B N 1
ATOM 2584 C CA . ASP B 1 52 ? 21.781 60.010 62.427 1.00 36.76 72 ASP B CA 1
ATOM 2585 C C . ASP B 1 52 ? 20.739 60.478 61.391 1.00 35.84 72 ASP B C 1
ATOM 2586 O O . ASP B 1 52 ? 19.730 61.106 61.724 1.00 34.49 72 ASP B O 1
ATOM 2591 N N . LEU B 1 53 ? 20.984 60.161 60.124 1.00 31.56 73 LEU B N 1
ATOM 2592 C CA . LEU B 1 53 ? 20.116 60.624 59.045 1.00 30.09 73 LEU B CA 1
ATOM 2593 C C . LEU B 1 53 ? 18.776 59.929 59.081 1.00 37.48 73 LEU B C 1
ATOM 2594 O O . LEU B 1 53 ? 17.723 60.555 58.925 1.00 35.28 73 LEU B O 1
ATOM 2599 N N . GLU B 1 54 ? 18.812 58.630 59.321 1.00 30.88 74 GLU B N 1
ATOM 2600 C CA . GLU B 1 54 ? 17.569 57.844 59.350 1.00 36.57 74 GLU B CA 1
ATOM 2601 C C . GLU B 1 54 ? 16.644 58.304 60.484 1.00 35.35 74 GLU B C 1
ATOM 2602 O O . GLU B 1 54 ? 15.422 58.314 60.339 1.00 38.59 74 GLU B O 1
ATOM 2608 N N . ASN B 1 55 ? 17.250 58.680 61.604 1.00 40.73 75 ASN B N 1
ATOM 2609 C CA . ASN B 1 55 ? 16.525 59.186 62.759 1.00 48.97 75 ASN B CA 1
ATOM 2610 C C . ASN B 1 55 ? 16.040 60.627 62.558 1.00 40.22 75 ASN B C 1
ATOM 2611 O O . ASN B 1 55 ? 14.992 61.012 63.091 1.00 44.32 75 ASN B O 1
ATOM 2616 N N . ALA B 1 56 ? 16.807 61.431 61.810 1.00 38.64 76 ALA B N 1
ATOM 2617 C CA . ALA B 1 56 ? 16.338 62.766 61.418 1.00 38.49 76 ALA B CA 1
ATOM 2618 C C . ALA B 1 56 ? 15.027 62.682 60.638 1.00 46.99 76 ALA B C 1
ATOM 2619 O O . ALA B 1 56 ? 14.158 63.543 60.788 1.00 40.68 76 ALA B O 1
ATOM 2621 N N . ILE B 1 57 ? 14.892 61.649 59.809 1.00 39.62 77 ILE B N 1
ATOM 2622 C CA . ILE B 1 57 ? 13.659 61.405 59.078 1.00 41.37 77 ILE B CA 1
ATOM 2623 C C . ILE B 1 57 ? 12.559 61.109 60.074 1.00 45.85 77 ILE B C 1
ATOM 2624 O O . ILE B 1 57 ? 11.463 61.673 59.985 1.00 47.47 77 ILE B O 1
ATOM 2629 N N . THR B 1 58 ? 12.848 60.225 61.025 1.00 46.93 78 THR B N 1
ATOM 2630 C CA . THR B 1 58 ? 11.854 59.817 62.036 1.00 52.58 78 THR B CA 1
ATOM 2631 C C . THR B 1 58 ? 11.377 61.006 62.865 1.00 50.29 78 THR B C 1
ATOM 2632 O O . THR B 1 58 ? 10.205 61.076 63.250 1.00 53.97 78 THR B O 1
ATOM 2636 N N . ARG B 1 59 ? 12.293 61.927 63.152 1.00 49.16 79 ARG B N 1
ATOM 2637 C CA . ARG B 1 59 ? 11.984 63.104 63.963 1.00 53.49 79 ARG B CA 1
ATOM 2638 C C . ARG B 1 59 ? 11.325 64.254 63.181 1.00 51.26 79 ARG B C 1
ATOM 2639 O O . ARG B 1 59 ? 11.009 65.293 63.762 1.00 57.22 79 ARG B O 1
ATOM 2647 N N . GLY B 1 60 ? 11.093 64.066 61.884 1.00 45.37 80 GLY B N 1
ATOM 2648 C CA . GLY B 1 60 ? 10.346 65.034 61.084 1.00 53.92 80 GLY B CA 1
ATOM 2649 C C . GLY B 1 60 ? 11.170 66.212 60.576 1.00 49.04 80 GLY B C 1
ATOM 2650 O O . GLY B 1 60 ? 10.658 67.314 60.396 1.00 47.61 80 GLY B O 1
ATOM 2651 N N . ALA B 1 61 ? 12.444 65.987 60.312 1.00 45.15 81 ALA B N 1
ATOM 2652 C CA . ALA B 1 61 ? 13.278 67.046 59.752 1.00 40.90 81 ALA B CA 1
ATOM 2653 C C . ALA B 1 61 ? 12.648 67.596 58.476 1.00 43.56 81 ALA B C 1
ATOM 2654 O O . ALA B 1 61 ? 12.248 66.827 57.593 1.00 41.90 81 ALA B O 1
ATOM 2656 N N . LYS B 1 62 ? 12.550 68.924 58.398 1.00 41.27 82 LYS B N 1
ATOM 2657 C CA . LYS B 1 62 ? 11.968 69.611 57.249 1.00 39.46 82 LYS B CA 1
ATOM 2658 C C . LYS B 1 62 ? 12.968 69.864 56.141 1.00 39.46 82 LYS B C 1
ATOM 2659 O O . LYS B 1 62 ? 12.583 70.136 55.011 1.00 40.53 82 LYS B O 1
ATOM 2665 N N . GLY B 1 63 ? 14.247 69.784 56.482 1.00 37.66 83 GLY B N 1
ATOM 2666 C CA . GLY B 1 63 ? 15.339 69.928 55.525 1.00 39.07 83 GLY B CA 1
ATOM 2667 C C . GLY B 1 63 ? 16.572 69.255 56.077 1.00 35.59 83 GLY B C 1
ATOM 2668 O O . GLY B 1 63 ? 16.793 69.282 57.294 1.00 35.96 83 GLY B O 1
ATOM 2669 N N . ILE B 1 64 ? 17.375 68.647 55.200 1.00 30.84 84 ILE B N 1
ATOM 2670 C CA . ILE B 1 64 ? 18.588 67.942 55.617 1.00 32.33 84 ILE B CA 1
ATOM 2671 C C . ILE B 1 64 ? 19.748 68.227 54.674 1.00 36.65 84 ILE B C 1
ATOM 2672 O O . ILE B 1 64 ? 19.647 67.968 53.472 1.00 33.54 84 ILE B O 1
ATOM 2677 N N . ILE B 1 65 ? 20.836 68.772 55.227 1.00 28.00 85 ILE B N 1
ATOM 2678 C CA . ILE B 1 65 ? 22.078 69.009 54.489 1.00 26.84 85 ILE B CA 1
ATOM 2679 C C . ILE B 1 65 ? 23.093 68.000 55.028 1.00 26.33 85 ILE B C 1
ATOM 2680 O O . ILE B 1 65 ? 23.250 67.863 56.247 1.00 28.70 85 ILE B O 1
ATOM 2685 N N . ILE B 1 66 ? 23.750 67.289 54.119 1.00 28.92 86 ILE B N 1
ATOM 2686 C CA . ILE B 1 66 ? 24.647 66.193 54.475 1.00 24.96 86 ILE B CA 1
ATOM 2687 C C . ILE B 1 66 ? 26.035 66.404 53.900 1.00 23.40 86 ILE B C 1
ATOM 2688 O O . ILE B 1 66 ? 26.195 66.663 52.706 1.00 26.67 86 ILE B O 1
ATOM 2693 N N . SER B 1 67 ? 27.043 66.217 54.743 1.00 26.40 87 SER B N 1
ATOM 2694 C CA . SER B 1 67 ? 28.413 66.102 54.322 1.00 24.21 87 SER B CA 1
ATOM 2695 C C . SER B 1 67 ? 28.894 64.668 54.591 1.00 28.96 87 SER B C 1
ATOM 2696 O O . SER B 1 67 ? 29.260 64.329 55.721 1.00 23.27 87 SER B O 1
ATOM 2699 N N . PRO B 1 68 ? 28.852 63.804 53.561 1.00 23.79 88 PRO B N 1
ATOM 2700 C CA . PRO B 1 68 ? 28.983 62.375 53.833 1.00 21.83 88 PRO B CA 1
ATOM 2701 C C . PRO B 1 68 ? 30.379 61.901 54.211 1.00 23.56 88 PRO B C 1
ATOM 2702 O O . PRO B 1 68 ? 31.378 62.285 53.586 1.00 25.57 88 PRO B O 1
ATOM 2706 N N . ASN B 1 69 ? 30.428 61.064 55.241 1.00 21.27 89 ASN B N 1
ATOM 2707 C CA . ASN B 1 69 ? 31.679 60.498 55.705 1.00 24.07 89 ASN B CA 1
ATOM 2708 C C . ASN B 1 69 ? 32.367 59.648 54.652 1.00 24.08 89 ASN B C 1
ATOM 2709 O O . ASN B 1 69 ? 33.585 59.462 54.704 1.00 24.95 89 ASN B O 1
ATOM 2714 N N . ASP B 1 70 ? 31.572 59.120 53.720 1.00 24.27 90 ASP B N 1
ATOM 2715 C CA . ASP B 1 70 ? 32.053 58.190 52.705 1.00 24.24 90 ASP B CA 1
ATOM 2716 C C . ASP B 1 70 ? 31.226 58.332 51.431 1.00 23.71 90 ASP B C 1
ATOM 2717 O O . ASP B 1 70 ? 30.027 58.642 51.470 1.00 26.42 90 ASP B O 1
ATOM 2722 N N . VAL B 1 71 ? 31.858 58.050 50.308 1.00 23.83 91 VAL B N 1
ATOM 2723 C CA . VAL B 1 71 ? 31.220 58.173 48.977 1.00 23.42 91 VAL B CA 1
ATOM 2724 C C . VAL B 1 71 ? 30.070 57.169 48.756 1.00 28.43 91 VAL B C 1
ATOM 2725 O O . VAL B 1 71 ? 29.097 57.447 48.042 1.00 28.36 91 VAL B O 1
ATOM 2729 N N . ASN B 1 72 ? 30.159 56.031 49.415 1.00 23.81 92 ASN B N 1
ATOM 2730 C CA . ASN B 1 72 ? 29.143 54.973 49.266 1.00 25.24 92 ASN B CA 1
ATOM 2731 C C . ASN B 1 72 ? 28.334 54.593 50.510 1.00 25.05 92 ASN B C 1
ATOM 2732 O O . ASN B 1 72 ? 27.192 54.171 50.386 1.00 26.81 92 ASN B O 1
ATOM 2737 N N . ALA B 1 73 ? 28.939 54.667 51.694 1.00 26.40 93 ALA B N 1
ATOM 2738 C CA . ALA B 1 73 ? 28.335 54.042 52.888 1.00 27.34 93 ALA B CA 1
ATOM 2739 C C . ALA B 1 73 ? 27.125 54.833 53.397 1.00 31.52 93 ALA B C 1
ATOM 2740 O O . ALA B 1 73 ? 26.302 54.311 54.150 1.00 33.05 93 ALA B O 1
ATOM 2742 N N . ILE B 1 74 ? 27.008 56.079 52.947 1.00 29.77 94 ILE B N 1
ATOM 2743 C CA . ILE B 1 74 ? 25.919 56.996 53.346 1.00 29.39 94 ILE B CA 1
ATOM 2744 C C . ILE B 1 74 ? 24.804 57.002 52.287 1.00 36.96 94 ILE B C 1
ATOM 2745 O O . ILE B 1 74 ? 23.710 57.523 52.525 1.00 37.47 94 ILE B O 1
ATOM 2750 N N . SER B 1 75 ? 25.068 56.418 51.118 1.00 37.32 95 SER B N 1
ATOM 2751 C CA . SER B 1 75 ? 24.118 56.478 49.977 1.00 39.70 95 SER B CA 1
ATOM 2752 C C . SER B 1 75 ? 22.725 55.924 50.247 1.00 37.07 95 SER B C 1
ATOM 2753 O O . SER B 1 75 ? 21.737 56.440 49.717 1.00 35.58 95 SER B O 1
ATOM 2756 N N . GLY B 1 76 ? 22.643 54.878 51.066 1.00 32.73 96 GLY B N 1
ATOM 2757 C CA . GLY B 1 76 ? 21.354 54.309 51.449 1.00 34.17 96 GLY B CA 1
ATOM 2758 C C . GLY B 1 76 ? 20.488 55.294 52.221 1.00 39.26 96 GLY B C 1
ATOM 2759 O O . GLY B 1 76 ? 19.287 55.434 51.959 1.00 36.75 96 GLY B O 1
ATOM 2760 N N . ALA B 1 77 ? 21.099 55.972 53.191 1.00 37.17 97 ALA B N 1
ATOM 2761 C CA . ALA B 1 77 ? 20.366 56.936 54.010 1.00 34.74 97 ALA B CA 1
ATOM 2762 C C . ALA B 1 77 ? 19.932 58.124 53.155 1.00 33.31 97 ALA B C 1
ATOM 2763 O O . ALA B 1 77 ? 18.814 58.608 53.273 1.00 37.40 97 ALA B O 1
ATOM 2765 N N . VAL B 1 78 ? 20.828 58.599 52.296 1.00 37.47 98 VAL B N 1
ATOM 2766 C CA . VAL B 1 78 ? 20.473 59.704 51.412 1.00 39.37 98 VAL B CA 1
ATOM 2767 C C . VAL B 1 78 ? 19.308 59.323 50.506 1.00 39.74 98 VAL B C 1
ATOM 2768 O O . VAL B 1 78 ? 18.378 60.118 50.289 1.00 38.32 98 VAL B O 1
ATOM 2772 N N . GLU B 1 79 ? 19.342 58.093 50.004 1.00 37.72 99 GLU B N 1
ATOM 2773 C CA . GLU B 1 79 ? 18.263 57.562 49.163 1.00 42.50 99 GLU B CA 1
ATOM 2774 C C . GLU B 1 79 ? 16.938 57.571 49.908 1.00 41.76 99 GLU B C 1
ATOM 2775 O O . GLU B 1 79 ? 15.883 57.849 49.321 1.00 48.05 99 GLU B O 1
ATOM 2781 N N . GLU B 1 80 ? 16.979 57.257 51.202 1.00 41.96 100 GLU B N 1
ATOM 2782 C CA . GLU B 1 80 ? 15.750 57.234 52.004 1.00 43.10 100 GLU B CA 1
ATOM 2783 C C . GLU B 1 80 ? 15.193 58.643 52.193 1.00 37.58 100 GLU B C 1
ATOM 2784 O O . GLU B 1 80 ? 14.006 58.826 52.271 1.00 43.01 100 GLU B O 1
ATOM 2790 N N . ILE B 1 81 ? 16.077 59.633 52.314 1.00 36.40 101 ILE B N 1
ATOM 2791 C CA . ILE B 1 81 ? 15.642 61.024 52.478 1.00 39.02 101 ILE B CA 1
ATOM 2792 C C . ILE B 1 81 ? 14.934 61.483 51.219 1.00 39.82 101 ILE B C 1
ATOM 2793 O O . ILE B 1 81 ? 13.856 62.100 51.276 1.00 46.05 101 ILE B O 1
ATOM 2798 N N . ILE B 1 82 ? 15.535 61.162 50.081 1.00 39.11 102 ILE B N 1
ATOM 2799 C CA . ILE B 1 82 ? 14.967 61.511 48.780 1.00 40.40 102 ILE B CA 1
ATOM 2800 C C . ILE B 1 82 ? 13.567 60.923 48.633 1.00 48.18 102 ILE B C 1
ATOM 2801 O O . ILE B 1 82 ? 12.615 61.620 48.236 1.00 54.06 102 ILE B O 1
ATOM 2806 N N . LYS B 1 83 ? 13.430 59.652 48.990 1.00 48.30 103 LYS B N 1
ATOM 2807 C CA . LYS B 1 83 ? 12.129 58.975 48.905 1.00 47.34 103 LYS B CA 1
ATOM 2808 C C . LYS B 1 83 ? 11.054 59.665 49.761 1.00 63.44 103 LYS B C 1
ATOM 2809 O O . LYS B 1 83 ? 9.900 59.768 49.341 1.00 56.41 103 LYS B O 1
ATOM 2815 N N . GLU B 1 84 ? 11.435 60.144 50.946 1.00 46.57 104 GLU B N 1
ATOM 2816 C CA . GLU B 1 84 ? 10.509 60.846 51.843 1.00 52.45 104 GLU B CA 1
ATOM 2817 C C . GLU B 1 84 ? 10.167 62.276 51.394 1.00 51.09 104 GLU B C 1
ATOM 2818 O O . GLU B 1 84 ? 9.384 62.956 52.070 1.00 50.29 104 GLU B O 1
ATOM 2824 N N . LYS B 1 85 ? 10.741 62.716 50.271 1.00 48.83 105 LYS B N 1
ATOM 2825 C CA . LYS B 1 85 ? 10.468 64.035 49.683 1.00 63.81 105 LYS B CA 1
ATOM 2826 C C . LYS B 1 85 ? 10.989 65.174 50.558 1.00 60.17 105 LYS B C 1
ATOM 2827 O O . LYS B 1 85 ? 10.482 66.293 50.498 1.00 52.29 105 LYS B O 1
ATOM 2833 N N . ILE B 1 86 ? 11.981 64.884 51.390 1.00 47.45 106 ILE B N 1
ATOM 2834 C CA . ILE B 1 86 ? 12.556 65.891 52.273 1.00 45.58 106 ILE B CA 1
ATOM 2835 C C . ILE B 1 86 ? 13.585 66.708 51.500 1.00 46.77 106 ILE B C 1
ATOM 2836 O O . ILE B 1 86 ? 14.522 66.141 50.939 1.00 41.31 106 ILE B O 1
ATOM 2841 N N . PRO B 1 87 ? 13.418 68.043 51.460 1.00 40.60 107 PRO B N 1
ATOM 2842 C CA . PRO B 1 87 ? 14.432 68.882 50.820 1.00 40.75 107 PRO B CA 1
ATOM 2843 C C . PRO B 1 87 ? 15.821 68.514 51.344 1.00 42.93 107 PRO B C 1
ATOM 2844 O O . PRO B 1 87 ? 16.037 68.445 52.566 1.00 37.20 107 PRO B O 1
ATOM 2848 N N . ALA B 1 88 ? 16.738 68.228 50.427 1.00 38.50 108 ALA B N 1
ATOM 2849 C CA . ALA B 1 88 ? 18.053 67.742 50.808 1.00 36.91 108 ALA B CA 1
ATOM 2850 C C . ALA B 1 88 ? 19.154 68.218 49.857 1.00 40.81 108 ALA B C 1
ATOM 2851 O O . ALA B 1 88 ? 18.908 68.470 48.672 1.00 36.35 108 ALA B O 1
ATOM 2853 N N . ALA B 1 89 ? 20.358 68.332 50.401 1.00 34.91 109 ALA B N 1
ATOM 2854 C CA . ALA B 1 89 ? 21.548 68.720 49.650 1.00 34.57 109 ALA B CA 1
ATOM 2855 C C . ALA B 1 89 ? 22.772 68.180 50.318 1.00 30.86 109 ALA B C 1
ATOM 2856 O O . ALA B 1 89 ? 22.755 67.897 51.534 1.00 29.67 109 ALA B O 1
ATOM 2858 N N . THR B 1 90 ? 23.846 68.068 49.540 1.00 29.31 110 THR B N 1
ATOM 2859 C CA . THR B 1 90 ? 25.147 67.737 50.088 1.00 33.94 110 THR B CA 1
ATOM 2860 C C . THR B 1 90 ? 25.973 69.001 50.156 1.00 29.60 110 THR B C 1
ATOM 2861 O O . THR B 1 90 ? 25.708 69.969 49.429 1.00 29.32 110 THR B O 1
ATOM 2865 N N . LEU B 1 91 ? 26.973 68.961 51.027 1.00 25.30 111 LEU B N 1
ATOM 2866 C CA . LEU B 1 91 ? 27.870 70.109 51.247 1.00 24.92 111 LEU B CA 1
ATOM 2867 C C . LEU B 1 91 ? 29.256 69.589 51.526 1.00 24.93 111 LEU B C 1
ATOM 2868 O O . LEU B 1 91 ? 29.427 68.688 52.363 1.00 24.84 111 LEU B O 1
ATOM 2873 N N . ASP B 1 92 ? 30.258 70.204 50.870 1.00 29.36 112 ASP B N 1
ATOM 2874 C CA . ASP B 1 92 ? 31.655 69.794 50.973 1.00 23.37 112 ASP B CA 1
ATOM 2875 C C . ASP B 1 92 ? 31.858 68.431 50.296 1.00 24.03 112 ASP B C 1
ATOM 2876 O O . ASP B 1 92 ? 32.296 68.371 49.137 1.00 25.45 112 ASP B O 1
ATOM 2881 N N . ARG B 1 93 ? 31.503 67.369 51.009 1.00 25.90 113 ARG B N 1
ATOM 2882 C CA . ARG B 1 93 ? 31.547 65.999 50.501 1.00 24.28 113 ARG B CA 1
ATOM 2883 C C . ARG B 1 93 ? 30.251 65.682 49.744 1.00 26.32 113 ARG B C 1
ATOM 2884 O O . ARG B 1 93 ? 29.274 66.414 49.860 1.00 25.57 113 ARG B O 1
ATOM 2892 N N . LYS B 1 94 ? 30.273 64.593 48.970 1.00 26.12 114 LYS B N 1
ATOM 2893 C CA . LYS B 1 94 ? 29.119 64.089 48.206 1.00 31.23 114 LYS B CA 1
ATOM 2894 C C . LYS B 1 94 ? 28.923 62.587 48.421 1.00 30.10 114 LYS B C 1
ATOM 2895 O O . LYS B 1 94 ? 29.766 61.914 49.012 1.00 26.55 114 LYS B O 1
ATOM 2901 N N . VAL B 1 95 ? 27.813 62.058 47.898 1.00 30.36 115 VAL B N 1
ATOM 2902 C CA . VAL B 1 95 ? 27.645 60.615 47.744 1.00 31.93 115 VAL B CA 1
ATOM 2903 C C . VAL B 1 95 ? 27.642 60.305 46.253 1.00 40.94 115 VAL B C 1
ATOM 2904 O O . VAL B 1 95 ? 27.290 61.156 45.442 1.00 36.96 115 VAL B O 1
ATOM 2908 N N . GLU B 1 96 ? 28.044 59.093 45.906 1.00 37.25 116 GLU B N 1
ATOM 2909 C CA . GLU B 1 96 ? 27.872 58.590 44.552 1.00 45.66 116 GLU B CA 1
ATOM 2910 C C . GLU B 1 96 ? 26.447 58.059 44.421 1.00 47.53 116 GLU B C 1
ATOM 2911 O O . GLU B 1 96 ? 26.035 57.174 45.178 1.00 45.65 116 GLU B O 1
ATOM 2917 N N . SER B 1 97 ? 25.688 58.630 43.484 1.00 75.41 117 SER B N 1
ATOM 2918 C CA . SER B 1 97 ? 24.333 58.155 43.163 1.00 98.13 117 SER B CA 1
ATOM 2919 C C . SER B 1 97 ? 23.938 58.613 41.754 1.00 84.08 117 SER B C 1
ATOM 2920 O O . SER B 1 97 ? 24.620 59.449 41.154 1.00 75.16 117 SER B O 1
ATOM 2923 N N . SER B 1 98 ? 22.847 58.057 41.231 1.00 79.86 118 SER B N 1
ATOM 2924 C CA . SER B 1 98 ? 22.436 58.311 39.840 1.00 111.02 118 SER B CA 1
ATOM 2925 C C . SER B 1 98 ? 21.661 59.615 39.659 1.00 100.11 118 SER B C 1
ATOM 2926 O O . SER B 1 98 ? 22.007 60.424 38.796 1.00 85.48 118 SER B O 1
ATOM 2929 N N . LYS B 1 99 ? 20.596 59.792 40.440 1.00 73.04 119 LYS B N 1
ATOM 2930 C CA . LYS B 1 99 ? 19.880 61.067 40.487 1.00 92.90 119 LYS B CA 1
ATOM 2931 C C . LYS B 1 99 ? 20.540 61.910 41.574 1.00 74.53 119 LYS B C 1
ATOM 2932 O O . LYS B 1 99 ? 20.185 61.808 42.747 1.00 44.45 119 LYS B O 1
ATOM 2934 N N . PRO B 1 100 ? 21.524 62.741 41.201 1.00 100.69 120 PRO B N 1
ATOM 2935 C CA . PRO B 1 100 ? 22.245 63.375 42.292 1.00 81.59 120 PRO B CA 1
ATOM 2936 C C . PRO B 1 100 ? 21.405 64.460 42.969 1.00 54.19 120 PRO B C 1
ATOM 2937 O O . PRO B 1 100 ? 20.580 65.110 42.334 1.00 68.90 120 PRO B O 1
ATOM 2941 N N . VAL B 1 101 ? 21.608 64.606 44.267 1.00 44.42 121 VAL B N 1
ATOM 2942 C CA . VAL B 1 101 ? 21.001 65.666 45.061 1.00 42.09 121 VAL B CA 1
ATOM 2943 C C . VAL B 1 101 ? 21.847 66.939 44.823 1.00 39.34 121 VAL B C 1
ATOM 2944 O O . VAL B 1 101 ? 23.015 66.818 44.458 1.00 35.06 121 VAL B O 1
ATOM 2948 N N . PRO B 1 102 ? 21.265 68.147 44.992 1.00 34.32 122 PRO B N 1
ATOM 2949 C CA . PRO B 1 102 ? 22.072 69.365 44.802 1.00 38.78 122 PRO B CA 1
ATOM 2950 C C . PRO B 1 102 ? 23.265 69.422 45.736 1.00 38.41 122 PRO B C 1
ATOM 2951 O O . PRO B 1 102 ? 23.207 68.903 46.847 1.00 36.41 122 PRO B O 1
ATOM 2955 N N . HIS B 1 103 ? 24.342 70.054 45.274 1.00 35.25 123 HIS B N 1
ATOM 2956 C CA . HIS B 1 103 ? 25.555 70.156 46.032 1.00 31.73 123 HIS B CA 1
ATOM 2957 C C . HIS B 1 103 ? 25.991 71.614 46.197 1.00 30.26 123 HIS B C 1
ATOM 2958 O O . HIS B 1 103 ? 25.906 72.404 45.248 1.00 32.28 123 HIS B O 1
ATOM 2965 N N . PHE B 1 104 ? 26.450 71.934 47.408 1.00 29.21 124 PHE B N 1
ATOM 2966 C CA . PHE B 1 104 ? 27.036 73.226 47.750 1.00 35.53 124 PHE B CA 1
ATOM 2967 C C . PHE B 1 104 ? 28.496 73.067 48.151 1.00 28.27 124 PHE B C 1
ATOM 2968 O O . PHE B 1 104 ? 28.850 72.301 49.074 1.00 29.78 124 PHE B O 1
ATOM 2976 N N . GLY B 1 105 ? 29.370 73.795 47.467 1.00 30.05 125 GLY B N 1
ATOM 2977 C CA . GLY B 1 105 ? 30.780 73.759 47.829 1.00 31.50 125 GLY B CA 1
ATOM 2978 C C . GLY B 1 105 ? 31.707 74.051 46.683 1.00 33.39 125 GLY B C 1
ATOM 2979 O O . GLY B 1 105 ? 31.295 74.087 45.524 1.00 31.46 125 GLY B O 1
ATOM 2980 N N . ALA B 1 106 ? 32.968 74.279 47.031 1.00 28.85 126 ALA B N 1
ATOM 2981 C CA . ALA B 1 106 ? 33.977 74.554 46.033 1.00 31.88 126 ALA B CA 1
ATOM 2982 C C . ALA B 1 106 ? 34.196 73.306 45.185 1.00 28.97 126 ALA B C 1
ATOM 2983 O O . ALA B 1 106 ? 34.000 72.183 45.647 1.00 32.33 126 ALA B O 1
ATOM 2985 N N . ASN B 1 107 ? 34.595 73.516 43.943 1.00 29.73 127 ASN B N 1
ATOM 2986 C CA . ASN B 1 107 ? 34.912 72.434 43.038 1.00 29.07 127 ASN B CA 1
ATOM 2987 C C . ASN B 1 107 ? 36.285 71.912 43.391 1.00 26.65 127 ASN B C 1
ATOM 2988 O O . ASN B 1 107 ? 37.296 72.595 43.179 1.00 29.98 127 ASN B O 1
ATOM 2993 N N . ASN B 1 108 ? 36.336 70.702 43.942 1.00 27.29 128 ASN B N 1
ATOM 2994 C CA . ASN B 1 108 ? 37.594 70.150 44.418 1.00 24.51 128 ASN B CA 1
ATOM 2995 C C . ASN B 1 108 ? 38.520 69.740 43.303 1.00 24.36 128 ASN B C 1
ATOM 2996 O O . ASN B 1 108 ? 39.733 69.910 43.426 1.00 28.74 128 ASN B O 1
ATOM 3001 N N . TYR B 1 109 ? 37.968 69.201 42.223 1.00 26.53 129 TYR B N 1
ATOM 3002 C CA . TYR B 1 109 ? 38.798 68.850 41.096 1.00 26.19 129 TYR B CA 1
ATOM 3003 C C . TYR B 1 109 ? 39.492 70.115 40.558 1.00 28.10 129 TYR B C 1
ATOM 3004 O O . TYR B 1 109 ? 40.705 70.122 40.385 1.00 31.96 129 TYR B O 1
ATOM 3013 N N . THR B 1 110 ? 38.706 71.175 40.329 1.00 30.71 130 THR B N 1
ATOM 3014 C CA . THR B 1 110 ? 39.261 72.468 39.917 1.00 36.90 130 THR B CA 1
ATOM 3015 C C . THR B 1 110 ? 40.293 72.991 40.926 1.00 32.36 130 THR B C 1
ATOM 3016 O O . THR B 1 110 ? 41.369 73.476 40.533 1.00 33.37 130 THR B O 1
ATOM 3020 N N . GLY B 1 111 ? 39.977 72.913 42.209 1.00 31.30 131 GLY B N 1
ATOM 3021 C CA . GLY B 1 111 ? 40.919 73.297 43.266 1.00 36.90 131 GLY B CA 1
ATOM 3022 C C . GLY B 1 111 ? 42.255 72.566 43.151 1.00 34.62 131 GLY B C 1
ATOM 3023 O O . GLY B 1 111 ? 43.326 73.176 43.203 1.00 27.83 131 GLY B O 1
ATOM 3024 N N . GLY B 1 112 ? 42.182 71.259 42.979 1.00 25.77 132 GLY B N 1
ATOM 3025 C CA . GLY B 1 112 ? 43.390 70.421 42.876 1.00 26.12 132 GLY B CA 1
ATOM 3026 C C . GLY B 1 112 ? 44.193 70.815 41.655 1.00 30.32 132 GLY B C 1
ATOM 3027 O O . GLY B 1 112 ? 45.446 70.890 41.713 1.00 29.12 132 GLY B O 1
ATOM 3028 N N . GLN B 1 113 ? 43.503 71.075 40.539 1.00 28.98 133 GLN B N 1
ATOM 3029 C CA . GLN B 1 113 ? 44.206 71.555 39.349 1.00 35.19 133 GLN B CA 1
ATOM 3030 C C . GLN B 1 113 ? 44.850 72.931 39.591 1.00 28.47 133 GLN B C 1
ATOM 3031 O O . GLN B 1 113 ? 45.980 73.141 39.140 1.00 32.18 133 GLN B O 1
ATOM 3037 N N . GLU B 1 114 ? 44.192 73.830 40.331 1.00 31.69 134 GLU B N 1
ATOM 3038 C CA . GLU B 1 114 ? 44.763 75.186 40.586 1.00 33.31 134 GLU B CA 1
ATOM 3039 C C . GLU B 1 114 ? 46.038 75.059 41.437 1.00 34.39 134 GLU B C 1
ATOM 3040 O O . GLU B 1 114 ? 47.051 75.730 41.158 1.00 32.69 134 GLU B O 1
ATOM 3046 N N . VAL B 1 115 ? 45.999 74.193 42.443 1.00 32.61 135 VAL B N 1
ATOM 3047 C CA . VAL B 1 115 ? 47.178 73.943 43.287 1.00 32.10 135 VAL B CA 1
ATOM 3048 C C . VAL B 1 115 ? 48.351 73.412 42.451 1.00 28.99 135 VAL B C 1
ATOM 3049 O O . VAL B 1 115 ? 49.484 73.927 42.516 1.00 26.15 135 VAL B O 1
ATOM 3053 N N . ALA B 1 116 ? 48.076 72.394 41.642 1.00 27.78 136 ALA B N 1
ATOM 3054 C CA . ALA B 1 116 ? 49.088 71.851 40.739 1.00 30.89 136 ALA B CA 1
ATOM 3055 C C . ALA B 1 116 ? 49.625 72.871 39.731 1.00 31.49 136 ALA B C 1
ATOM 3056 O O . ALA B 1 116 ? 50.829 72.895 39.456 1.00 31.96 136 ALA B O 1
ATOM 3058 N N . LYS B 1 117 ? 48.760 73.732 39.197 1.00 31.80 137 LYS B N 1
ATOM 3059 C CA . LYS B 1 117 ? 49.213 74.750 38.243 1.00 33.74 137 LYS B CA 1
ATOM 3060 C C . LYS B 1 117 ? 50.192 75.711 38.934 1.00 33.09 137 LYS B C 1
ATOM 3061 O O . LYS B 1 117 ? 51.210 76.109 38.324 1.00 35.84 137 LYS B O 1
ATOM 3067 N N . ALA B 1 118 ? 49.877 76.086 40.172 1.00 31.04 138 ALA B N 1
ATOM 3068 C CA . ALA B 1 118 ? 50.746 76.971 40.984 1.00 33.13 138 ALA B CA 1
ATOM 3069 C C . ALA B 1 118 ? 52.116 76.358 41.216 1.00 34.76 138 ALA B C 1
ATOM 3070 O O . ALA B 1 118 ? 53.151 77.038 41.118 1.00 35.46 138 ALA B O 1
ATOM 3072 N N . VAL B 1 119 ? 52.138 75.069 41.512 1.00 29.96 139 VAL B N 1
ATOM 3073 C CA . VAL B 1 119 ? 53.403 74.347 41.695 1.00 33.44 139 VAL B CA 1
ATOM 3074 C C . VAL B 1 119 ? 54.207 74.275 40.393 1.00 35.46 139 VAL B C 1
ATOM 3075 O O . VAL B 1 119 ? 55.400 74.525 40.390 1.00 37.94 139 VAL B O 1
ATOM 3079 N N . LYS B 1 120 ? 53.559 73.932 39.284 1.00 28.91 140 LYS B N 1
ATOM 3080 C CA . LYS B 1 120 ? 54.266 73.824 38.002 1.00 32.32 140 LYS B CA 1
ATOM 3081 C C . LYS B 1 120 ? 54.907 75.149 37.591 1.00 41.56 140 LYS B C 1
ATOM 3082 O O . LYS B 1 120 ? 56.020 75.158 37.077 1.00 40.25 140 LYS B O 1
ATOM 3088 N N . ALA B 1 121 ? 54.200 76.251 37.827 1.00 43.00 141 ALA B N 1
ATOM 3089 C CA . ALA B 1 121 ? 54.707 77.591 37.557 1.00 44.08 141 ALA B CA 1
ATOM 3090 C C . ALA B 1 121 ? 55.931 77.945 38.397 1.00 40.54 141 ALA B C 1
ATOM 3091 O O . ALA B 1 121 ? 56.819 78.696 37.923 1.00 39.12 141 ALA B O 1
ATOM 3093 N N . LYS B 1 122 ? 55.975 77.451 39.632 1.00 37.65 142 LYS B N 1
ATOM 3094 C CA . LYS B 1 122 ? 57.127 77.668 40.522 1.00 41.36 142 LYS B CA 1
ATOM 3095 C C . LYS B 1 122 ? 58.317 76.816 40.116 1.00 45.76 142 LYS B C 1
ATOM 3096 O O . LYS B 1 122 ? 59.470 77.181 40.394 1.00 41.73 142 LYS B O 1
ATOM 3102 N N . TYR B 1 123 ? 58.036 75.687 39.468 1.00 37.56 143 TYR B N 1
ATOM 3103 C CA . TYR B 1 123 ? 59.069 74.747 39.021 1.00 36.29 143 TYR B CA 1
ATOM 3104 C C . TYR B 1 123 ? 58.906 74.412 37.532 1.00 37.56 143 TYR B C 1
ATOM 3105 O O . TYR B 1 123 ? 58.546 73.279 37.176 1.00 38.64 143 TYR B O 1
ATOM 3114 N N . PRO B 1 124 ? 59.198 75.386 36.647 1.00 35.83 144 PRO B N 1
ATOM 3115 C CA . PRO B 1 124 ? 58.978 75.186 35.205 1.00 38.70 144 PRO B CA 1
ATOM 3116 C C . PRO B 1 124 ? 59.856 74.080 34.599 1.00 45.67 144 PRO B C 1
ATOM 3117 O O . PRO B 1 124 ? 59.561 73.587 33.513 1.00 49.69 144 PRO B O 1
ATOM 3121 N N . ASN B 1 125 ? 60.920 73.684 35.293 1.00 39.01 145 ASN B N 1
ATOM 3122 C CA . ASN B 1 125 ? 61.796 72.637 34.768 1.00 44.53 145 ASN B CA 1
ATOM 3123 C C . ASN B 1 125 ? 61.581 71.286 35.464 1.00 36.36 145 ASN B C 1
ATOM 3124 O O . ASN B 1 125 ? 62.358 70.348 35.258 1.00 48.83 145 ASN B O 1
ATOM 3129 N N . GLY B 1 126 ? 60.541 71.192 36.287 1.00 37.83 146 GLY B N 1
ATOM 3130 C CA . GLY B 1 126 ? 60.196 69.934 36.944 1.00 38.53 146 GLY B CA 1
ATOM 3131 C C . GLY B 1 126 ? 60.480 69.926 38.429 1.00 37.41 146 GLY B C 1
ATOM 3132 O O . GLY B 1 126 ? 61.129 70.828 38.963 1.00 33.73 146 GLY B O 1
ATOM 3133 N N . ALA B 1 127 ? 59.970 68.902 39.105 1.00 34.76 147 ALA B N 1
ATOM 3134 C CA . ALA B 1 127 ? 60.102 68.775 40.551 1.00 32.06 147 ALA B CA 1
ATOM 3135 C C . ALA B 1 127 ? 59.798 67.356 40.998 1.00 35.38 147 ALA B C 1
ATOM 3136 O O . ALA B 1 127 ? 58.960 66.694 40.395 1.00 34.51 147 ALA B O 1
ATOM 3138 N N . LYS B 1 128 ? 60.480 66.905 42.051 1.00 30.93 148 LYS B N 1
ATOM 3139 C CA . LYS B 1 128 ? 60.112 65.692 42.783 1.00 29.63 148 LYS B CA 1
ATOM 3140 C C . LYS B 1 128 ? 59.157 66.134 43.891 1.00 33.99 148 LYS B C 1
ATOM 3141 O O . LYS B 1 128 ? 59.410 67.098 44.601 1.00 28.35 148 LYS B O 1
ATOM 3147 N N . ILE B 1 129 ? 58.039 65.423 44.034 1.00 25.59 149 ILE B N 1
ATOM 3148 C CA . ILE B 1 129 ? 56.906 65.893 44.826 1.00 25.64 149 ILE B CA 1
ATOM 3149 C C . ILE B 1 129 ? 56.451 64.807 45.766 1.00 25.52 149 ILE B C 1
ATOM 3150 O O . ILE B 1 129 ? 56.335 63.647 45.354 1.00 24.89 149 ILE B O 1
ATOM 3155 N N . ILE B 1 130 ? 56.237 65.188 47.029 1.00 22.64 150 ILE B N 1
ATOM 3156 C CA . ILE B 1 130 ? 55.499 64.368 48.005 1.00 21.78 150 ILE B CA 1
ATOM 3157 C C . ILE B 1 130 ? 54.051 64.789 48.061 1.00 23.21 150 ILE B C 1
ATOM 3158 O O . ILE B 1 130 ? 53.752 65.946 48.269 1.00 23.17 150 ILE B O 1
ATOM 3163 N N . LEU B 1 131 ? 53.129 63.834 47.892 1.00 21.51 151 LEU B N 1
ATOM 3164 C CA . LEU B 1 131 ? 51.711 64.123 47.953 1.00 21.94 151 LEU B CA 1
ATOM 3165 C C . LEU B 1 131 ? 51.129 63.418 49.172 1.00 21.16 151 LEU B C 1
ATOM 3166 O O . LEU B 1 131 ? 51.232 62.205 49.296 1.00 23.15 151 LEU B O 1
ATOM 3171 N N . LEU B 1 132 ? 50.528 64.197 50.050 1.00 18.56 152 LEU B N 1
ATOM 3172 C CA . LEU B 1 132 ? 49.862 63.705 51.240 1.00 18.75 152 LEU B CA 1
ATOM 3173 C C . LEU B 1 132 ? 48.387 63.796 50.979 1.00 23.60 152 LEU B C 1
ATOM 3174 O O . LEU B 1 132 ? 47.867 64.880 50.678 1.00 22.59 152 LEU B O 1
ATOM 3179 N N . THR B 1 133 ? 47.674 62.672 51.124 1.00 23.39 153 THR B N 1
ATOM 3180 C CA . THR B 1 133 ? 46.269 62.675 50.772 1.00 22.54 153 THR B CA 1
ATOM 3181 C C . THR B 1 133 ? 45.345 62.421 51.973 1.00 24.41 153 THR B C 1
ATOM 3182 O O . THR B 1 133 ? 45.789 62.080 53.047 1.00 20.58 153 THR B O 1
ATOM 3186 N N . GLY B 1 134 ? 44.047 62.593 51.753 1.00 21.57 154 GLY B N 1
ATOM 3187 C CA . GLY B 1 134 ? 43.073 62.614 52.835 1.00 22.09 154 GLY B CA 1
ATOM 3188 C C . GLY B 1 134 ? 42.422 61.274 53.135 1.00 21.43 154 GLY B C 1
ATOM 3189 O O . GLY B 1 134 ? 42.959 60.225 52.818 1.00 24.13 154 GLY B O 1
ATOM 3190 N N . GLN B 1 135 ? 41.250 61.336 53.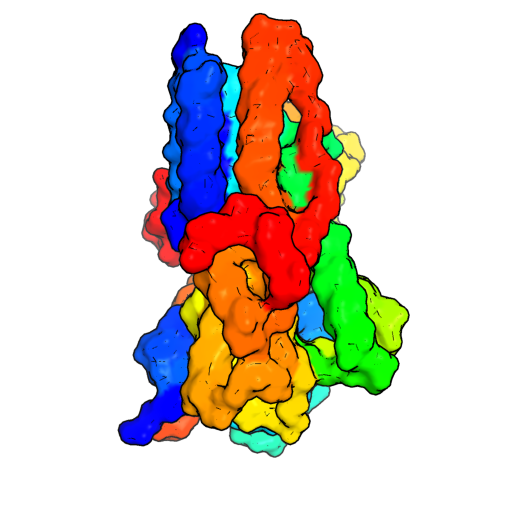764 1.00 23.52 155 GLN B N 1
ATOM 3191 C CA . GLN B 1 135 ? 40.434 60.144 54.088 1.00 19.42 155 GLN B CA 1
ATOM 3192 C C . GLN B 1 135 ? 40.029 59.498 52.765 1.00 23.75 155 GLN B C 1
ATOM 3193 O O . GLN B 1 135 ? 39.363 60.162 51.943 1.00 22.20 155 GLN B O 1
ATOM 3199 N N . PRO B 1 136 ? 40.431 58.226 52.549 1.00 21.32 156 PRO B N 1
ATOM 3200 C CA . PRO B 1 136 ? 40.337 57.668 51.200 1.00 23.56 156 PRO B CA 1
ATOM 3201 C C . PRO B 1 136 ? 38.943 57.739 50.591 1.00 28.67 156 PRO B C 1
ATOM 3202 O O . PRO B 1 136 ? 38.807 58.035 49.401 1.00 25.84 156 PRO B O 1
ATOM 3206 N N . GLY B 1 137 ? 37.933 57.447 51.395 1.00 24.90 157 GLY B N 1
ATOM 3207 C CA . GLY B 1 137 ? 36.575 57.387 50.911 1.00 23.79 157 GLY B CA 1
ATOM 3208 C C . GLY B 1 137 ? 35.807 58.688 50.826 1.00 20.77 157 GLY B C 1
ATOM 3209 O O . GLY B 1 137 ? 34.656 58.680 50.416 1.00 22.61 157 GLY B O 1
ATOM 3210 N N . SER B 1 138 ? 36.435 59.802 51.169 1.00 19.74 158 SER B N 1
ATOM 3211 C CA . SER B 1 138 ? 35.762 61.102 51.108 1.00 21.94 158 SER B CA 1
ATOM 3212 C C . SER B 1 138 ? 35.873 61.634 49.686 1.00 21.77 158 SER B C 1
ATOM 3213 O O . SER B 1 138 ? 36.953 61.571 49.080 1.00 23.63 158 SER B O 1
ATOM 3216 N N . THR B 1 139 ? 34.778 62.182 49.158 1.00 22.69 159 THR B N 1
ATOM 3217 C CA . THR B 1 139 ? 34.788 62.666 47.788 1.00 22.28 159 THR B CA 1
ATOM 3218 C C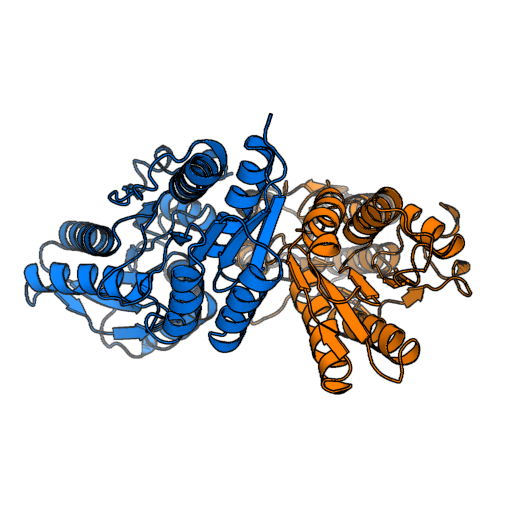 . THR B 1 139 ? 35.684 63.898 47.700 1.00 25.41 159 THR B C 1
ATOM 3219 O O . THR B 1 139 ? 36.297 64.130 46.661 1.00 25.00 159 THR B O 1
ATOM 3223 N N . SER B 1 140 ? 35.767 64.659 48.788 1.00 23.06 160 SER B N 1
ATOM 3224 C CA . SER B 1 140 ? 36.651 65.838 48.812 1.00 20.38 160 SER B CA 1
ATOM 3225 C C . SER B 1 140 ? 38.075 65.406 48.533 1.00 23.77 160 SER B C 1
ATOM 3226 O O . SER B 1 140 ? 38.769 66.048 47.741 1.00 28.30 160 SER B O 1
ATOM 3229 N N . ASN B 1 141 ? 38.522 64.336 49.184 1.00 19.98 161 ASN B N 1
ATOM 3230 C CA . ASN B 1 141 ? 39.825 63.743 48.883 1.00 23.71 161 ASN B CA 1
ATOM 3231 C C . ASN B 1 141 ? 39.919 63.225 47.444 1.00 24.00 161 ASN B C 1
ATOM 3232 O O . ASN B 1 141 ? 40.883 63.526 46.723 1.00 25.22 161 ASN B O 1
ATOM 3237 N N . ILE B 1 142 ? 38.941 62.397 47.040 1.00 22.05 162 ILE B N 1
ATOM 3238 C CA . ILE B 1 142 ? 39.037 61.725 45.766 1.00 22.57 162 ILE B CA 1
ATOM 3239 C C . ILE B 1 142 ? 39.130 62.742 44.628 1.00 22.35 162 ILE B C 1
ATOM 3240 O O . ILE B 1 142 ? 39.995 62.630 43.781 1.00 24.26 162 ILE B O 1
ATOM 3245 N N . GLU B 1 143 ? 38.250 63.741 44.618 1.00 24.40 163 GLU B N 1
ATOM 3246 C CA . GLU B 1 143 ? 38.194 64.681 43.513 1.00 23.24 163 GLU B CA 1
ATOM 3247 C C . GLU B 1 143 ? 39.412 65.631 43.573 1.00 23.39 163 GLU B C 1
ATOM 3248 O O . GLU B 1 143 ? 40.003 65.945 42.544 1.00 24.73 163 GLU B O 1
ATOM 3254 N N . ARG B 1 144 ? 39.785 66.042 44.769 1.00 24.36 164 ARG B N 1
ATOM 3255 C CA . ARG B 1 144 ? 40.855 67.056 44.933 1.00 24.74 164 ARG B CA 1
ATOM 3256 C C . ARG B 1 144 ? 42.189 66.462 44.488 1.00 22.73 164 ARG B C 1
ATOM 3257 O O . ARG B 1 144 ? 42.965 67.101 43.736 1.00 25.61 164 ARG B O 1
ATOM 3265 N N . THR B 1 145 ? 42.450 65.235 44.914 1.00 24.54 165 THR B N 1
ATOM 3266 C CA . THR B 1 145 ? 43.684 64.574 44.560 1.00 23.70 165 THR B CA 1
ATOM 3267 C C . THR B 1 145 ? 43.697 64.127 43.097 1.00 25.95 165 THR B C 1
ATOM 3268 O O . THR B 1 145 ? 44.749 64.174 42.471 1.00 27.55 165 THR B O 1
ATOM 3272 N N . LYS B 1 146 ? 42.553 63.709 42.527 1.00 24.86 166 LYS B N 1
ATOM 3273 C CA . LYS B 1 146 ? 42.505 63.485 41.090 1.00 27.08 166 LYS B CA 1
ATOM 3274 C C . LYS B 1 146 ? 42.896 64.750 40.294 1.00 30.97 166 LYS B C 1
ATOM 3275 O O . LYS B 1 146 ? 43.641 64.660 39.314 1.00 30.31 166 LYS B O 1
ATOM 3281 N N . GLY B 1 147 ? 42.411 65.914 40.720 1.00 27.14 167 GLY B N 1
ATOM 3282 C CA . GLY B 1 147 ? 42.767 67.170 40.062 1.00 31.22 167 GLY B CA 1
ATOM 3283 C C . GLY B 1 147 ? 44.265 67.421 40.134 1.00 30.07 167 GLY B C 1
ATOM 3284 O O . GLY B 1 147 ? 44.903 67.804 39.134 1.00 29.02 167 GLY B O 1
ATOM 3285 N N . ILE B 1 148 ? 44.843 67.144 41.293 1.00 26.97 168 ILE B N 1
ATOM 3286 C CA . ILE B 1 148 ? 46.286 67.373 41.492 1.00 26.27 168 ILE B CA 1
ATOM 3287 C C . ILE B 1 148 ? 47.067 66.423 40.568 1.00 30.57 168 ILE B C 1
ATOM 3288 O O . ILE B 1 148 ? 47.955 66.848 39.819 1.00 27.49 168 ILE B O 1
ATOM 3293 N N . ARG B 1 149 ? 46.727 65.135 40.604 1.00 27.56 169 ARG B N 1
ATOM 3294 C CA . ARG B 1 149 ? 47.476 64.128 39.852 1.00 25.35 169 ARG B CA 1
ATOM 3295 C C . ARG B 1 149 ? 47.332 64.331 38.347 1.00 28.19 169 ARG B C 1
ATOM 3296 O O . ARG B 1 149 ? 48.322 64.267 37.626 1.00 31.91 169 ARG B O 1
ATOM 3304 N N . ASP B 1 150 ? 46.103 64.571 37.877 1.00 29.22 170 ASP B N 1
ATOM 3305 C CA . ASP B 1 150 ? 45.850 64.775 36.453 1.00 31.07 170 ASP B CA 1
ATOM 3306 C C . ASP B 1 150 ? 46.644 65.972 35.941 1.00 28.36 170 ASP B C 1
ATOM 3307 O O . ASP B 1 150 ? 47.240 65.929 34.862 1.00 31.74 170 ASP B O 1
ATOM 3312 N N . GLU B 1 151 ? 46.623 67.041 36.715 1.00 30.96 171 GLU B N 1
ATOM 3313 C CA . GLU B 1 151 ? 47.286 68.286 36.278 1.00 32.71 171 GLU B CA 1
ATOM 3314 C C . GLU B 1 151 ? 48.815 68.177 36.257 1.00 36.24 171 GLU B C 1
ATOM 3315 O O . GLU B 1 151 ? 49.469 68.666 35.311 1.00 34.22 171 GLU B O 1
ATOM 3321 N N . LEU B 1 152 ? 49.390 67.537 37.270 1.00 33.61 172 LEU B N 1
ATOM 3322 C CA . LEU B 1 152 ? 50.829 67.309 37.288 1.00 36.64 172 LEU B CA 1
ATOM 3323 C C . LEU B 1 152 ? 51.239 66.398 36.139 1.00 36.74 172 LEU B C 1
ATOM 3324 O O . LEU B 1 152 ? 52.213 66.694 35.427 1.00 35.87 172 LEU B O 1
ATOM 3329 N N . ALA B 1 153 ? 50.474 65.328 35.904 1.00 32.55 173 ALA B N 1
ATOM 3330 C CA . ALA B 1 153 ? 50.775 64.413 34.802 1.00 35.62 173 ALA B CA 1
ATOM 3331 C C . ALA B 1 153 ? 50.827 65.116 33.421 1.00 38.86 173 ALA B C 1
ATOM 3332 O O . ALA B 1 153 ? 51.617 64.733 32.521 1.00 42.58 173 ALA B O 1
ATOM 3334 N N . ALA B 1 154 ? 50.022 66.166 33.253 1.00 41.55 174 ALA B N 1
ATOM 3335 C CA . ALA B 1 154 ? 49.972 66.918 31.996 1.00 44.73 174 ALA B CA 1
ATOM 3336 C C . ALA B 1 154 ? 51.187 67.843 31.781 1.00 38.37 174 ALA B C 1
ATOM 3337 O O . ALA B 1 154 ? 51.352 68.424 30.698 1.00 42.53 174 ALA B O 1
ATOM 3339 N N . GLY B 1 155 ? 51.992 68.010 32.830 1.00 40.63 175 GLY B N 1
ATOM 3340 C CA . GLY B 1 155 ? 53.277 68.694 32.708 1.00 51.13 175 GLY B CA 1
ATOM 3341 C C . GLY B 1 155 ? 54.404 67.786 32.229 1.00 47.99 175 GLY B C 1
ATOM 3342 O O . GLY B 1 155 ? 55.510 68.258 31.975 1.00 49.61 175 GLY B O 1
ATOM 3343 N N . GLY B 1 156 ? 54.137 66.486 32.128 1.00 43.86 176 GLY B N 1
ATOM 3344 C CA . GLY B 1 156 ? 55.134 65.507 31.711 1.00 49.58 176 GLY B CA 1
ATOM 3345 C C . GLY B 1 156 ? 55.826 64.873 32.900 1.00 45.19 176 GLY B C 1
ATOM 3346 O O . GLY B 1 156 ? 55.582 65.244 34.075 1.00 46.60 176 GLY B O 1
ATOM 3347 N N . ASP B 1 157 ? 56.718 63.932 32.600 1.00 48.07 177 ASP B N 1
ATOM 3348 C CA . ASP B 1 157 ? 57.429 63.188 33.639 1.00 53.61 177 ASP B CA 1
ATOM 3349 C C . ASP B 1 157 ? 58.378 64.072 34.459 1.00 54.24 177 ASP B C 1
ATOM 3350 O O . ASP B 1 157 ? 58.934 63.605 35.454 1.00 57.63 177 ASP B O 1
ATOM 3355 N N . LYS B 1 158 ? 58.582 65.316 34.011 1.00 42.81 178 LYS B N 1
ATOM 3356 C CA . LYS B 1 158 ? 59.329 66.331 34.761 1.00 61.08 178 LYS B CA 1
ATOM 3357 C C . LYS B 1 158 ? 58.769 66.526 36.175 1.00 44.56 178 LYS B C 1
ATOM 3358 O O . LYS B 1 158 ? 59.530 66.841 37.100 1.00 39.38 178 LYS B O 1
ATOM 3364 N N . TYR B 1 159 ? 57.445 66.389 36.329 1.00 38.27 179 TYR B N 1
ATOM 3365 C CA . TYR B 1 159 ? 56.777 66.405 37.614 1.00 35.21 179 TYR B CA 1
ATOM 3366 C C . TYR B 1 159 ? 56.551 64.985 38.079 1.00 52.97 179 TYR B C 1
ATOM 3367 O O . TYR B 1 159 ? 55.672 64.292 37.582 1.00 46.41 179 TYR B O 1
ATOM 3376 N N . LYS B 1 160 ? 57.351 64.562 39.050 1.00 33.72 180 LYS B N 1
ATOM 3377 C CA . LYS B 1 160 ? 57.392 63.175 39.493 1.00 36.22 180 LYS B CA 1
ATOM 3378 C C . LYS B 1 160 ? 56.880 63.100 40.915 1.00 35.52 180 LYS B C 1
ATOM 3379 O O . LYS B 1 160 ? 57.503 63.646 41.818 1.00 30.70 180 LYS B O 1
ATOM 3385 N N . ILE B 1 161 ? 55.743 62.448 41.132 1.00 27.18 181 ILE B N 1
ATOM 3386 C CA . ILE B 1 161 ? 55.274 62.264 42.495 1.00 27.30 181 ILE B CA 1
ATOM 3387 C C . ILE B 1 161 ? 56.037 61.056 43.030 1.00 29.70 181 ILE B C 1
ATOM 3388 O O . ILE B 1 161 ? 55.745 59.928 42.638 1.00 30.46 181 ILE B O 1
ATOM 3393 N N . VAL B 1 162 ? 57.002 61.293 43.913 1.00 25.03 182 VAL B N 1
ATOM 3394 C CA . VAL B 1 162 ? 57.868 60.223 44.431 1.00 27.07 182 VAL B CA 1
ATOM 3395 C C . VAL B 1 162 ? 57.264 59.487 45.658 1.00 26.16 182 VAL B C 1
ATOM 3396 O O . VAL B 1 162 ? 57.659 58.362 45.942 1.00 27.11 182 VAL B O 1
ATOM 3400 N N . VAL B 1 163 ? 56.373 60.164 46.375 1.00 23.52 183 VAL B N 1
ATOM 3401 C CA . VAL B 1 163 ? 55.668 59.647 47.552 1.00 23.04 183 VAL B CA 1
ATOM 3402 C C . VAL B 1 163 ? 54.199 60.036 47.421 1.00 25.94 183 VAL B C 1
ATOM 3403 O O . VAL B 1 163 ? 53.904 61.195 47.170 1.00 21.86 183 VAL B O 1
ATOM 3407 N N . ASP B 1 164 ? 53.274 59.083 47.608 1.00 23.88 184 ASP B N 1
ATOM 3408 C CA . ASP B 1 164 ? 51.842 59.353 47.505 1.00 22.75 184 ASP B CA 1
ATOM 3409 C C . ASP B 1 164 ? 51.201 58.512 48.613 1.00 22.47 184 ASP B C 1
ATOM 3410 O O . ASP B 1 164 ? 51.053 57.316 48.430 1.00 23.94 184 ASP B O 1
ATOM 3415 N N . GLN B 1 165 ? 50.942 59.132 49.761 1.00 20.29 185 GLN B N 1
ATOM 3416 C CA . GLN B 1 165 ? 50.539 58.423 50.991 1.00 19.93 185 GLN B CA 1
ATOM 3417 C C . GLN B 1 165 ? 49.390 59.090 51.683 1.00 23.56 185 GLN B C 1
ATOM 3418 O O . GLN B 1 165 ? 49.267 60.306 51.690 1.00 21.45 185 GLN B O 1
ATOM 3424 N N . THR B 1 166 ? 48.527 58.246 52.275 1.00 19.18 186 THR B N 1
ATOM 3425 C CA . THR B 1 166 ? 47.352 58.690 52.967 1.00 19.47 186 THR B CA 1
ATOM 3426 C C . THR B 1 166 ? 47.628 59.125 54.409 1.00 17.10 186 THR B C 1
ATOM 3427 O O . THR B 1 166 ? 48.236 58.360 55.166 1.00 20.26 186 THR B O 1
ATOM 3431 N N . GLY B 1 167 ? 47.152 60.321 54.765 1.00 24.43 187 GLY B N 1
ATOM 3432 C CA . GLY B 1 167 ? 47.225 60.855 56.129 1.00 23.85 187 GLY B CA 1
ATOM 3433 C C . GLY B 1 167 ? 45.874 61.121 56.758 1.00 20.93 187 GLY B C 1
ATOM 3434 O O . GLY B 1 167 ? 45.808 61.632 57.867 1.00 21.97 187 GLY B O 1
ATOM 3435 N N . ASN B 1 168 ? 44.781 60.734 56.083 1.00 20.40 188 ASN B N 1
ATOM 3436 C CA . ASN B 1 168 ? 43.441 60.819 56.678 1.00 20.23 188 ASN B CA 1
ATOM 3437 C C . ASN B 1 168 ? 43.021 62.211 57.155 1.00 19.60 188 ASN B C 1
ATOM 3438 O O . ASN B 1 168 ? 42.200 62.364 58.092 1.00 20.35 188 ASN B O 1
ATOM 3443 N N . TRP B 1 169 ? 43.631 63.227 56.532 1.00 21.30 189 TRP B N 1
ATOM 3444 C CA . TRP B 1 169 ? 43.402 64.634 56.813 1.00 18.95 189 TRP B CA 1
ATOM 3445 C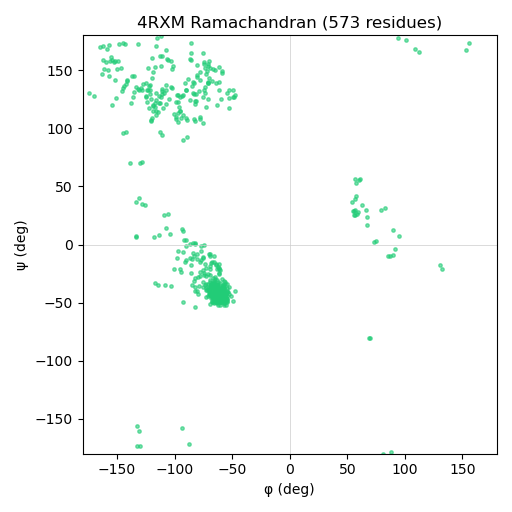 C . TRP B 1 169 ? 44.058 65.115 58.118 1.00 21.76 189 TRP B C 1
ATOM 3446 O O . TRP B 1 169 ? 43.844 66.264 58.513 1.00 20.92 189 TRP B O 1
ATOM 3457 N N . LEU B 1 170 ? 44.794 64.245 58.806 1.00 18.69 190 LEU B N 1
ATOM 3458 C CA . LEU B 1 170 ? 45.235 64.501 60.182 1.00 20.21 190 LEU B CA 1
ATOM 3459 C C . LEU B 1 170 ? 46.585 65.205 60.257 1.00 20.45 190 LEU B C 1
ATOM 3460 O O . LEU B 1 170 ? 47.567 64.776 59.646 1.00 20.42 190 LEU B O 1
ATOM 3465 N N . ARG B 1 171 ? 46.652 66.230 61.084 1.00 20.53 191 ARG B N 1
ATOM 3466 C CA . ARG B 1 171 ? 47.924 66.928 61.337 1.00 19.66 191 ARG B CA 1
ATOM 3467 C C . ARG B 1 171 ? 48.985 65.926 61.784 1.00 21.28 191 ARG B C 1
ATOM 3468 O O . ARG B 1 171 ? 50.130 65.952 61.321 1.00 20.19 191 ARG B O 1
ATOM 3476 N N . SER B 1 172 ? 48.589 65.027 62.686 1.00 17.99 192 SER B N 1
ATOM 3477 C CA . SER B 1 172 ? 49.562 64.072 63.245 1.00 18.17 192 SER B CA 1
ATOM 3478 C C . SER B 1 172 ? 50.156 63.157 62.184 1.00 19.73 192 SER B C 1
ATOM 3479 O O . SER B 1 172 ? 51.270 62.660 62.348 1.00 19.43 192 SER B O 1
ATOM 3482 N N . GLU B 1 173 ? 49.372 62.836 61.164 1.00 19.45 193 GLU B N 1
ATOM 3483 C CA . GLU B 1 173 ? 49.830 61.990 60.045 1.00 18.49 193 GLU B CA 1
ATOM 3484 C C . GLU B 1 173 ? 50.737 62.755 59.090 1.00 20.92 193 GLU B C 1
ATOM 3485 O O . GLU B 1 173 ? 51.694 62.192 58.570 1.00 20.95 193 GLU B O 1
ATOM 3491 N N . GLY B 1 174 ? 50.456 64.027 58.867 1.00 18.90 194 GLY B N 1
ATOM 3492 C CA . GLY B 1 174 ? 51.407 64.869 58.097 1.00 21.40 194 GLY B CA 1
ATOM 3493 C C . GLY B 1 174 ? 52.790 64.872 58.733 1.00 19.14 194 GLY B C 1
ATOM 3494 O O . GLY B 1 174 ? 53.805 64.640 58.061 1.00 20.32 194 GLY B O 1
ATOM 3495 N N . LEU B 1 175 ? 52.836 65.039 60.059 1.00 18.98 195 LEU B N 1
ATOM 3496 C CA . LEU B 1 175 ? 54.080 64.945 60.820 1.00 20.70 195 LEU B CA 1
ATOM 3497 C C . LEU B 1 175 ? 54.705 63.551 60.699 1.00 20.02 195 LEU B C 1
ATOM 3498 O O . LEU B 1 175 ? 55.885 63.415 60.383 1.00 20.52 195 LEU B O 1
ATOM 3503 N N . ARG B 1 176 ? 53.892 62.513 60.913 1.00 19.48 196 ARG B N 1
ATOM 3504 C CA . ARG B 1 176 ? 54.411 61.138 60.967 1.00 19.40 196 ARG B CA 1
ATOM 3505 C C . ARG B 1 176 ? 54.980 60.728 59.616 1.00 17.11 196 ARG B C 1
ATOM 3506 O O . ARG B 1 176 ? 56.069 60.161 59.533 1.00 20.24 196 ARG B O 1
ATOM 3514 N N . ILE B 1 177 ? 54.253 61.030 58.562 1.00 18.18 197 ILE B N 1
ATOM 3515 C CA . ILE B 1 177 ? 54.660 60.589 57.208 1.00 18.93 197 ILE B CA 1
ATOM 3516 C C . ILE B 1 177 ? 55.951 61.270 56.775 1.00 23.58 197 ILE B C 1
ATOM 3517 O O . ILE B 1 177 ? 56.878 60.616 56.292 1.00 20.54 197 ILE B O 1
ATOM 3522 N N . ILE B 1 178 ? 56.027 62.570 56.977 1.00 20.39 198 ILE B N 1
ATOM 3523 C CA . ILE B 1 178 ? 57.232 63.313 56.554 1.00 20.98 198 ILE B CA 1
ATOM 3524 C C . ILE B 1 178 ? 58.432 62.822 57.365 1.00 25.66 198 ILE B C 1
ATOM 3525 O O . ILE B 1 178 ? 59.542 62.641 56.827 1.00 23.59 198 ILE B O 1
ATOM 3530 N N . GLU B 1 179 ? 58.225 62.551 58.651 1.00 21.17 199 GLU B N 1
ATOM 3531 C CA . GLU B 1 179 ? 59.282 61.977 59.457 1.00 18.76 199 GLU B CA 1
ATOM 3532 C C . GLU B 1 179 ? 59.682 60.568 59.039 1.00 20.45 199 GLU B C 1
ATOM 3533 O O . GLU B 1 179 ? 60.847 60.198 59.179 1.00 26.10 199 GLU B O 1
ATOM 3539 N N . SER B 1 180 ? 58.741 59.765 58.550 1.00 22.31 200 SER B N 1
ATOM 3540 C CA . SER B 1 180 ? 59.112 58.412 58.154 1.00 20.71 200 SER B CA 1
ATOM 3541 C C . SER B 1 180 ? 59.716 58.367 56.758 1.00 25.34 200 SER B C 1
ATOM 3542 O O . SER B 1 180 ? 60.553 57.504 56.484 1.00 29.50 200 SER B O 1
ATOM 3545 N N . VAL B 1 181 ? 59.309 59.299 55.910 1.00 21.16 201 VAL B N 1
ATOM 3546 C CA . VAL B 1 181 ? 59.728 59.319 54.496 1.00 22.58 201 VAL B CA 1
ATOM 3547 C C . VAL B 1 181 ? 60.968 60.141 54.150 1.00 25.32 201 VAL B C 1
ATOM 3548 O O . VAL B 1 181 ? 61.870 59.668 53.463 1.00 27.42 201 VAL B O 1
ATOM 3552 N N . LEU B 1 182 ? 61.013 61.375 54.610 1.00 25.23 202 LEU B N 1
ATOM 3553 C CA . LEU B 1 182 ? 62.050 62.307 54.140 1.00 25.44 202 LEU B CA 1
ATOM 3554 C C . LEU B 1 182 ? 63.483 61.805 54.316 1.00 27.90 202 LEU B C 1
ATOM 3555 O O . LEU B 1 182 ? 64.291 61.894 53.374 1.00 30.47 202 LEU B O 1
ATOM 3560 N N . PRO B 1 183 ? 63.816 61.257 55.487 1.00 24.79 203 PRO B N 1
ATOM 3561 C CA . PRO B 1 183 ? 65.196 60.796 55.649 1.00 34.24 203 PRO B CA 1
ATOM 3562 C C . PRO B 1 183 ? 65.627 59.658 54.706 1.00 37.81 203 PRO B C 1
ATOM 3563 O O . PRO B 1 183 ? 66.837 59.485 54.474 1.00 34.28 203 PRO B O 1
ATOM 3567 N N . THR B 1 184 ? 64.649 58.928 54.170 1.00 28.71 204 THR B N 1
ATOM 3568 C CA . THR B 1 184 ? 64.841 57.695 53.391 1.00 38.41 204 THR B CA 1
ATOM 3569 C C . THR B 1 184 ? 64.993 57.958 51.902 1.00 36.97 204 THR B C 1
ATOM 3570 O O . THR B 1 184 ? 65.404 57.063 51.160 1.00 27.74 204 THR B O 1
ATOM 3574 N N . LEU B 1 185 ? 64.670 59.174 51.457 1.00 28.87 205 LEU B N 1
ATOM 3575 C CA . LEU B 1 185 ? 64.627 59.450 50.029 1.00 29.30 205 LEU B CA 1
ATOM 3576 C C . LEU B 1 185 ? 66.014 59.750 49.530 1.00 36.71 205 LEU B C 1
ATOM 3577 O O . LEU B 1 185 ? 66.781 60.429 50.199 1.00 38.61 205 LEU B O 1
ATOM 3582 N N . LYS B 1 186 ? 66.324 59.226 48.351 1.00 45.88 206 LYS B N 1
ATOM 3583 C CA . LYS B 1 186 ? 67.655 59.341 47.765 1.00 69.69 206 LYS B CA 1
ATOM 3584 C C . LYS B 1 186 ? 67.929 60.809 47.482 1.00 52.85 206 LYS B C 1
ATOM 3585 O O . LYS B 1 186 ? 68.963 61.351 47.868 1.00 51.88 206 LYS B O 1
ATOM 3591 N N . GLU B 1 187 ? 66.967 61.443 46.818 1.00 45.13 207 GLU B N 1
ATOM 3592 C CA . GLU B 1 187 ? 67.024 62.866 46.472 1.00 66.73 207 GLU B CA 1
ATOM 3593 C C . GLU B 1 187 ? 65.972 63.607 47.289 1.00 59.09 207 GLU B C 1
ATOM 3594 O O . GLU B 1 187 ? 64.813 63.202 47.315 1.00 53.94 207 GLU B O 1
ATOM 3600 N N . LYS B 1 188 ? 66.378 64.681 47.949 1.00 45.02 208 LYS B N 1
ATOM 3601 C CA . LYS B 1 188 ? 65.448 65.546 48.668 1.00 46.90 208 LYS B CA 1
ATOM 3602 C C . LYS B 1 188 ? 64.412 66.104 47.675 1.00 39.87 208 LYS B C 1
ATOM 3603 O O . LYS B 1 188 ? 64.788 66.676 46.652 1.00 41.08 208 LYS B O 1
ATOM 3609 N N . PRO B 1 189 ? 63.104 65.917 47.954 1.00 35.75 209 PRO B N 1
ATOM 3610 C CA . PRO B 1 189 ? 62.100 66.493 47.081 1.00 29.43 209 PRO B CA 1
ATOM 3611 C C . PRO B 1 189 ? 62.010 68.022 47.198 1.00 31.06 209 PRO B C 1
ATOM 3612 O O . PRO B 1 189 ? 62.403 68.594 48.200 1.00 32.66 209 PRO B O 1
ATOM 3616 N N . GLU B 1 190 ? 61.562 68.662 46.120 1.00 26.28 210 GLU B N 1
ATOM 3617 C CA . GLU B 1 190 ? 61.372 70.082 46.069 1.00 29.28 210 GLU B CA 1
ATOM 3618 C C . GLU B 1 190 ? 60.082 70.536 46.720 1.00 26.08 210 GLU B C 1
ATOM 3619 O O . GLU B 1 190 ? 60.016 71.664 47.189 1.00 26.67 210 GLU B O 1
ATOM 3625 N N . VAL B 1 191 ? 59.061 69.664 46.727 1.00 25.56 211 VAL B N 1
ATOM 3626 C CA . VAL B 1 191 ? 57.699 70.074 47.050 1.00 24.08 211 VAL B CA 1
ATOM 3627 C C . VAL B 1 191 ? 56.984 69.018 47.873 1.00 26.46 211 VAL B C 1
ATOM 3628 O O . VAL B 1 191 ? 57.152 67.826 47.608 1.00 23.34 211 VAL B O 1
ATOM 3632 N N . ILE B 1 192 ? 56.195 69.477 48.845 1.00 20.23 212 ILE B N 1
ATOM 3633 C CA . ILE B 1 192 ? 55.169 68.687 49.496 1.00 19.31 212 ILE B CA 1
ATOM 3634 C C . ILE B 1 192 ? 53.829 69.342 49.177 1.00 24.06 212 ILE B C 1
ATOM 3635 O O . ILE B 1 192 ? 53.569 70.445 49.618 1.00 23.70 212 ILE B O 1
ATOM 3640 N N . ILE B 1 193 ? 52.973 68.633 48.438 1.00 22.26 213 ILE B N 1
ATOM 3641 C CA . ILE B 1 193 ? 51.588 69.047 48.237 1.00 25.06 213 ILE B CA 1
ATOM 3642 C C . ILE B 1 193 ? 50.736 68.312 49.236 1.00 27.39 213 ILE B C 1
ATOM 3643 O O . ILE B 1 193 ? 50.694 67.101 49.210 1.00 20.77 213 ILE B O 1
ATOM 3648 N N . SER B 1 194 ? 50.073 69.041 50.126 1.00 22.11 214 SER B N 1
ATOM 3649 C CA . SER B 1 194 ? 49.135 68.421 51.057 1.00 22.82 214 SER B CA 1
ATOM 3650 C C . SER B 1 194 ? 47.718 68.647 50.604 1.00 20.95 214 SER B C 1
ATOM 3651 O O . SER B 1 194 ? 47.325 69.768 50.327 1.00 22.33 214 SER B O 1
ATOM 3654 N N . ALA B 1 195 ? 46.893 67.583 50.644 1.00 20.38 215 ALA B N 1
ATOM 3655 C CA . ALA B 1 195 ? 45.511 67.770 50.320 1.00 22.20 215 ALA B CA 1
ATOM 3656 C C . ALA B 1 195 ? 44.769 68.713 51.275 1.00 20.98 215 ALA B C 1
ATOM 3657 O O . ALA B 1 195 ? 43.722 69.218 50.908 1.00 22.00 215 ALA B O 1
ATOM 3659 N N . ASN B 1 196 ? 45.299 68.953 52.477 1.00 19.98 216 ASN B N 1
ATOM 3660 C CA . ASN B 1 196 ? 44.743 70.005 53.333 1.00 21.52 216 ASN B CA 1
ATOM 3661 C C . ASN B 1 196 ? 45.747 70.766 54.185 1.00 20.68 216 ASN B C 1
ATOM 3662 O O . ASN B 1 196 ? 46.913 70.381 54.285 1.00 21.40 216 ASN B O 1
ATOM 3667 N N . ASP B 1 197 ? 45.247 71.799 54.844 1.00 23.25 217 ASP B N 1
ATOM 3668 C CA . ASP B 1 197 ? 46.063 72.571 55.785 1.00 20.35 217 ASP B CA 1
ATOM 3669 C C . ASP B 1 197 ? 46.580 71.732 56.940 1.00 24.31 217 ASP B C 1
ATOM 3670 O O . ASP B 1 197 ? 47.736 71.872 57.326 1.00 21.39 217 ASP B O 1
ATOM 3675 N N . ASP B 1 198 ? 45.731 70.890 57.548 1.00 19.60 218 ASP B N 1
ATOM 3676 C CA . ASP B 1 198 ? 46.129 70.222 58.778 1.00 22.02 218 ASP B CA 1
ATOM 3677 C C . ASP B 1 198 ? 47.343 69.334 58.531 1.00 20.85 218 ASP B C 1
ATOM 3678 O O . ASP B 1 198 ? 48.315 69.395 59.302 1.00 18.62 218 ASP B O 1
ATOM 3683 N N . MET B 1 199 ? 47.326 68.564 57.440 1.00 18.26 219 MET B N 1
ATOM 3684 C CA . MET B 1 199 ? 48.469 67.664 57.134 1.00 18.34 219 MET B CA 1
ATOM 3685 C C . MET B 1 199 ? 49.717 68.493 56.799 1.00 20.63 219 MET B C 1
ATOM 3686 O O . MET B 1 199 ? 50.840 68.091 57.103 1.00 19.67 219 MET B O 1
ATOM 3691 N N . ALA B 1 200 ? 49.501 69.616 56.134 1.00 20.55 220 ALA B N 1
ATOM 3692 C CA . ALA B 1 200 ? 50.622 70.532 55.809 1.00 20.50 220 ALA B CA 1
ATOM 3693 C C . ALA B 1 200 ? 51.266 71.108 57.059 1.00 22.35 220 ALA B C 1
ATOM 3694 O O . ALA B 1 200 ? 52.488 71.326 57.098 1.00 21.08 220 ALA B O 1
ATOM 3696 N N . LEU B 1 201 ? 50.459 71.450 58.058 1.00 20.88 221 LEU B N 1
ATOM 3697 C CA . LEU B 1 201 ? 50.982 72.013 59.277 1.00 21.14 221 LEU B CA 1
ATOM 3698 C C . LEU B 1 201 ? 51.806 70.952 60.029 1.00 22.34 221 LEU B C 1
ATOM 3699 O O . LEU B 1 201 ? 52.799 71.266 60.661 1.00 22.07 221 LEU B O 1
ATOM 3704 N N . GLY B 1 202 ? 51.374 69.694 59.961 1.00 19.78 222 GLY B N 1
ATOM 3705 C CA . GLY B 1 202 ? 52.184 68.614 60.544 1.00 22.32 222 GLY B CA 1
ATOM 3706 C C . GLY B 1 202 ? 53.487 68.409 59.780 1.00 19.88 222 GLY B C 1
ATOM 3707 O O . GLY B 1 202 ? 54.546 68.206 60.387 1.00 21.38 222 GLY B O 1
ATOM 3708 N N . ALA B 1 203 ? 53.405 68.456 58.466 1.00 18.68 223 ALA B N 1
ATOM 3709 C CA . ALA B 1 203 ? 54.578 68.319 57.595 1.00 20.29 223 ALA B CA 1
ATOM 3710 C C . ALA B 1 203 ? 55.604 69.409 57.941 1.00 20.42 223 ALA B C 1
ATOM 3711 O O . ALA B 1 203 ? 56.796 69.137 58.031 1.00 19.01 223 ALA B O 1
ATOM 3713 N N . ILE B 1 204 ? 55.127 70.620 58.152 1.00 19.66 224 ILE B N 1
ATOM 3714 C CA . ILE B 1 204 ? 56.029 71.760 58.476 1.00 21.20 224 ILE B CA 1
ATOM 3715 C C . ILE B 1 204 ? 56.749 71.535 59.791 1.00 22.05 224 ILE B C 1
ATOM 3716 O O . ILE B 1 204 ? 57.914 71.883 59.926 1.00 22.63 224 ILE B O 1
ATOM 3721 N N . GLU B 1 205 ? 56.081 70.950 60.788 1.00 20.34 225 GLU B N 1
ATOM 3722 C CA . GLU B 1 205 ? 56.747 70.620 62.014 1.00 19.52 225 GLU B CA 1
ATOM 3723 C C . GLU B 1 205 ? 57.830 69.561 61.804 1.00 20.25 225 GLU B C 1
ATOM 3724 O O . GLU B 1 205 ? 58.911 69.675 62.390 1.00 21.95 225 GLU B O 1
ATOM 3730 N N . ALA B 1 206 ? 57.531 68.555 60.988 1.00 21.68 226 ALA B N 1
ATOM 3731 C CA . ALA B 1 206 ? 58.547 67.544 60.623 1.00 20.89 226 ALA B CA 1
ATOM 3732 C C . ALA B 1 206 ? 59.784 68.198 59.961 1.00 22.56 226 ALA B C 1
ATOM 3733 O O . ALA B 1 206 ? 60.909 67.837 60.243 1.00 23.42 226 ALA B O 1
ATOM 3735 N N . LEU B 1 207 ? 59.551 69.136 59.070 1.00 23.56 227 LEU B N 1
ATOM 3736 C CA . LEU B 1 207 ? 60.654 69.831 58.390 1.00 24.89 227 LEU B CA 1
ATOM 3737 C C . LEU B 1 207 ? 61.489 70.616 59.380 1.00 26.30 227 LEU B C 1
ATOM 3738 O O . LEU B 1 207 ? 62.723 70.518 59.372 1.00 23.22 227 LEU B O 1
ATOM 3743 N N . ARG B 1 208 ? 60.832 71.355 60.279 1.00 23.57 228 ARG B N 1
ATOM 3744 C CA . ARG B 1 208 ? 61.526 72.094 61.320 1.00 27.58 228 ARG B CA 1
ATOM 3745 C C . ARG B 1 208 ? 62.402 71.155 62.152 1.00 25.63 228 ARG B C 1
ATOM 3746 O O . ARG B 1 208 ? 63.564 71.444 62.440 1.00 24.06 228 ARG B O 1
ATOM 3754 N N . SER B 1 209 ? 61.853 70.008 62.542 1.00 20.51 229 SER B N 1
ATOM 3755 C CA . SER B 1 209 ? 62.571 69.104 63.435 1.00 21.82 229 SER B CA 1
ATOM 3756 C C . SER B 1 209 ? 63.719 68.392 62.742 1.00 25.70 229 SER B C 1
ATOM 3757 O O . SER B 1 209 ? 64.670 67.945 63.411 1.00 30.53 229 SER B O 1
ATOM 3760 N N . GLN B 1 210 ? 63.673 68.347 61.420 1.00 23.19 230 GLN B N 1
ATOM 3761 C CA . GLN B 1 210 ? 64.799 67.807 60.626 1.00 25.30 230 GLN B CA 1
ATOM 3762 C C . GLN B 1 210 ? 65.826 68.867 60.245 1.00 35.78 230 GLN B C 1
ATOM 3763 O O . GLN B 1 210 ? 66.808 68.565 59.574 1.00 33.73 230 GLN B O 1
ATOM 3769 N N . GLY B 1 211 ? 65.643 70.091 60.712 1.00 29.06 231 GLY B N 1
ATOM 3770 C CA . GLY B 1 211 ? 66.666 71.117 60.516 1.00 28.94 231 GLY B CA 1
ATOM 3771 C C . GLY B 1 211 ? 66.497 72.039 59.323 1.00 31.01 231 GLY B C 1
ATOM 3772 O O . GLY B 1 211 ? 67.381 72.873 59.071 1.00 30.70 231 GLY B O 1
ATOM 3773 N N . LEU B 1 212 ? 65.371 71.945 58.636 1.00 28.21 232 LEU B N 1
ATOM 3774 C CA . LEU B 1 212 ? 65.080 72.784 57.478 1.00 30.32 232 LEU B CA 1
ATOM 3775 C C . LEU B 1 212 ? 64.471 74.112 57.893 1.00 32.92 232 LEU B C 1
ATOM 3776 O O . LEU B 1 212 ? 63.942 74.242 58.993 1.00 32.37 232 LEU B O 1
ATOM 3781 N N . LYS B 1 213 ? 64.577 75.090 56.998 1.00 29.97 233 LYS B N 1
ATOM 3782 C CA . LYS B 1 213 ? 64.045 76.429 57.211 1.00 28.64 233 LYS B CA 1
ATOM 3783 C C . LYS B 1 213 ? 62.874 76.650 56.283 1.00 25.59 233 LYS B C 1
ATOM 3784 O O . LYS B 1 213 ? 62.720 75.939 55.291 1.00 28.65 233 LYS B O 1
ATOM 3790 N N . ALA B 1 214 ? 62.066 77.655 56.599 1.00 26.25 234 ALA B N 1
ATOM 3791 C CA . ALA B 1 214 ? 60.907 77.984 55.798 1.00 23.58 234 ALA B CA 1
ATOM 3792 C C . ALA B 1 214 ? 61.252 78.067 54.311 1.00 23.55 234 ALA B C 1
ATOM 3793 O O . ALA B 1 214 ? 62.230 78.752 53.920 1.00 29.04 234 ALA B O 1
ATOM 3795 N N . GLY B 1 215 ? 60.491 77.327 53.512 1.00 24.47 235 GLY B N 1
ATOM 3796 C CA . GLY B 1 215 ? 60.618 77.406 52.059 1.00 24.89 235 GLY B CA 1
ATOM 3797 C C . GLY B 1 215 ? 61.665 76.479 51.462 1.00 25.65 235 GLY B C 1
ATOM 3798 O O . GLY B 1 215 ? 61.686 76.298 50.236 1.00 28.43 235 GLY B O 1
ATOM 3799 N N . ASP B 1 216 ? 62.499 75.847 52.291 1.00 25.58 236 ASP B N 1
ATOM 3800 C CA . ASP B 1 216 ? 63.568 74.983 51.741 1.00 27.20 236 ASP B CA 1
ATOM 3801 C C . ASP B 1 216 ? 62.933 73.853 50.908 1.00 32.05 236 ASP B C 1
ATOM 3802 O O . ASP B 1 216 ? 63.417 73.498 49.822 1.00 29.11 236 ASP B O 1
ATOM 3807 N N . ILE B 1 217 ? 61.853 73.306 51.448 1.00 27.84 237 ILE B N 1
ATOM 3808 C CA . ILE B 1 217 ? 60.882 72.509 50.692 1.00 25.00 237 ILE B CA 1
ATOM 3809 C C . ILE B 1 217 ? 59.587 73.304 50.620 1.00 24.16 237 ILE B C 1
ATOM 3810 O O . ILE B 1 217 ? 59.074 73.781 51.628 1.00 27.25 237 ILE B O 1
ATOM 3815 N N . LEU B 1 218 ? 59.098 73.480 49.403 1.00 25.78 238 LEU B N 1
ATOM 3816 C CA . LEU B 1 218 ? 57.864 74.232 49.180 1.00 21.35 238 LEU B CA 1
ATOM 3817 C C . LEU B 1 218 ? 56.679 73.407 49.626 1.00 26.26 238 LEU B C 1
ATOM 3818 O O . LEU B 1 218 ? 56.589 72.261 49.229 1.00 25.50 238 LEU B O 1
ATOM 3823 N N . VAL B 1 219 ? 55.781 73.994 50.426 1.00 22.20 239 VAL B N 1
ATOM 3824 C CA . VAL B 1 219 ? 54.631 73.245 50.970 1.00 20.16 239 VAL B CA 1
ATOM 3825 C C . VAL B 1 219 ? 53.339 73.917 50.570 1.00 24.38 239 VAL B C 1
ATOM 3826 O O . VAL B 1 219 ? 53.209 75.124 50.652 1.00 25.25 239 VAL B O 1
ATOM 3830 N N . THR B 1 220 ? 52.345 73.120 50.154 1.00 21.83 240 THR B N 1
ATOM 3831 C CA . THR B 1 220 ? 51.051 73.695 49.832 1.00 20.78 240 THR B CA 1
ATOM 3832 C C . THR B 1 220 ? 49.977 73.020 50.697 1.00 24.82 240 THR B C 1
ATOM 3833 O O . THR B 1 220 ? 50.133 71.869 51.112 1.00 21.08 240 THR B O 1
ATOM 3837 N N . GLY B 1 221 ? 48.904 73.755 50.970 1.00 24.40 241 GLY B N 1
ATOM 3838 C CA . GLY B 1 221 ? 47.747 73.221 51.717 1.00 24.07 241 GLY B CA 1
ATOM 3839 C C . GLY B 1 221 ? 46.415 73.549 51.055 1.00 25.56 241 GLY B C 1
ATOM 3840 O O . GLY B 1 221 ? 46.341 73.731 49.860 1.00 25.68 241 GLY B O 1
ATOM 3841 N N . PHE B 1 222 ? 45.358 73.562 51.860 1.00 22.56 242 PHE B N 1
ATOM 3842 C CA . PHE B 1 222 ? 43.997 73.758 51.379 1.00 23.63 242 PHE B CA 1
ATOM 3843 C C . PHE B 1 222 ? 43.085 73.859 52.624 1.00 21.06 242 PHE B C 1
ATOM 3844 O O . PHE B 1 222 ? 43.194 73.047 53.537 1.00 23.39 242 PHE B O 1
ATOM 3852 N N . ASP B 1 223 ? 42.247 74.899 52.649 1.00 25.24 243 ASP B N 1
ATOM 3853 C CA . ASP B 1 223 ? 41.200 75.217 53.661 1.00 25.39 243 ASP B CA 1
ATOM 3854 C C . ASP B 1 223 ? 41.256 76.659 54.182 1.00 25.17 243 ASP B C 1
ATOM 3855 O O . ASP B 1 223 ? 40.274 77.142 54.757 1.00 26.58 243 ASP B O 1
ATOM 3860 N N . SER B 1 224 ? 42.375 77.370 54.001 1.00 26.79 244 SER B N 1
ATOM 3861 C CA . SER B 1 224 ? 42.457 78.760 54.430 1.00 27.67 244 SER B CA 1
ATOM 3862 C C . SER B 1 224 ? 42.144 78.950 55.938 1.00 25.37 244 SER B C 1
ATOM 3863 O O . SER B 1 224 ? 41.483 79.920 56.335 1.00 27.28 244 SER B O 1
ATOM 3866 N N . THR B 1 225 ? 42.615 78.012 56.758 1.00 23.09 245 THR B N 1
ATOM 3867 C CA . THR B 1 225 ? 42.511 78.121 58.206 1.00 22.10 245 THR B CA 1
ATOM 3868 C C . THR B 1 225 ? 43.484 79.199 58.700 1.00 29.28 245 THR B C 1
ATOM 3869 O O . THR B 1 225 ? 44.528 79.428 58.073 1.00 26.45 245 THR B O 1
ATOM 3873 N N . PRO B 1 226 ? 43.129 79.880 59.804 1.00 28.82 246 PRO B N 1
ATOM 3874 C CA . PRO B 1 226 ? 43.976 80.943 60.324 1.00 27.20 246 PRO B CA 1
ATOM 3875 C C . PRO B 1 226 ? 45.423 80.529 60.576 1.00 27.67 246 PRO B C 1
ATOM 3876 O O . PRO B 1 226 ? 46.330 81.293 60.255 1.00 28.58 246 PRO B O 1
ATOM 3880 N N . GLU B 1 227 ? 45.654 79.341 61.117 1.00 28.76 247 GLU B N 1
ATOM 3881 C CA . GLU B 1 227 ? 47.025 78.876 61.324 1.00 31.63 247 GLU B CA 1
ATOM 3882 C C . GLU B 1 227 ? 47.787 78.713 60.013 1.00 31.64 247 GLU B C 1
ATOM 3883 O O . GLU B 1 227 ? 48.966 79.114 59.912 1.00 27.84 247 GLU B O 1
ATOM 3889 N N . ALA B 1 228 ? 47.123 78.124 59.023 1.00 24.56 248 ALA B N 1
ATOM 3890 C CA . ALA B 1 228 ? 47.686 78.025 57.677 1.00 24.16 248 ALA B CA 1
ATOM 3891 C C . ALA B 1 228 ? 47.972 79.414 57.085 1.00 27.81 248 ALA B C 1
ATOM 3892 O O . ALA B 1 228 ? 49.030 79.645 56.485 1.00 26.80 248 ALA B O 1
ATOM 3894 N N . LEU B 1 229 ? 47.065 80.369 57.293 1.00 26.66 249 LEU B N 1
ATOM 3895 C CA . LEU B 1 229 ? 47.292 81.719 56.803 1.00 27.34 249 LEU B CA 1
ATOM 3896 C C . LEU B 1 229 ? 48.530 82.318 57.452 1.00 28.67 249 LEU B C 1
ATOM 3897 O O . LEU B 1 229 ? 49.302 83.014 56.787 1.00 27.53 249 LEU B O 1
ATOM 3902 N N . ALA B 1 230 ? 48.748 82.033 58.741 1.00 27.12 250 ALA B N 1
ATOM 3903 C CA . ALA B 1 230 ? 49.924 82.561 59.421 1.00 29.20 250 ALA B CA 1
ATOM 3904 C C . ALA B 1 230 ? 51.187 81.961 58.816 1.00 28.14 250 ALA B C 1
ATOM 3905 O O . ALA B 1 230 ? 52.204 82.666 58.687 1.00 28.26 250 ALA B O 1
ATOM 3907 N N . ARG B 1 231 ? 51.120 80.690 58.438 1.00 27.28 251 ARG B N 1
ATOM 3908 C CA . ARG B 1 231 ? 52.260 80.031 57.800 1.00 27.30 251 ARG B CA 1
ATOM 3909 C C . ARG B 1 231 ? 52.464 80.477 56.356 1.00 29.27 251 ARG B C 1
ATOM 3910 O O . ARG B 1 231 ? 53.576 80.392 55.846 1.00 29.95 251 ARG B O 1
ATOM 3918 N N . VAL B 1 232 ? 51.409 80.951 55.694 1.00 28.40 252 VAL B N 1
ATOM 3919 C CA . VAL B 1 232 ? 51.599 81.597 54.384 1.00 28.20 252 VAL B CA 1
ATOM 3920 C C . VAL B 1 232 ? 52.305 82.941 54.597 1.00 30.79 252 VAL B C 1
ATOM 3921 O O . VAL B 1 232 ? 53.200 83.307 53.839 1.00 34.36 252 VAL B O 1
ATOM 3925 N N . LYS B 1 233 ? 51.920 83.676 55.648 1.00 30.28 253 LYS B N 1
ATOM 3926 C CA . LYS B 1 233 ? 52.542 84.948 55.939 1.00 31.01 253 LYS B CA 1
ATOM 3927 C C . LYS B 1 233 ? 54.042 84.807 56.229 1.00 28.46 253 LYS B C 1
ATOM 3928 O O . LYS B 1 233 ? 54.843 85.629 55.753 1.00 31.27 253 LYS B O 1
ATOM 3934 N N . ASP B 1 234 ? 54.436 83.795 56.999 1.00 30.76 254 ASP B N 1
ATOM 3935 C CA . ASP B 1 234 ? 55.855 83.595 57.336 1.00 28.95 254 ASP B CA 1
ATOM 3936 C C . ASP B 1 234 ? 56.640 82.702 56.357 1.00 31.14 254 ASP B C 1
ATOM 3937 O O . ASP B 1 234 ? 57.852 82.542 56.504 1.00 35.72 254 ASP B O 1
ATOM 3942 N N . GLY B 1 235 ? 55.970 82.186 55.339 1.00 30.21 255 GLY B N 1
ATOM 3943 C CA . GLY B 1 235 ? 56.617 81.459 54.258 1.00 31.62 255 GLY B CA 1
ATOM 3944 C C . GLY B 1 235 ? 56.800 79.952 54.400 1.00 30.76 255 GLY B C 1
ATOM 3945 O O . GLY B 1 235 ? 57.199 79.290 53.443 1.00 28.12 255 GLY B O 1
ATOM 3946 N N . TRP B 1 236 ? 56.523 79.385 55.576 1.00 23.15 256 TRP B N 1
ATOM 3947 C CA . TRP B 1 236 ? 56.577 77.944 55.705 1.00 24.90 256 TRP B CA 1
ATOM 3948 C C . TRP B 1 236 ? 55.618 77.263 54.706 1.00 26.54 256 TRP B C 1
ATOM 3949 O O . TRP B 1 236 ? 55.909 76.191 54.195 1.00 26.04 256 TRP B O 1
ATOM 3960 N N . LEU B 1 237 ? 54.467 77.897 54.459 1.00 25.46 257 LEU B N 1
ATOM 3961 C CA . LEU B 1 237 ? 53.501 77.425 53.518 1.00 25.00 257 LEU B CA 1
ATOM 3962 C C . LEU B 1 237 ? 53.491 78.404 52.348 1.00 26.33 257 LEU B C 1
ATOM 3963 O O . LEU B 1 237 ? 53.467 79.621 52.553 1.00 30.27 257 LEU B O 1
ATOM 3968 N N . TYR B 1 238 ? 53.520 77.875 51.128 1.00 25.65 258 TYR B N 1
ATOM 3969 C CA . TYR B 1 238 ? 53.510 78.707 49.951 1.00 26.74 258 TYR B CA 1
ATOM 3970 C C . TYR B 1 238 ? 52.101 79.157 49.573 1.00 24.16 258 TYR B C 1
ATOM 3971 O O . TYR B 1 238 ? 51.903 80.289 49.161 1.00 28.88 258 TYR B O 1
ATOM 3980 N N . LEU B 1 239 ? 51.125 78.252 49.698 1.00 25.64 259 LEU B N 1
ATOM 3981 C CA . LEU B 1 239 ? 49.746 78.607 49.409 1.00 26.53 259 LEU B CA 1
ATOM 3982 C C . LEU B 1 239 ? 48.797 77.748 50.222 1.00 26.30 259 LEU B C 1
ATOM 3983 O O . LEU B 1 239 ? 49.155 76.666 50.690 1.00 24.14 259 LEU B O 1
ATOM 3988 N N . THR B 1 240 ? 47.585 78.270 50.395 1.00 25.06 260 THR B N 1
ATOM 3989 C CA . THR B 1 240 ? 46.440 77.472 50.814 1.00 23.58 260 THR B CA 1
ATOM 3990 C C . THR B 1 240 ? 45.293 77.843 49.873 1.00 26.48 260 THR B C 1
ATOM 3991 O O . THR B 1 240 ? 45.486 78.527 48.882 1.00 28.58 260 THR B O 1
ATOM 3995 N N . ALA B 1 241 ? 44.098 77.352 50.134 1.00 24.26 261 ALA B N 1
ATOM 3996 C CA . ALA B 1 241 ? 42.994 77.655 49.233 1.00 25.21 261 ALA B CA 1
ATOM 3997 C C . ALA B 1 241 ? 41.744 77.818 50.056 1.00 22.65 261 ALA B C 1
ATOM 3998 O O . ALA B 1 241 ? 41.512 77.043 51.007 1.00 24.15 261 ALA B O 1
ATOM 4000 N N . ASP B 1 242 ? 40.959 78.842 49.732 1.00 28.68 262 ASP B N 1
ATOM 4001 C CA . ASP B 1 242 ? 39.740 79.102 50.457 1.00 27.30 262 ASP B CA 1
ATOM 4002 C C . ASP B 1 242 ? 38.580 78.438 49.705 1.00 24.33 262 ASP B C 1
ATOM 4003 O O . ASP B 1 242 ? 38.232 78.867 48.598 1.00 28.84 262 ASP B O 1
ATOM 4008 N N . GLN B 1 243 ? 37.956 77.443 50.324 1.00 26.49 263 GLN B N 1
ATOM 4009 C CA . GLN B 1 243 ? 36.767 76.872 49.705 1.00 29.48 263 GLN B CA 1
ATOM 4010 C C . GLN B 1 243 ? 35.462 77.526 50.193 1.00 28.33 263 GLN B C 1
ATOM 4011 O O . GLN B 1 243 ? 34.361 77.029 49.898 1.00 28.80 263 GLN B O 1
ATOM 4017 N N . ARG B 1 244 ? 35.607 78.642 50.903 1.00 31.45 264 ARG B N 1
ATOM 4018 C CA . ARG B 1 244 ? 34.510 79.593 51.165 1.00 25.00 264 ARG B CA 1
ATOM 4019 C C . ARG B 1 244 ? 33.378 78.885 51.923 1.00 28.01 264 ARG B C 1
ATOM 4020 O O . ARG B 1 244 ? 32.246 78.918 51.492 1.00 29.67 264 ARG B O 1
ATOM 4028 N N . PRO B 1 245 ? 33.695 78.283 53.072 1.00 30.94 265 PRO B N 1
ATOM 4029 C CA . PRO B 1 245 ? 32.662 77.591 53.851 1.00 30.23 265 PRO B CA 1
ATOM 4030 C C . PRO B 1 245 ? 31.488 78.506 54.234 1.00 30.73 265 PRO B C 1
ATOM 4031 O O . PRO B 1 245 ? 30.334 78.061 54.242 1.00 30.28 265 PRO B O 1
ATOM 4035 N N . SER B 1 246 ? 31.773 79.759 54.570 1.00 28.84 266 SER B N 1
ATOM 4036 C CA . SER B 1 246 ? 30.703 80.686 54.940 1.00 34.18 266 SER B CA 1
ATOM 4037 C C . SER B 1 246 ? 29.695 80.856 53.796 1.00 34.70 266 SER B C 1
ATOM 4038 O O . SER B 1 246 ? 28.472 80.851 54.014 1.00 33.32 266 SER B O 1
ATOM 4041 N N . PHE B 1 247 ? 30.219 80.987 52.580 1.00 33.77 267 PHE B N 1
ATOM 4042 C CA . PHE B 1 247 ? 29.385 81.096 51.381 1.00 34.84 267 PHE B CA 1
ATOM 4043 C C . PHE B 1 247 ? 28.631 79.802 51.094 1.00 32.56 267 PHE B C 1
ATOM 4044 O O . PHE B 1 247 ? 27.432 79.810 50.851 1.00 35.33 267 PHE B O 1
ATOM 4052 N N . ALA B 1 248 ? 29.338 78.691 51.116 1.00 30.27 268 ALA B N 1
ATOM 4053 C CA . ALA B 1 248 ? 28.695 77.383 50.904 1.00 29.55 268 ALA B CA 1
ATOM 4054 C C . ALA B 1 248 ? 27.518 77.120 51.873 1.00 31.29 268 ALA B C 1
ATOM 4055 O O . ALA B 1 248 ? 26.437 76.739 51.458 1.00 31.18 268 ALA B O 1
ATOM 4057 N N . VAL B 1 249 ? 27.744 77.338 53.159 1.00 28.59 269 VAL B N 1
ATOM 4058 C CA . VAL B 1 249 ? 26.773 76.986 54.185 1.00 30.46 269 VAL B CA 1
ATOM 4059 C C . VAL B 1 249 ? 25.597 77.963 54.140 1.00 28.42 269 VAL B C 1
ATOM 4060 O O . VAL B 1 249 ? 24.428 77.562 54.178 1.00 32.23 269 VAL B O 1
ATOM 4064 N N . SER B 1 250 ? 25.896 79.247 54.030 1.00 29.64 270 SER B N 1
ATOM 4065 C CA . SER B 1 250 ? 24.843 80.234 54.044 1.00 33.68 270 SER B CA 1
ATOM 4066 C C . SER B 1 250 ? 23.931 80.036 52.828 1.00 34.47 270 SER B C 1
ATOM 4067 O O . SER B 1 250 ? 22.711 80.136 52.947 1.00 42.38 270 SER B O 1
ATOM 4070 N N . THR B 1 251 ? 24.524 79.735 51.670 1.00 33.62 271 THR B N 1
ATOM 4071 C CA . THR B 1 251 ? 23.748 79.515 50.444 1.00 35.95 271 THR B CA 1
ATOM 4072 C C . THR B 1 251 ? 22.942 78.219 50.530 1.00 33.60 271 THR B C 1
ATOM 4073 O O . THR B 1 251 ? 21.771 78.174 50.136 1.00 34.86 271 THR B O 1
ATOM 4077 N N . ALA B 1 252 ? 23.563 77.169 51.046 1.00 35.44 272 ALA B N 1
ATOM 4078 C CA . ALA B 1 252 ? 22.869 75.907 51.270 1.00 31.88 272 ALA B CA 1
ATOM 4079 C C . ALA B 1 252 ? 21.653 76.078 52.161 1.00 34.54 272 ALA B C 1
ATOM 4080 O O . ALA B 1 252 ? 20.571 75.601 51.830 1.00 35.22 272 ALA B O 1
ATOM 4082 N N . LEU B 1 253 ? 21.832 76.736 53.305 1.00 31.48 273 LEU B N 1
ATOM 4083 C CA . LEU B 1 253 ? 20.709 76.950 54.228 1.00 34.37 273 LEU B CA 1
ATOM 4084 C C . LEU B 1 253 ? 19.623 77.866 53.629 1.00 36.08 273 LEU B C 1
ATOM 4085 O O . LEU B 1 253 ? 18.427 77.583 53.721 1.00 37.86 273 LEU B O 1
ATOM 4090 N N . GLU B 1 254 ? 20.038 78.961 53.001 1.00 40.22 274 GLU B N 1
ATOM 4091 C CA . GLU B 1 254 ? 19.086 79.850 52.332 1.00 45.27 274 GLU B CA 1
ATOM 4092 C C . GLU B 1 254 ? 18.241 79.106 51.303 1.00 44.54 274 GLU B C 1
ATOM 4093 O O . GLU B 1 254 ? 17.027 79.283 51.259 1.00 43.92 274 GLU B O 1
ATOM 4099 N N . GLN B 1 255 ? 18.880 78.274 50.484 1.00 38.31 275 GLN B N 1
ATOM 4100 C CA . GLN B 1 255 ? 18.153 77.576 49.415 1.00 40.75 275 GLN B CA 1
ATOM 4101 C C . GLN B 1 255 ? 17.230 76.479 49.967 1.00 39.73 275 GLN B C 1
ATOM 4102 O O . GLN B 1 255 ? 16.109 76.307 49.492 1.00 38.50 275 GLN B O 1
ATOM 4108 N N . VAL B 1 256 ? 17.688 75.757 50.985 1.00 37.57 276 VAL B N 1
ATOM 4109 C CA . VAL B 1 256 ? 16.869 74.692 51.582 1.00 37.08 276 VAL B CA 1
ATOM 4110 C C . VAL B 1 256 ? 15.650 75.302 52.285 1.00 41.84 276 VAL B C 1
ATOM 4111 O O . VAL B 1 256 ? 14.516 74.835 52.111 1.00 43.28 276 VAL B O 1
ATOM 4115 N N . VAL B 1 257 ? 15.865 76.384 53.024 1.00 42.74 277 VAL B N 1
ATOM 4116 C CA . VAL B 1 257 ? 14.765 77.090 53.691 1.00 45.69 277 VAL B CA 1
ATOM 4117 C C . VAL B 1 257 ? 13.796 77.745 52.677 1.00 47.26 277 VAL B C 1
ATOM 4118 O O . VAL B 1 257 ? 12.583 77.751 52.881 1.00 50.58 277 VAL B O 1
ATOM 4122 N N . GLY B 1 258 ? 14.338 78.278 51.585 1.00 46.18 278 GLY B N 1
ATOM 4123 C CA . GLY B 1 258 ? 13.523 78.810 50.501 1.00 47.57 278 GLY B CA 1
ATOM 4124 C C . GLY B 1 258 ? 12.618 77.739 49.927 1.00 53.18 278 GLY B C 1
ATOM 4125 O O . GLY B 1 258 ? 11.467 78.019 49.578 1.00 51.10 278 GLY B O 1
ATOM 4126 N N . ASN B 1 259 ? 13.126 76.509 49.826 1.00 43.39 279 ASN B N 1
ATOM 4127 C CA . ASN B 1 259 ? 12.290 75.398 49.371 1.00 45.39 279 ASN B CA 1
ATOM 4128 C C . ASN B 1 259 ? 11.208 75.047 50.387 1.00 44.23 279 ASN B C 1
ATOM 4129 O O . ASN B 1 259 ? 10.053 74.848 50.021 1.00 50.55 279 ASN B O 1
ATOM 4134 N N . ILE B 1 260 ? 11.592 74.949 51.661 1.00 46.77 280 ILE B N 1
ATOM 4135 C CA . ILE B 1 260 ? 10.627 74.625 52.718 1.00 50.87 280 ILE B CA 1
ATOM 4136 C C . ILE B 1 260 ? 9.498 75.663 52.707 1.00 49.19 280 ILE B C 1
ATOM 4137 O O . ILE B 1 260 ? 8.302 75.328 52.615 1.00 53.15 280 ILE B O 1
ATOM 4142 N N . ARG B 1 261 ? 9.888 76.931 52.747 1.00 50.48 281 ARG B N 1
ATOM 4143 C CA . ARG B 1 261 ? 8.930 78.011 52.962 1.00 55.53 281 ARG B CA 1
ATOM 4144 C C . ARG B 1 261 ? 8.185 78.478 51.705 1.00 57.40 281 ARG B C 1
ATOM 4145 O O . ARG B 1 261 ? 7.034 78.924 51.794 1.00 55.67 281 ARG B O 1
ATOM 4153 N N . GLU B 1 262 ? 8.837 78.401 50.546 1.00 55.70 282 GLU B N 1
ATOM 4154 C CA . GLU B 1 262 ? 8.281 78.997 49.323 1.00 60.76 282 GLU B CA 1
ATOM 4155 C C . GLU B 1 262 ? 8.329 78.094 48.085 1.00 60.10 282 GLU B C 1
ATOM 4156 O O . GLU B 1 262 ? 7.989 78.540 46.985 1.00 66.23 282 GLU B O 1
ATOM 4162 N N . SER B 1 263 ? 8.716 76.832 48.270 1.00 59.08 283 SER B N 1
ATOM 4163 C CA . SER B 1 263 ? 8.891 75.867 47.177 1.00 54.80 283 SER B CA 1
ATOM 4164 C C . SER B 1 263 ? 9.903 76.311 46.120 1.00 58.78 283 SER B C 1
ATOM 4165 O O . SER B 1 263 ? 9.827 75.881 44.971 1.00 59.07 283 SER B O 1
ATOM 4168 N N . LYS B 1 264 ? 10.855 77.157 46.515 1.00 51.18 284 LYS B N 1
ATOM 4169 C CA . LYS B 1 264 ? 11.918 77.611 45.615 1.00 59.62 284 LYS B CA 1
ATOM 4170 C C . LYS B 1 264 ? 12.840 76.435 45.314 1.00 60.26 284 LYS B C 1
ATOM 4171 O O . LYS B 1 264 ? 12.973 75.520 46.126 1.00 55.10 284 LYS B O 1
ATOM 4177 N N . GLU B 1 265 ? 13.470 76.461 44.146 1.00 61.82 285 GLU B N 1
ATOM 4178 C CA . GLU B 1 265 ? 14.342 75.372 43.722 1.00 64.90 285 GLU B CA 1
ATOM 4179 C C . GLU B 1 265 ? 15.610 75.376 44.553 1.00 50.69 285 GLU B C 1
ATOM 4180 O O . GLU B 1 265 ? 16.167 76.441 44.841 1.00 55.26 285 GLU B O 1
ATOM 4186 N N . VAL B 1 266 ? 16.067 74.187 44.936 1.00 45.20 286 VAL B N 1
ATOM 4187 C CA . VAL B 1 266 ? 17.415 74.016 45.495 1.00 46.60 286 VAL B CA 1
ATOM 4188 C C . VAL B 1 266 ? 18.321 73.730 44.309 1.00 51.07 286 VAL B C 1
ATOM 4189 O O . VAL B 1 266 ? 18.227 72.670 43.705 1.00 50.98 286 VAL B O 1
ATOM 4193 N N . SER B 1 267 ? 19.165 74.691 43.951 1.00 46.29 287 SER B N 1
ATOM 4194 C CA . SER B 1 267 ? 19.979 74.576 42.737 1.00 52.40 287 SER B CA 1
ATOM 4195 C C . SER B 1 267 ? 21.410 74.156 43.027 1.00 55.94 287 SER B C 1
ATOM 4196 O O . SER B 1 267 ? 22.094 73.642 42.143 1.00 49.90 287 SER B O 1
ATOM 4199 N N . GLY B 1 268 ? 21.868 74.358 44.258 1.00 45.62 288 GLY B N 1
ATOM 4200 C CA . GLY B 1 268 ? 23.242 74.063 44.586 1.00 39.94 288 GLY B CA 1
ATOM 4201 C C . GLY B 1 268 ? 24.109 75.268 44.297 1.00 38.93 288 GLY B C 1
ATOM 4202 O O . GLY B 1 268 ? 23.618 76.313 43.916 1.00 42.36 288 GLY B O 1
ATOM 4203 N N . ALA B 1 269 ? 25.406 75.115 44.520 1.00 36.75 289 ALA B N 1
ATOM 4204 C CA . ALA B 1 269 ? 26.374 76.180 44.244 1.00 37.60 289 ALA B CA 1
ATOM 4205 C C . ALA B 1 269 ? 27.733 75.542 43.982 1.00 35.81 289 ALA B C 1
ATOM 4206 O O . ALA B 1 269 ? 28.268 74.822 44.822 1.00 34.78 289 ALA B O 1
ATOM 4208 N N . ASP B 1 270 ? 28.258 75.782 42.786 1.00 41.77 290 ASP B N 1
ATOM 4209 C CA . ASP B 1 270 ? 29.557 75.260 42.390 1.00 37.20 290 ASP B CA 1
ATOM 4210 C C . ASP B 1 270 ? 30.420 76.463 42.034 1.00 40.72 290 ASP B C 1
ATOM 4211 O O . ASP B 1 270 ? 29.982 77.344 41.305 1.00 41.67 290 ASP B O 1
ATOM 4216 N N . TYR B 1 271 ? 31.643 76.496 42.543 1.00 32.28 291 TYR B N 1
ATOM 4217 C CA . TYR B 1 271 ? 32.544 77.614 42.287 1.00 32.66 291 TYR B CA 1
ATOM 4218 C C . TYR B 1 271 ? 33.968 77.163 42.544 1.00 29.19 291 TYR B C 1
ATOM 4219 O O . TYR B 1 271 ? 34.177 76.222 43.284 1.00 31.35 291 TYR B O 1
ATOM 4228 N N . PRO B 1 272 ? 34.958 77.843 41.930 1.00 32.94 292 PRO B N 1
ATOM 4229 C CA . PRO B 1 272 ? 36.328 77.429 42.191 1.00 32.33 292 PRO B CA 1
ATOM 4230 C C . PRO B 1 272 ? 36.785 77.942 43.546 1.00 33.44 292 PRO B C 1
ATOM 4231 O O . PRO B 1 272 ? 36.362 79.017 43.961 1.00 33.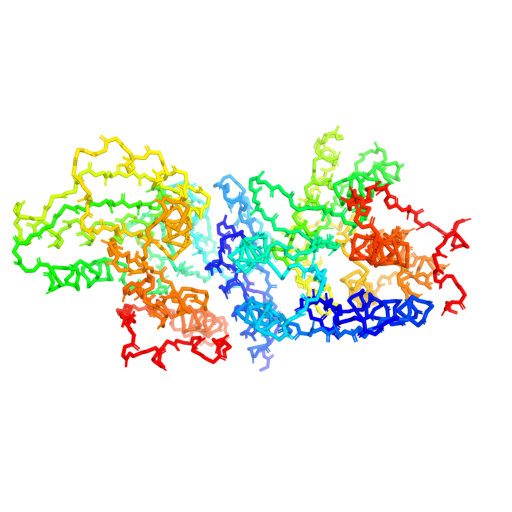27 292 PRO B O 1
ATOM 4235 N N . PRO B 1 273 ? 37.664 77.201 44.217 1.00 26.86 293 PRO B N 1
ATOM 4236 C CA . PRO B 1 273 ? 38.213 77.725 45.453 1.00 27.98 293 PRO B CA 1
ATOM 4237 C C . PRO B 1 273 ? 39.202 78.786 45.082 1.00 29.20 293 PRO B C 1
ATOM 4238 O O . PRO B 1 273 ? 39.710 78.784 43.962 1.00 32.23 293 PRO B O 1
ATOM 4242 N N . LYS B 1 274 ? 39.461 79.687 46.011 1.00 31.19 294 LYS B N 1
ATOM 4243 C CA . LYS B 1 274 ? 40.348 80.814 45.761 1.00 31.40 294 LYS B CA 1
ATOM 4244 C C . LYS B 1 274 ? 41.721 80.458 46.286 1.00 28.15 294 LYS B C 1
ATOM 4245 O O . LYS B 1 274 ? 41.877 80.159 47.460 1.00 29.32 294 LYS B O 1
ATOM 4251 N N . ILE B 1 275 ? 42.728 80.506 45.421 1.00 34.05 295 ILE B N 1
ATOM 4252 C CA . ILE B 1 275 ? 44.104 80.235 45.855 1.00 31.86 295 ILE B CA 1
ATOM 4253 C C . ILE B 1 275 ? 44.621 81.452 46.624 1.00 30.82 295 ILE B C 1
ATOM 4254 O O . ILE B 1 275 ? 44.554 82.586 46.134 1.00 31.86 295 ILE B O 1
ATOM 4259 N N . ILE B 1 276 ? 45.108 81.205 47.839 1.00 32.82 296 ILE B N 1
ATOM 4260 C CA . ILE B 1 276 ? 45.624 82.255 48.707 1.00 29.47 296 ILE B CA 1
ATOM 4261 C C . ILE B 1 276 ? 47.129 82.124 48.845 1.00 28.15 296 ILE B C 1
ATOM 4262 O O . ILE B 1 276 ? 47.609 81.113 49.353 1.00 28.02 296 ILE B O 1
ATOM 4267 N N . LEU B 1 277 ? 47.854 83.148 48.390 1.00 30.89 297 LEU B N 1
ATOM 4268 C CA . LEU B 1 277 ? 49.299 83.229 48.540 1.00 35.97 297 LEU B CA 1
ATOM 4269 C C . LEU B 1 277 ? 49.597 84.427 49.434 1.00 37.99 297 LEU B C 1
ATOM 4270 O O . LEU B 1 277 ? 48.690 85.163 49.818 1.00 32.43 297 LEU B O 1
ATOM 4275 N N . LYS B 1 278 ? 50.861 84.660 49.749 1.00 32.31 298 LYS B N 1
ATOM 4276 C CA . LYS B 1 278 ? 51.183 85.784 50.626 1.00 36.41 298 LYS B CA 1
ATOM 4277 C C . LYS B 1 278 ? 50.582 87.117 50.160 1.00 34.53 298 LYS B C 1
ATOM 4278 O O . LYS B 1 278 ? 50.075 87.883 50.977 1.00 40.78 298 LYS B O 1
ATOM 4284 N N . ASP B 1 279 ? 50.650 87.396 48.855 1.00 37.24 299 ASP B N 1
ATOM 4285 C CA . ASP B 1 279 ? 50.201 88.669 48.291 1.00 43.88 299 ASP B CA 1
ATOM 4286 C C . ASP B 1 279 ? 48.693 88.921 48.335 1.00 41.85 299 ASP B C 1
ATOM 4287 O O . ASP B 1 279 ? 48.263 90.065 48.142 1.00 44.17 299 ASP B O 1
ATOM 4292 N N . ASN B 1 280 ? 47.888 87.887 48.564 1.00 39.26 300 ASN B N 1
ATOM 4293 C CA . ASN B 1 280 ? 46.436 88.078 48.633 1.00 40.43 300 ASN B CA 1
ATOM 4294 C C . ASN B 1 280 ? 45.799 87.485 49.878 1.00 42.71 300 ASN B C 1
ATOM 4295 O O . ASN B 1 280 ? 44.656 87.018 49.844 1.00 38.49 300 ASN B O 1
ATOM 4300 N N . LEU B 1 281 ? 46.528 87.539 50.994 1.00 42.03 301 LEU B N 1
ATOM 4301 C CA . LEU B 1 281 ? 46.019 87.008 52.263 1.00 37.52 301 LEU B CA 1
ATOM 4302 C C . LEU B 1 281 ? 44.662 87.597 52.636 1.00 40.95 301 LEU B C 1
ATOM 4303 O O . LEU B 1 281 ? 43.797 86.892 53.167 1.00 36.93 301 LEU B O 1
ATOM 4308 N N . GLN B 1 282 ? 44.491 88.885 52.350 1.00 43.72 302 GLN B N 1
ATOM 4309 C CA . GLN B 1 282 ? 43.260 89.616 52.679 1.00 44.44 302 GLN B CA 1
ATOM 4310 C C . GLN B 1 282 ? 42.005 89.113 51.955 1.00 47.75 302 GLN B C 1
ATOM 4311 O O . GLN B 1 282 ? 40.898 89.428 52.389 1.00 49.56 302 GLN B O 1
ATOM 4317 N N . GLU B 1 283 ? 4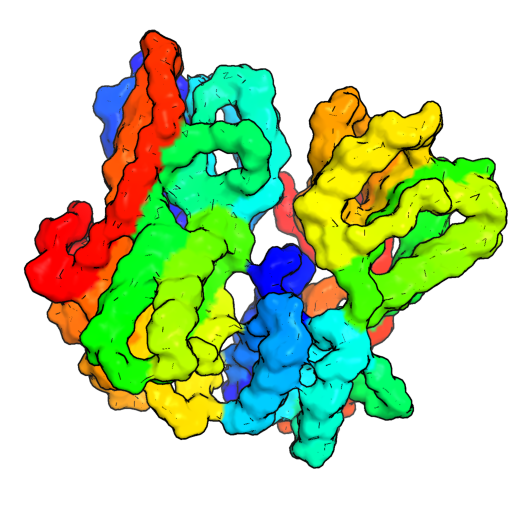2.161 88.332 50.880 1.00 45.73 303 GLU B N 1
ATOM 4318 C CA . GLU B 1 283 ? 41.004 87.737 50.179 1.00 45.02 303 GLU B CA 1
ATOM 4319 C C . GLU B 1 283 ? 40.415 86.515 50.881 1.00 42.23 303 GLU B C 1
ATOM 4320 O O . GLU B 1 283 ? 39.312 86.110 50.551 1.00 38.63 303 GLU B O 1
ATOM 4326 N N . ALA B 1 284 ? 41.139 85.923 51.836 1.00 34.92 304 ALA B N 1
ATOM 4327 C CA . ALA B 1 284 ? 40.614 84.825 52.646 1.00 33.99 304 ALA B CA 1
ATOM 4328 C C . ALA B 1 284 ? 39.423 85.257 53.505 1.00 33.98 304 ALA B C 1
ATOM 4329 O O . ALA B 1 284 ? 39.426 86.343 54.054 1.00 36.41 304 ALA B O 1
ATOM 4331 N N . GLU B 1 285 ? 38.397 84.411 53.594 1.00 34.30 305 GLU B N 1
ATOM 4332 C CA . GLU B 1 285 ? 37.229 84.675 54.445 1.00 38.36 305 GLU B CA 1
ATOM 4333 C C . GLU B 1 285 ? 37.648 84.985 55.888 1.00 36.79 305 GLU B C 1
ATOM 4334 O O . GLU B 1 285 ? 37.037 85.812 56.545 1.00 36.80 305 GLU B O 1
ATOM 4340 N N . ARG B 1 286 ? 38.696 84.315 56.369 1.00 33.05 306 ARG B N 1
ATOM 4341 C CA . ARG B 1 286 ? 39.059 84.372 57.778 1.00 36.51 306 ARG B CA 1
ATOM 4342 C C . ARG B 1 286 ? 40.352 85.145 58.062 1.00 39.86 306 ARG B C 1
ATOM 4343 O O . ARG B 1 286 ? 40.995 84.937 59.096 1.00 37.89 306 ARG B O 1
ATOM 4351 N N . PHE B 1 287 ? 40.695 86.068 57.164 1.00 37.22 307 PHE B N 1
ATOM 4352 C CA . PHE B 1 287 ? 41.885 86.924 57.301 1.00 39.51 307 PHE B CA 1
ATOM 4353 C C . PHE B 1 287 ? 41.954 87.606 58.663 1.00 39.38 307 PHE B C 1
ATOM 4354 O O . PHE B 1 287 ? 43.024 87.667 59.276 1.00 40.66 307 PHE B O 1
ATOM 4362 N N . ALA B 1 288 ? 40.821 88.141 59.119 1.00 41.01 308 ALA B N 1
ATOM 4363 C CA . ALA B 1 288 ? 40.760 88.838 60.410 1.00 43.98 308 ALA B CA 1
ATOM 4364 C C . ALA B 1 288 ? 41.133 87.958 61.626 1.00 43.84 308 ALA B C 1
ATOM 4365 O O . ALA B 1 288 ? 41.496 88.492 62.675 1.00 49.76 308 ALA B O 1
ATOM 4367 N N . GLU B 1 289 ? 41.036 86.634 61.491 1.00 42.32 309 GLU B N 1
ATOM 4368 C CA . GLU B 1 289 ? 41.409 85.704 62.564 1.00 41.76 309 GLU B CA 1
ATOM 4369 C C . GLU B 1 289 ? 42.910 85.405 62.704 1.00 53.59 309 GLU B C 1
ATOM 4370 O O . GLU B 1 289 ? 43.310 84.742 63.656 1.00 55.63 309 GLU B O 1
ATOM 4376 N N . ILE B 1 290 ? 43.736 85.864 61.770 1.00 50.85 310 ILE B N 1
ATOM 4377 C CA . ILE B 1 290 ? 45.166 85.531 61.795 1.00 55.34 310 ILE B CA 1
ATOM 4378 C C . ILE B 1 290 ? 45.798 85.921 63.132 1.00 52.82 310 ILE B C 1
ATOM 4379 O O . ILE B 1 290 ? 45.614 87.044 63.587 1.00 57.25 310 ILE B O 1
#